Protein AF-A0A3C2CTC7-F1 (afdb_monomer)

Foldseek 3Di:
DPCCVPDDPVRVVLVVLLVVLLVLLLVLLLLLLVLFFQDNVLSVVVSVCVQCVQLLVVLLVLLLCPLQFAFRPSVLCNLAPSQLRGSVSVVVCCVPDGQDPVNSVVSVVSSVVSVVSSVVSNVVFDPVQNHFRGRDPVVLVVQLQVQLQSQLSVQLSVQCVVPVDPVSSVVRNLVSNVVSNLVSVCSRVVHNPCVVVCPVVVVVVVVVVVVSVVSVVCPVVLQDDDDLQFFQWKDKDQDRDNDCPPLQHFATHGDSVLSVLVSVLVNVCSVCVVVQSVPQPDPTKIWMWTQTPVRDIDITIHRGDCLVVVVSCQVNQLDLSRLCRRASLNVDDLVQWQKKWKFQQFPVGQIDIGRDSVVSNVLSVLVSVLSNPDGDDPDPFDAATQMKMWTDGPDDDIGIDHPAPSSVVNCVVCVVVVNNVRRHDALLFFQKKKKDQAAQDQVCPVVDDPVVVVVVSVVDPLIDIGGDRVVVNLCNRQWTADRNDRARMWMWTATPVRPDIGITGHHPVRPDPVRVVSVD

pLDDT: mean 86.8, std 9.66, range [47.59, 98.31]

Solvent-accessible surface area (backbone atoms only — not comparable to full-atom values): 28384 Å² total; per-residue (Å²): 134,73,60,73,83,79,49,54,73,65,54,56,50,52,51,51,52,49,54,52,51,53,51,50,39,54,50,39,45,42,51,31,33,46,52,43,24,33,38,73,70,54,25,55,54,51,27,55,47,62,50,44,37,56,30,55,52,49,49,44,50,40,50,52,42,35,77,72,34,67,39,40,43,32,66,60,51,51,72,64,49,45,56,74,54,18,72,66,53,35,59,70,49,44,89,82,44,80,86,46,71,69,56,52,52,52,51,53,49,52,38,50,50,38,48,54,51,27,53,54,41,50,76,69,55,60,79,84,35,48,80,30,61,56,53,44,74,71,54,50,56,50,49,26,54,49,40,11,50,53,32,11,50,50,23,18,55,56,34,26,74,72,66,78,36,73,69,40,24,54,47,16,31,54,52,20,24,55,49,20,38,50,54,34,46,25,58,68,70,73,40,88,87,52,83,85,63,57,76,62,52,57,56,51,54,51,49,51,51,50,50,53,51,57,57,59,68,44,56,68,63,51,73,63,73,83,55,79,89,44,52,55,29,35,31,80,42,73,70,84,67,76,50,82,82,44,75,70,40,60,48,62,43,61,54,67,70,62,48,49,50,55,48,51,46,52,51,54,54,54,74,41,42,78,66,34,72,74,57,74,85,55,96,43,41,50,35,39,44,34,37,30,69,86,72,50,73,50,68,34,27,38,63,43,65,61,77,86,42,44,71,53,50,37,65,46,57,49,32,64,66,45,44,49,28,54,39,47,73,69,78,54,58,59,87,54,45,61,34,41,36,27,29,21,68,52,96,82,69,38,64,32,80,46,63,53,69,67,60,50,34,50,52,51,54,46,49,54,53,43,58,64,68,47,74,69,73,88,66,83,67,58,49,26,61,60,16,35,35,38,34,33,38,67,96,85,43,74,46,78,46,71,52,51,80,82,39,54,68,56,50,49,52,28,49,78,69,71,43,40,78,33,30,31,85,48,47,90,48,46,53,38,34,42,35,32,74,62,53,56,49,78,87,46,60,84,72,58,50,74,67,55,53,51,51,50,55,72,67,41,90,78,45,47,77,47,65,53,57,69,59,43,41,54,47,44,56,39,23,33,72,44,63,91,53,76,30,51,23,34,30,40,44,31,28,69,84,70,80,53,72,44,62,23,22,26,42,90,90,46,47,53,65,75,61,56,60,72,78,104

Nearest PDB structures (foldseek):
  4pg8-assembly1_B  TM=1.807E-01  e=6.396E+00  Staphylococcus aureus M1064

Secondary structure (DSSP, 8-state):
--GGGT--HHHHHHHHHHHHHHHHHHHHHHHHHHHH-S-HHHHHHHHHHHHHHHHHHHHHHHHHHHHHSTT--HHHHHHHHGGGG-HHHHHHTTTTS---HHHHHHHHHHHHHHHHHHHHHHHH--GGGGGSSSS-HHHHHHHHHHHHHHHHHHHHHHHHHHH--HHHHHHHHHHHHHHHHHHHHHHHHTSS--TT-THHHHHHHHHHHHHHHHHHTTHHHHT----GGGEEEEEEESS--S-SS-TTSPPPB--HHHHHHHHHHHHHHHHTHHHHTT-TTS--EEEEEEEETTS-EEEEEEE--GGGGHHHHHHHHTSHHHHHHH-GGGGS-GGGEEEEEEE-SSTT--EEEE--HHHHHHHHHHHHHHHHHPPP----S-BS---EEEEEETTTEEEEEE--TT-HHHHHHHHHTT-HHHHS--TTTEEEEEEES----GGGTTT--HHHHHHHHHH-TT-EEE--HHHHHHHHHHPEESS-S--SEEEEEEETTSS-EEEEEE-TTTS-HHHHHHT-

Mean predicted aligned error: 9.3 Å

Radius of gyration: 30.17 Å; Cα contacts (8 Å, |Δi|>4): 727; chains: 1; bounding box: 75×66×86 Å

Sequence (520 aa):
YQLDLYFQQSDIVAWTGTVILFNAVFYMAGVFIAMVTGISTVQGVLTYILLLFPAGFSLLIIYNLGMMLYGFPSDYIQARNIEKLTPIVHLSSMESQELSMTGTLVYILILSILYVLSLFIYKKRKVESASEAIAFASLKVIFKYGVAFCTMMFGGMYFDAMENQFGWLLFGYGFGGILGYYVAEMVLQKTWRVFGQVRGLGFFAAAMIIFLLIIQSFAPYEKRVPELNEVKSVTLTNVIHTTQDELIAPQPLKKRENIEKVRELHTEIITNEKQNEQGMEMGEFALFVYELTNGRKMIRQYHIDRTKYEEYFKEIHESLEFKHATHPIFKVEAADVESIRFTDGSMMDKRLMLSDKAEVAEVIDILKKEIENESYDPDFYRRGNRSTIEMKVGEQEYLYADLKNSYKELKGWLENKNLLKQAMVTPDDVDYILVTNESIKEEQHKEFFEQEIFEMVEGDHNTVKVTDKQEIEVALENAGFGWFNEEPYLAIFVYKDGTYKEIRTFSEKHVPSFIKEHFR

Structure (mmCIF, N/CA/C/O backbone):
data_AF-A0A3C2CTC7-F1
#
_entry.id   AF-A0A3C2CTC7-F1
#
loop_
_atom_site.group_PDB
_atom_site.id
_atom_site.type_symbol
_atom_site.label_atom_id
_atom_site.label_alt_id
_atom_site.label_comp_id
_atom_site.label_asym_id
_atom_site.label_entity_id
_atom_site.label_seq_id
_atom_site.pdbx_PDB_ins_code
_atom_site.Cartn_x
_atom_site.Cartn_y
_atom_site.Cartn_z
_atom_site.occupancy
_atom_site.B_iso_or_equiv
_atom_site.auth_seq_id
_atom_site.auth_comp_id
_atom_site.auth_asym_id
_atom_site.auth_atom_id
_atom_site.pdbx_PDB_model_num
ATOM 1 N N . TYR A 1 1 ? 3.117 -44.803 4.686 1.00 47.59 1 TYR A N 1
ATOM 2 C CA . TYR A 1 1 ? 3.360 -43.373 4.928 1.00 47.59 1 TYR A CA 1
ATOM 3 C C . TYR A 1 1 ? 3.881 -43.221 6.345 1.00 47.59 1 TYR A C 1
ATOM 5 O O . TYR A 1 1 ? 3.135 -43.494 7.274 1.00 47.59 1 TYR A O 1
ATOM 13 N N . GLN A 1 2 ? 5.169 -42.917 6.511 1.00 55.59 2 GLN A N 1
ATOM 14 C CA . GLN A 1 2 ? 5.747 -42.610 7.823 1.00 55.59 2 GLN A CA 1
ATOM 15 C C . GLN A 1 2 ? 5.396 -41.154 8.145 1.00 55.59 2 GLN A C 1
ATOM 17 O O . GLN A 1 2 ? 5.999 -40.241 7.594 1.00 55.59 2 GLN A O 1
ATOM 22 N N . LEU A 1 3 ? 4.364 -40.949 8.965 1.00 60.69 3 LEU A N 1
ATOM 23 C CA . LEU A 1 3 ? 3.926 -39.621 9.420 1.00 60.69 3 LEU A CA 1
ATOM 24 C C . LEU A 1 3 ? 5.026 -38.886 10.203 1.00 60.69 3 LEU A C 1
ATOM 26 O O . LEU A 1 3 ? 5.089 -37.663 10.165 1.00 60.69 3 LEU A O 1
ATOM 30 N N . ASP A 1 4 ? 5.937 -39.641 10.814 1.00 63.78 4 ASP A N 1
ATOM 31 C CA . ASP A 1 4 ? 7.060 -39.148 11.617 1.00 63.78 4 ASP A CA 1
ATOM 32 C C . ASP A 1 4 ? 8.102 -38.354 10.799 1.00 63.78 4 ASP A C 1
ATOM 34 O O . ASP A 1 4 ? 8.899 -37.617 11.370 1.00 63.78 4 ASP A O 1
ATOM 38 N N . LEU A 1 5 ? 8.101 -38.492 9.463 1.00 61.72 5 LEU A N 1
ATOM 39 C CA . LEU A 1 5 ? 8.923 -37.681 8.550 1.00 61.72 5 LEU A CA 1
ATOM 40 C C . LEU A 1 5 ? 8.356 -36.270 8.329 1.00 61.72 5 LEU A C 1
ATOM 42 O O . LEU A 1 5 ? 9.081 -35.406 7.848 1.00 61.72 5 LEU A O 1
ATOM 46 N N . TYR A 1 6 ? 7.078 -36.051 8.652 1.00 65.56 6 TYR A N 1
ATOM 47 C CA . TYR A 1 6 ? 6.356 -34.808 8.367 1.00 65.56 6 TYR A CA 1
ATOM 48 C C . TYR A 1 6 ? 5.895 -34.068 9.627 1.00 65.56 6 TYR A C 1
ATOM 50 O O . TYR A 1 6 ? 5.769 -32.851 9.578 1.00 65.56 6 TYR A O 1
ATOM 58 N N . PHE A 1 7 ? 5.661 -34.771 10.742 1.00 72.00 7 PHE A N 1
ATOM 59 C CA . PHE A 1 7 ? 5.227 -34.165 12.004 1.00 72.00 7 PHE A CA 1
ATOM 60 C C . PHE A 1 7 ? 5.997 -34.744 13.188 1.00 72.00 7 PHE A C 1
ATOM 62 O O . PHE A 1 7 ? 5.984 -35.954 13.431 1.00 72.00 7 PHE A O 1
ATOM 69 N N . GLN A 1 8 ? 6.631 -33.872 13.964 1.00 82.12 8 GLN A N 1
ATOM 70 C CA . GLN A 1 8 ? 7.232 -34.223 15.241 1.00 82.12 8 GLN A CA 1
ATOM 71 C C . GLN A 1 8 ? 6.164 -34.241 16.346 1.00 82.12 8 GLN A C 1
ATOM 73 O O . GLN A 1 8 ? 5.116 -33.598 16.258 1.00 82.12 8 GLN A O 1
ATOM 78 N N . GLN A 1 9 ? 6.421 -34.962 17.444 1.00 81.88 9 GLN A N 1
ATOM 79 C CA . GLN A 1 9 ? 5.495 -34.970 18.587 1.00 81.88 9 GLN A CA 1
ATOM 80 C C . GLN A 1 9 ? 5.296 -33.575 19.200 1.00 81.88 9 GLN A C 1
ATOM 82 O O . GLN A 1 9 ? 4.219 -33.288 19.723 1.00 81.88 9 GLN A O 1
ATOM 87 N N . SER A 1 10 ? 6.307 -32.706 19.116 1.00 82.69 10 SER A N 1
ATOM 88 C CA . SER A 1 10 ? 6.209 -31.293 19.498 1.00 82.69 10 SER A CA 1
ATOM 89 C C . SER A 1 10 ? 5.098 -30.575 18.746 1.00 82.69 10 SER A C 1
ATOM 91 O O . SER A 1 10 ? 4.335 -29.833 19.361 1.00 82.69 10 SER A O 1
ATOM 93 N N . ASP A 1 11 ? 4.965 -30.851 17.452 1.00 83.00 11 ASP A N 1
ATOM 94 C CA . ASP A 1 11 ? 4.042 -30.159 16.553 1.00 83.00 11 ASP A CA 1
ATOM 95 C C . ASP A 1 11 ? 2.606 -30.554 16.896 1.00 83.00 11 ASP A C 1
ATOM 97 O O . ASP A 1 11 ? 1.719 -29.709 17.012 1.00 83.00 11 ASP A O 1
ATOM 101 N N . ILE A 1 12 ? 2.393 -31.839 17.197 1.00 84.88 12 ILE A N 1
ATOM 102 C CA . ILE A 1 12 ? 1.103 -32.364 17.659 1.00 84.88 12 ILE A CA 1
ATOM 103 C C . ILE A 1 12 ? 0.705 -31.725 18.997 1.00 84.88 12 ILE A C 1
ATOM 105 O O . ILE A 1 12 ? -0.454 -31.345 19.184 1.00 84.88 12 ILE A O 1
ATOM 109 N N . VAL A 1 13 ? 1.645 -31.590 19.938 1.00 86.88 13 VAL A N 1
ATOM 110 C CA . VAL A 1 13 ? 1.384 -30.973 21.249 1.00 86.88 13 VAL A CA 1
ATOM 111 C C . VAL A 1 13 ? 1.099 -29.477 21.109 1.00 86.88 13 VAL A C 1
ATOM 113 O O . VAL A 1 13 ? 0.146 -28.988 21.719 1.00 86.88 13 VAL A O 1
ATOM 116 N N . ALA A 1 14 ? 1.873 -28.758 20.294 1.00 84.75 14 ALA A N 1
ATOM 117 C CA . ALA A 1 14 ? 1.689 -27.331 20.038 1.00 84.75 14 ALA A CA 1
ATOM 118 C C . ALA A 1 14 ? 0.340 -27.049 19.363 1.00 84.75 14 ALA A C 1
ATOM 120 O O . ALA A 1 14 ? -0.418 -26.180 19.812 1.00 84.75 14 ALA A O 1
ATOM 121 N N . TRP A 1 15 ? -0.008 -27.845 18.352 1.00 86.94 15 TRP A N 1
ATOM 122 C CA . TRP A 1 15 ? -1.304 -27.789 17.686 1.00 86.94 15 TRP A CA 1
ATOM 123 C C . TRP A 1 15 ? -2.448 -28.078 18.664 1.00 86.94 15 TRP A C 1
ATOM 125 O O . TRP A 1 15 ? -3.382 -27.284 18.784 1.00 86.94 15 TRP A O 1
ATOM 135 N N . THR A 1 16 ? -2.347 -29.157 19.446 1.00 89.75 16 THR A N 1
ATOM 136 C CA . THR A 1 16 ? -3.378 -29.532 20.428 1.00 89.75 16 THR A CA 1
ATOM 137 C C . THR A 1 16 ? -3.571 -28.438 21.479 1.00 89.75 16 THR A C 1
ATOM 139 O O . THR A 1 16 ? -4.703 -28.060 21.786 1.00 89.75 16 THR A O 1
ATOM 142 N N . GLY A 1 17 ? -2.477 -27.889 22.015 1.00 90.31 17 GLY A N 1
ATOM 143 C CA . GLY A 1 17 ? -2.511 -26.800 22.992 1.00 90.31 17 GLY A CA 1
ATOM 144 C C . GLY A 1 17 ? -3.170 -25.538 22.439 1.00 90.31 17 GLY A C 1
ATOM 145 O O . GLY A 1 17 ? -4.024 -24.946 23.101 1.00 90.31 17 GLY A O 1
ATOM 146 N N . THR A 1 18 ? -2.838 -25.174 21.201 1.00 88.62 18 THR A N 1
ATOM 147 C CA . THR A 1 18 ? -3.458 -24.057 20.479 1.00 88.62 18 THR A CA 1
ATOM 148 C C . THR A 1 18 ? -4.962 -24.269 20.328 1.00 88.62 18 THR A C 1
ATOM 150 O O . THR A 1 18 ? -5.754 -23.412 20.720 1.00 88.62 18 THR A O 1
ATOM 153 N N . VAL A 1 19 ? -5.383 -25.433 19.830 1.00 89.88 19 VAL A N 1
ATOM 154 C CA . VAL A 1 19 ? -6.803 -25.753 19.627 1.00 89.88 19 VAL A CA 1
ATOM 155 C C . VAL A 1 19 ? -7.577 -25.697 20.946 1.00 89.88 19 VAL A C 1
ATOM 157 O O . VAL A 1 19 ? -8.674 -25.136 20.990 1.00 89.88 19 VAL A O 1
ATOM 160 N N . ILE A 1 20 ? -7.018 -26.226 22.039 1.00 93.75 20 ILE A N 1
ATOM 161 C CA . ILE A 1 20 ? -7.637 -26.146 23.370 1.00 93.75 20 ILE A CA 1
ATOM 162 C C . ILE A 1 20 ? -7.776 -24.688 23.817 1.00 93.75 20 ILE A C 1
ATOM 164 O O . ILE A 1 20 ? -8.839 -24.302 24.306 1.00 93.75 20 ILE A O 1
ATOM 168 N N . LEU A 1 21 ? -6.737 -23.873 23.633 1.00 92.75 21 LEU A N 1
ATOM 169 C CA . LEU A 1 21 ? -6.736 -22.468 24.035 1.00 92.75 21 LEU A CA 1
ATOM 170 C C . LEU A 1 21 ? -7.815 -21.663 23.300 1.00 92.75 21 LEU A C 1
ATOM 172 O O . LEU A 1 21 ? -8.608 -20.978 23.949 1.00 92.75 21 LEU A O 1
ATOM 176 N N . PHE A 1 22 ? -7.897 -21.778 21.973 1.00 90.94 22 PHE A N 1
ATOM 177 C CA . PHE A 1 22 ? -8.917 -21.079 21.183 1.00 90.94 22 PHE A CA 1
ATOM 178 C C . PHE A 1 22 ? -10.332 -21.543 21.540 1.00 90.94 22 PHE A C 1
ATOM 180 O O . PHE A 1 22 ? -11.204 -20.708 21.783 1.00 90.94 22 PHE A O 1
ATOM 187 N N . ASN A 1 23 ? -10.557 -22.855 21.670 1.00 93.12 23 ASN A N 1
ATOM 188 C CA . ASN A 1 23 ? -11.852 -23.378 22.107 1.00 93.12 23 ASN A CA 1
ATOM 189 C C . ASN A 1 23 ? -12.234 -22.874 23.504 1.00 93.12 23 ASN A C 1
ATOM 191 O O . ASN A 1 23 ? -13.386 -22.500 23.722 1.00 93.12 23 ASN A O 1
ATOM 195 N N . ALA A 1 24 ? -11.282 -22.809 24.439 1.00 95.31 24 ALA A N 1
ATOM 196 C CA . ALA A 1 24 ? -11.521 -22.267 25.771 1.00 95.31 24 ALA A CA 1
ATOM 197 C C . ALA A 1 24 ? -11.908 -20.782 25.717 1.00 95.31 24 ALA A C 1
ATOM 199 O O . ALA A 1 24 ? -12.851 -20.378 26.398 1.00 95.31 24 ALA A O 1
ATOM 200 N N . VAL A 1 25 ? -11.234 -19.977 24.886 1.00 93.88 25 VAL A N 1
ATOM 201 C CA . VAL A 1 25 ? -11.567 -18.558 24.677 1.00 93.88 25 VAL A CA 1
ATOM 202 C C . VAL A 1 25 ? -12.967 -18.405 24.078 1.00 93.88 25 VAL A C 1
ATOM 204 O O . VAL A 1 25 ? -13.767 -17.638 24.613 1.00 93.88 25 VAL A O 1
ATOM 207 N N . PHE A 1 26 ? -13.303 -19.154 23.025 1.00 93.69 26 PHE A N 1
ATOM 208 C CA . PHE A 1 26 ? -14.628 -19.106 22.394 1.00 93.69 26 PHE A CA 1
ATOM 209 C C . PHE A 1 26 ? -15.737 -19.548 23.349 1.00 93.69 26 PHE A C 1
ATOM 211 O O . PHE A 1 26 ? -16.754 -18.863 23.486 1.00 93.69 26 PHE A O 1
ATOM 218 N N . TYR A 1 27 ? -15.517 -20.647 24.070 1.00 95.00 27 TYR A N 1
ATOM 219 C CA . TYR A 1 27 ? -16.440 -21.133 25.086 1.00 95.00 27 TYR A CA 1
ATOM 220 C C . TYR A 1 27 ? -16.648 -20.091 26.189 1.00 95.00 27 TYR A C 1
ATOM 222 O O . TYR A 1 27 ? -17.787 -19.753 26.515 1.00 95.00 27 TYR A O 1
ATOM 230 N N . MET A 1 28 ? -15.568 -19.518 26.728 1.00 95.94 28 MET A N 1
ATOM 231 C CA . MET A 1 28 ? -15.660 -18.520 27.792 1.00 95.94 28 MET A CA 1
ATOM 232 C C . MET A 1 28 ? -16.260 -17.193 27.333 1.00 95.94 28 MET A C 1
ATOM 234 O O . MET A 1 28 ? -16.961 -16.559 28.119 1.00 95.94 28 MET A O 1
ATOM 238 N N . ALA A 1 29 ? -16.066 -16.786 26.078 1.00 94.88 29 ALA A N 1
ATOM 239 C CA . ALA A 1 29 ? -16.786 -15.656 25.493 1.00 94.88 29 ALA A CA 1
ATOM 240 C C . ALA A 1 29 ? -18.299 -15.934 25.445 1.00 94.88 29 ALA A C 1
ATOM 242 O O . ALA A 1 29 ? -19.107 -15.077 25.813 1.00 94.88 29 ALA A O 1
ATOM 243 N N . GLY A 1 30 ? -18.685 -17.158 25.074 1.00 95.06 30 GLY A N 1
ATOM 244 C CA . GLY A 1 30 ? -20.064 -17.641 25.145 1.00 95.06 30 GLY A CA 1
ATOM 245 C C . GLY A 1 30 ? -20.642 -17.591 26.559 1.00 95.06 30 GLY A C 1
ATOM 246 O O . GLY A 1 30 ? -21.724 -17.038 26.758 1.00 95.06 30 GLY A O 1
ATOM 247 N N . VAL A 1 31 ? -19.908 -18.110 27.548 1.00 94.69 31 VAL A N 1
ATOM 248 C CA . VAL A 1 31 ? -20.297 -18.085 28.970 1.00 94.69 31 VAL A CA 1
ATOM 249 C C . VAL A 1 31 ? -20.441 -16.651 29.475 1.00 94.69 31 VAL A C 1
ATOM 251 O O . VAL A 1 31 ? -21.438 -16.327 30.116 1.00 94.69 31 VAL A O 1
ATOM 254 N N . PHE A 1 32 ? -19.493 -15.773 29.155 1.00 94.62 32 PHE A N 1
ATOM 255 C CA . PHE A 1 32 ? -19.541 -14.366 29.539 1.00 94.62 32 PHE A CA 1
ATOM 256 C C . PHE A 1 32 ? -20.805 -13.679 29.017 1.00 94.62 32 PHE A C 1
ATOM 258 O O . PHE A 1 32 ? -21.555 -13.077 29.791 1.00 94.62 32 PHE A O 1
ATOM 265 N N . ILE A 1 33 ? -21.100 -13.833 27.725 1.00 93.38 33 ILE A N 1
ATOM 266 C CA . ILE A 1 33 ? -22.318 -13.286 27.124 1.00 93.38 33 ILE A CA 1
ATOM 267 C C . ILE A 1 33 ? -23.576 -13.945 27.709 1.00 93.38 33 ILE A C 1
ATOM 269 O O . ILE A 1 33 ? -24.575 -13.258 27.930 1.00 93.38 33 ILE A O 1
ATOM 273 N N . ALA A 1 34 ? -23.545 -15.237 28.041 1.00 91.00 34 ALA A N 1
ATOM 274 C CA . ALA A 1 34 ? -24.655 -15.912 28.716 1.00 91.00 34 ALA A CA 1
ATOM 275 C C . ALA A 1 34 ? -24.931 -15.332 30.114 1.00 91.00 34 ALA A C 1
ATOM 277 O O . ALA A 1 34 ? -26.081 -15.281 30.546 1.00 91.00 34 ALA A O 1
ATOM 278 N N . MET A 1 35 ? -23.908 -14.841 30.822 1.00 91.12 35 MET A N 1
ATOM 279 C CA . MET A 1 35 ? -24.096 -14.148 32.105 1.00 91.12 35 MET A CA 1
ATOM 280 C C . MET A 1 35 ? -24.726 -12.762 31.935 1.00 91.12 35 MET A C 1
ATOM 282 O O . MET A 1 35 ? -25.415 -12.281 32.836 1.00 91.12 35 MET A O 1
ATOM 286 N N . VAL A 1 36 ? -24.523 -12.137 30.776 1.00 88.00 36 VAL A N 1
ATOM 287 C CA . VAL A 1 36 ? -25.047 -10.812 30.426 1.00 88.00 36 VAL A CA 1
ATOM 288 C C . VAL A 1 36 ? -26.464 -10.868 29.842 1.00 88.00 36 VAL A C 1
ATOM 290 O O . VAL A 1 36 ? -27.238 -9.923 30.009 1.00 88.00 36 VAL A O 1
ATOM 293 N N . THR A 1 37 ? -26.816 -11.958 29.166 1.00 89.00 37 THR A N 1
ATOM 294 C CA . THR A 1 37 ? -28.058 -12.108 28.394 1.00 89.00 37 THR A CA 1
ATOM 295 C C . THR A 1 37 ? -28.991 -13.149 29.014 1.00 89.00 37 THR A C 1
ATOM 297 O O . THR A 1 37 ? -28.569 -14.039 29.750 1.00 89.00 37 THR A O 1
ATOM 300 N N . GLY A 1 38 ? -30.295 -13.028 28.769 1.00 81.94 38 GLY A N 1
ATOM 301 C CA . GLY A 1 38 ? -31.305 -14.002 29.203 1.00 81.94 38 GLY A CA 1
ATOM 302 C C . GLY A 1 38 ? -31.826 -14.924 28.097 1.00 81.94 38 GLY A C 1
ATOM 303 O O . GLY A 1 38 ? -32.494 -15.912 28.375 1.00 81.94 38 GLY A O 1
ATOM 304 N N . ILE A 1 39 ? -31.536 -14.614 26.831 1.00 84.81 39 ILE A N 1
ATOM 305 C CA . ILE A 1 39 ? -32.128 -15.285 25.665 1.00 84.81 39 ILE A CA 1
ATOM 306 C C . ILE A 1 39 ? -31.024 -15.959 24.857 1.00 84.81 39 ILE A C 1
ATOM 308 O O . ILE A 1 39 ? -30.108 -15.278 24.401 1.00 84.81 39 ILE A O 1
ATOM 312 N N . SER A 1 40 ? -31.151 -17.262 24.602 1.00 86.25 40 SER A N 1
ATOM 313 C CA . SER A 1 40 ? -30.136 -18.058 23.894 1.00 86.25 40 SER A CA 1
ATOM 314 C C . SER A 1 40 ? -29.821 -17.540 22.485 1.00 86.25 40 SER A C 1
ATOM 316 O O . SER A 1 40 ? -28.666 -17.535 22.075 1.00 86.25 40 SER A O 1
ATOM 318 N N . THR A 1 41 ? -30.817 -17.041 21.745 1.00 86.00 41 THR A N 1
ATOM 319 C CA . THR A 1 41 ? -30.588 -16.441 20.418 1.00 86.00 41 THR A CA 1
ATOM 320 C C . THR A 1 41 ? -29.754 -15.161 20.505 1.00 86.00 41 THR A C 1
ATOM 322 O O . THR A 1 41 ? -28.811 -14.988 19.739 1.00 86.00 41 THR A O 1
ATOM 325 N N . VAL A 1 42 ? -30.061 -14.279 21.467 1.00 85.38 42 VAL A N 1
ATOM 326 C CA . VAL A 1 42 ? -29.296 -13.038 21.695 1.00 85.38 42 VAL A CA 1
ATOM 327 C C . VAL A 1 4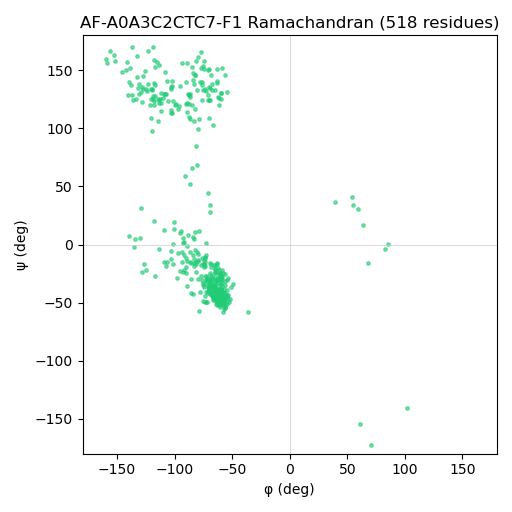2 ? -27.887 -13.370 22.172 1.00 85.38 42 VAL A C 1
ATOM 329 O O . VAL A 1 42 ? -26.938 -12.732 21.728 1.00 85.38 42 VAL A O 1
ATOM 332 N N . GLN A 1 43 ? -27.741 -14.395 23.017 1.00 90.19 43 GLN A N 1
ATOM 333 C CA . GLN A 1 43 ? -26.440 -14.904 23.431 1.00 90.19 43 GLN A CA 1
ATOM 334 C C . GLN A 1 43 ? -25.601 -15.302 22.214 1.00 90.19 43 GLN A C 1
ATOM 336 O O . GLN A 1 43 ? -24.499 -14.790 22.062 1.00 90.19 43 GLN A O 1
ATOM 341 N N . GLY A 1 44 ? -26.132 -16.160 21.336 1.00 89.56 44 GLY A N 1
ATOM 342 C CA . GLY A 1 44 ? -25.412 -16.622 20.148 1.00 89.56 44 GLY A CA 1
ATOM 343 C C . GLY A 1 44 ? -24.912 -15.461 19.289 1.00 89.56 44 GLY A C 1
ATOM 344 O O . GLY A 1 44 ? -23.720 -15.375 19.004 1.00 89.56 44 GLY A O 1
ATOM 345 N N . VAL A 1 45 ? -25.797 -14.517 18.953 1.00 89.69 45 VAL A N 1
ATOM 346 C CA . VAL A 1 45 ? -25.444 -13.338 18.143 1.00 89.69 45 VAL A CA 1
ATOM 347 C C . VAL A 1 45 ? -24.404 -12.457 18.843 1.00 89.69 45 VAL A C 1
ATOM 349 O O . VAL A 1 45 ? -23.399 -12.090 18.234 1.00 89.69 45 VAL A O 1
ATOM 352 N N . LEU A 1 46 ? -24.597 -12.136 20.127 1.00 89.94 46 LEU A N 1
ATOM 353 C CA . LEU A 1 46 ? -23.674 -11.270 20.865 1.00 89.94 46 LEU A CA 1
ATOM 354 C C . LEU A 1 46 ? -22.309 -11.921 21.118 1.00 89.94 46 LEU A C 1
ATOM 356 O O . LEU A 1 46 ? -21.325 -11.197 21.235 1.00 89.94 46 LEU A O 1
ATOM 360 N N . THR A 1 47 ? -22.215 -13.252 21.173 1.00 92.75 47 THR A N 1
ATOM 361 C CA . THR A 1 47 ? -20.925 -13.951 21.250 1.00 92.75 47 THR A CA 1
ATOM 362 C C . THR A 1 47 ? -20.106 -13.741 19.983 1.00 92.75 47 THR A C 1
ATOM 364 O O . THR A 1 47 ? -18.943 -13.358 20.088 1.00 92.75 47 THR A O 1
ATOM 367 N N . TYR A 1 48 ? -20.699 -13.906 18.796 1.00 90.44 48 TYR A N 1
ATOM 368 C CA . TYR A 1 48 ? -19.995 -13.619 17.541 1.00 90.44 48 TYR A CA 1
ATOM 369 C C . TYR A 1 48 ? -19.627 -12.144 17.420 1.00 90.44 48 TYR A C 1
ATOM 371 O O . TYR A 1 48 ? -18.491 -11.833 17.068 1.00 90.44 48 TYR A O 1
ATOM 379 N N . ILE A 1 49 ? -20.548 -11.240 17.780 1.00 89.81 49 ILE A N 1
ATOM 380 C CA . ILE A 1 49 ? -20.254 -9.805 17.807 1.00 89.81 49 ILE A CA 1
ATOM 381 C C . ILE A 1 49 ? -19.061 -9.541 18.723 1.00 89.81 49 ILE A C 1
ATOM 383 O O . ILE A 1 49 ? -18.112 -8.929 18.265 1.00 89.81 49 ILE A O 1
ATOM 387 N N . LEU A 1 50 ? -19.041 -10.041 19.964 1.00 90.62 50 LEU A N 1
ATOM 388 C CA . LEU A 1 50 ? -17.922 -9.840 20.895 1.00 90.62 50 LEU A CA 1
ATOM 389 C C . LEU A 1 50 ? -16.584 -10.334 20.325 1.00 90.62 50 LEU A C 1
ATOM 391 O O . LEU A 1 50 ? -15.573 -9.653 20.481 1.00 90.62 50 LEU A O 1
ATOM 395 N N . LEU A 1 51 ? -16.575 -11.506 19.685 1.00 90.12 51 LEU A N 1
ATOM 396 C CA . LEU A 1 51 ? -15.359 -12.105 19.134 1.00 90.12 51 LEU A CA 1
ATOM 397 C C . LEU A 1 51 ? -14.820 -11.343 17.917 1.00 90.12 51 LEU A C 1
ATOM 399 O O . LEU A 1 51 ? -13.606 -11.272 17.750 1.00 90.12 51 LEU A O 1
ATOM 403 N N . LEU A 1 52 ? -15.699 -10.762 17.097 1.00 88.31 52 LEU A N 1
ATOM 404 C CA . LEU A 1 52 ? -15.329 -9.973 15.916 1.00 88.31 52 LEU A CA 1
ATOM 405 C C . LEU A 1 52 ? -15.141 -8.481 16.222 1.00 88.31 52 LEU A C 1
ATOM 407 O O . LEU A 1 52 ? -14.485 -7.776 15.456 1.00 88.31 52 LEU A O 1
ATOM 411 N N . PHE A 1 53 ? -15.697 -7.998 17.336 1.00 88.44 53 PHE A N 1
ATOM 412 C CA . PHE A 1 53 ? -15.772 -6.579 17.668 1.00 88.44 53 PHE A CA 1
ATOM 413 C C . PHE A 1 53 ? -14.405 -5.884 17.649 1.00 88.44 53 PHE A C 1
ATOM 415 O O . PHE A 1 53 ? -14.331 -4.832 17.028 1.00 88.44 53 PHE A O 1
ATOM 422 N N . PRO A 1 54 ? -13.310 -6.426 18.222 1.00 87.69 54 PRO A N 1
ATOM 423 C CA . PRO A 1 54 ? -12.011 -5.753 18.169 1.00 87.69 54 PRO A CA 1
ATOM 424 C C . PRO A 1 54 ? -11.506 -5.473 16.745 1.00 87.69 54 PRO A C 1
ATOM 426 O O . PRO A 1 54 ? -11.051 -4.360 16.484 1.00 87.69 54 PRO A O 1
ATOM 429 N N . ALA A 1 55 ? -11.614 -6.434 15.818 1.00 86.06 55 ALA A N 1
ATOM 430 C CA . ALA A 1 55 ? -11.185 -6.243 14.429 1.00 86.06 55 ALA A CA 1
ATOM 431 C C . ALA A 1 55 ? -12.158 -5.332 13.684 1.00 86.06 55 ALA A C 1
ATOM 433 O O . ALA A 1 55 ? -11.725 -4.354 13.086 1.00 86.06 55 ALA A O 1
ATOM 434 N N . GLY A 1 56 ? -13.465 -5.607 13.772 1.00 88.50 56 GLY A N 1
ATOM 435 C CA . GLY A 1 56 ? -14.487 -4.816 13.086 1.00 88.50 56 GLY A CA 1
ATOM 436 C C . GLY A 1 56 ? -14.488 -3.353 13.530 1.00 88.50 56 GLY A C 1
ATOM 437 O O . GLY A 1 56 ? -14.514 -2.451 12.703 1.00 88.50 56 GLY A O 1
ATOM 438 N N . PHE A 1 57 ? -14.384 -3.100 14.834 1.00 89.12 57 PHE A N 1
ATOM 439 C CA . PHE A 1 57 ? -14.325 -1.748 15.384 1.00 89.12 57 PHE A CA 1
ATOM 440 C C . PHE A 1 57 ? -13.031 -1.023 15.004 1.00 89.12 57 PHE A C 1
ATOM 442 O O . PHE A 1 57 ? -13.079 0.150 14.643 1.00 89.12 57 PHE A O 1
ATOM 449 N N . SER A 1 58 ? -11.884 -1.712 15.039 1.00 88.56 58 SER A N 1
ATOM 450 C CA . SER A 1 58 ? -10.609 -1.122 14.607 1.00 88.56 58 SER A CA 1
ATOM 451 C C . SER A 1 58 ? -10.625 -0.783 13.121 1.00 88.56 58 SER A C 1
ATOM 453 O O . SER A 1 58 ? -10.192 0.305 12.762 1.00 88.56 58 SER A O 1
ATOM 455 N N . LEU A 1 59 ? -11.173 -1.664 12.279 1.00 88.69 59 LEU A N 1
ATOM 456 C CA . LEU A 1 59 ? -11.347 -1.423 10.847 1.00 88.69 59 LEU A CA 1
ATOM 457 C C . LEU A 1 59 ? -12.220 -0.192 10.605 1.00 88.69 59 LEU A C 1
ATOM 459 O O . LEU A 1 59 ? -11.808 0.703 9.874 1.00 88.69 59 LEU A O 1
ATOM 463 N N . LEU A 1 60 ? -13.372 -0.100 11.280 1.00 91.12 60 LEU A N 1
ATOM 464 C CA . LEU A 1 60 ? -14.243 1.071 11.183 1.00 91.12 60 LEU A CA 1
ATOM 465 C C . LEU A 1 60 ? -13.491 2.352 11.565 1.00 91.12 60 LEU A C 1
ATOM 467 O O . LEU A 1 60 ? -13.533 3.317 10.808 1.00 91.12 60 LEU A O 1
ATOM 471 N N . ILE A 1 61 ? -12.767 2.363 12.690 1.00 89.81 61 ILE A N 1
ATOM 472 C CA . ILE A 1 61 ? -11.960 3.522 13.108 1.00 89.81 61 ILE A CA 1
ATOM 473 C C . ILE A 1 61 ? -10.902 3.876 12.073 1.00 89.81 61 ILE A C 1
ATOM 475 O O . ILE A 1 61 ? -10.829 5.032 11.674 1.00 89.81 61 ILE A O 1
ATOM 479 N N . ILE A 1 62 ? -10.089 2.915 11.645 1.00 89.75 62 ILE A N 1
ATOM 480 C CA . ILE A 1 62 ? -8.975 3.155 10.724 1.00 89.75 62 ILE A CA 1
ATOM 481 C C . ILE A 1 62 ? -9.492 3.697 9.391 1.00 89.75 62 ILE A C 1
ATOM 483 O O . ILE A 1 62 ? -8.949 4.679 8.894 1.00 89.75 62 ILE A O 1
ATOM 487 N N . TYR A 1 63 ? -10.566 3.115 8.857 1.00 88.56 63 TYR A N 1
ATOM 488 C CA . TYR A 1 63 ? -11.177 3.556 7.607 1.00 88.56 63 TYR A CA 1
ATOM 489 C C . TYR A 1 63 ? -11.765 4.969 7.731 1.00 88.56 63 TYR A C 1
ATOM 491 O O . TYR A 1 63 ? -11.486 5.841 6.917 1.00 88.56 63 TYR A O 1
ATOM 499 N N . ASN A 1 64 ? -12.514 5.241 8.806 1.00 89.38 64 ASN A N 1
ATOM 500 C CA . ASN A 1 64 ? -13.095 6.566 9.043 1.00 89.38 64 ASN A CA 1
ATOM 501 C C . ASN A 1 64 ? -12.025 7.639 9.294 1.00 89.38 64 ASN A C 1
ATOM 503 O O . ASN A 1 64 ? -12.190 8.770 8.854 1.00 89.38 64 ASN A O 1
ATOM 507 N N . LEU A 1 65 ? -10.916 7.300 9.958 1.00 89.56 65 LEU A N 1
ATOM 508 C CA . LEU A 1 65 ? -9.773 8.207 10.080 1.00 89.56 65 LEU A CA 1
ATOM 509 C C . LEU A 1 65 ? -9.090 8.441 8.727 1.00 89.56 65 LEU A C 1
ATOM 511 O O . LEU A 1 65 ? -8.700 9.570 8.471 1.00 89.56 65 LEU A O 1
ATOM 515 N N . GLY A 1 66 ? -8.992 7.424 7.864 1.00 88.19 66 GLY A N 1
ATOM 516 C CA . GLY A 1 66 ? -8.488 7.562 6.492 1.00 88.19 66 GLY A CA 1
ATOM 517 C C . GLY A 1 66 ? -9.309 8.536 5.646 1.00 88.19 66 GLY A C 1
ATOM 518 O O . GLY A 1 66 ? -8.737 9.374 4.963 1.00 88.19 66 GLY A O 1
ATOM 519 N N . MET A 1 67 ? -10.640 8.486 5.764 1.00 83.69 67 MET A N 1
ATOM 520 C CA . MET A 1 67 ? -11.541 9.406 5.055 1.00 83.69 67 MET A CA 1
ATOM 521 C C . MET A 1 67 ? -11.524 10.836 5.610 1.00 83.69 67 MET A C 1
ATOM 523 O O . MET A 1 67 ? -11.821 11.781 4.889 1.00 83.69 67 MET A O 1
ATOM 527 N N . MET A 1 68 ? -11.279 11.005 6.913 1.00 85.00 68 MET A N 1
ATOM 528 C CA . MET A 1 68 ? -11.474 12.297 7.582 1.00 85.00 68 MET A CA 1
ATOM 529 C C . MET A 1 68 ? -10.184 13.035 7.942 1.00 85.00 68 MET A C 1
ATOM 531 O O . MET A 1 68 ? -10.269 14.203 8.310 1.00 85.00 68 MET A O 1
ATOM 535 N N . LEU A 1 69 ? -9.031 12.364 7.922 1.00 89.56 69 LEU A N 1
ATOM 536 C CA . LEU A 1 69 ? -7.730 12.961 8.205 1.00 89.56 69 LEU A CA 1
ATOM 537 C C . LEU A 1 69 ? -6.824 12.790 6.995 1.00 89.56 69 LEU A C 1
ATOM 539 O O . LEU A 1 69 ? -6.318 11.695 6.729 1.00 89.56 69 LEU A O 1
ATOM 543 N N . TYR A 1 70 ? -6.557 13.895 6.310 1.00 90.62 70 TYR A N 1
ATOM 544 C CA . TYR A 1 70 ? -5.657 13.889 5.170 1.00 90.62 70 TYR A CA 1
ATOM 545 C C . TYR A 1 70 ? -4.248 13.418 5.579 1.00 90.62 70 TYR A C 1
ATOM 547 O O . TYR A 1 70 ? -3.669 13.851 6.584 1.00 90.62 70 TYR A O 1
ATOM 555 N N . GLY A 1 71 ? -3.701 12.465 4.821 1.00 91.81 71 GLY A N 1
ATOM 556 C CA . GLY A 1 71 ? -2.410 11.841 5.113 1.00 91.81 71 GLY A CA 1
ATOM 557 C C . GLY A 1 71 ? -2.449 10.657 6.081 1.00 91.81 71 GLY A C 1
ATOM 558 O O . GLY A 1 71 ? -1.385 10.113 6.408 1.00 91.81 71 GLY A O 1
ATOM 559 N N . PHE A 1 72 ? -3.622 10.262 6.589 1.00 93.12 72 PHE A N 1
ATOM 560 C CA . PHE A 1 72 ? -3.731 9.133 7.510 1.00 93.12 72 PHE A CA 1
ATOM 561 C C . PHE A 1 72 ? -3.469 7.797 6.789 1.00 93.12 72 PHE A C 1
ATOM 563 O O . PHE A 1 72 ? -4.144 7.477 5.816 1.00 93.12 72 PHE A O 1
ATOM 570 N N . PRO A 1 73 ? -2.513 6.975 7.263 1.00 92.06 73 PRO A N 1
ATOM 571 C CA . PRO A 1 73 ? -2.071 5.783 6.549 1.00 92.06 73 PRO A CA 1
ATOM 572 C C . PRO A 1 73 ? -2.962 4.570 6.848 1.00 92.06 73 PRO A C 1
ATOM 574 O O . PRO A 1 73 ? -2.519 3.612 7.491 1.00 92.06 73 PRO A O 1
ATOM 577 N N . SER A 1 74 ? -4.231 4.625 6.430 1.00 89.12 74 SER A N 1
ATOM 578 C CA . SER A 1 74 ? -5.213 3.559 6.662 1.00 89.12 74 SER A CA 1
ATOM 579 C C . SER A 1 74 ? -4.717 2.225 6.119 1.00 89.12 74 SER A C 1
ATOM 581 O O . SER A 1 74 ? -4.609 1.270 6.884 1.00 89.12 74 SER A O 1
ATOM 583 N N . ASP A 1 75 ? -4.339 2.159 4.846 1.00 86.12 75 ASP A N 1
ATOM 584 C CA . ASP A 1 75 ? -3.979 0.902 4.177 1.00 86.12 75 ASP A CA 1
ATOM 585 C C . ASP A 1 75 ? -2.732 0.276 4.793 1.00 86.12 75 ASP A C 1
ATOM 587 O O . ASP A 1 75 ? -2.709 -0.919 5.100 1.00 86.12 75 ASP A O 1
ATOM 591 N N . TYR A 1 76 ? -1.727 1.102 5.095 1.00 87.25 76 TYR A N 1
ATOM 592 C CA . TYR A 1 76 ? -0.529 0.661 5.806 1.00 87.25 76 TYR A CA 1
ATOM 593 C C . TYR A 1 76 ? -0.849 0.040 7.179 1.00 87.25 76 TYR A C 1
ATOM 595 O O . TYR A 1 76 ? -0.258 -0.974 7.563 1.00 87.25 76 TYR A O 1
ATOM 603 N N . ILE A 1 77 ? -1.766 0.638 7.951 1.00 87.69 77 ILE A N 1
ATOM 604 C CA . ILE A 1 77 ? -2.154 0.112 9.271 1.00 87.69 77 ILE A CA 1
ATOM 605 C C . ILE A 1 77 ? -2.975 -1.174 9.116 1.00 87.69 77 ILE A C 1
ATOM 607 O O . ILE A 1 77 ? -2.754 -2.123 9.879 1.00 87.69 77 ILE A O 1
ATOM 611 N N . GLN A 1 78 ? -3.895 -1.211 8.146 1.00 82.44 78 GLN A N 1
ATOM 612 C CA . GLN A 1 78 ? -4.755 -2.363 7.869 1.00 82.44 78 GLN A CA 1
ATOM 613 C C . GLN A 1 78 ? -3.920 -3.598 7.517 1.00 82.44 78 GLN A C 1
ATOM 615 O O . GLN A 1 78 ? -4.056 -4.624 8.188 1.00 82.44 78 GLN A O 1
ATOM 620 N N . ALA A 1 79 ? -2.990 -3.456 6.567 1.00 78.50 79 ALA A N 1
ATOM 621 C CA . ALA A 1 79 ? -2.132 -4.535 6.080 1.00 78.50 79 ALA A CA 1
ATOM 622 C C . ALA A 1 79 ? -1.248 -5.169 7.170 1.00 78.50 79 ALA A C 1
ATOM 624 O O . ALA A 1 79 ? -0.853 -6.325 7.058 1.00 78.50 79 ALA A O 1
ATOM 625 N N . ARG A 1 80 ? -0.909 -4.432 8.237 1.00 73.69 80 ARG A N 1
ATOM 626 C CA . ARG A 1 80 ? 0.030 -4.915 9.266 1.00 73.69 80 ARG A CA 1
ATOM 627 C C . ARG A 1 80 ? -0.614 -5.492 10.521 1.00 73.69 80 ARG A C 1
ATOM 629 O O . ARG A 1 80 ? 0.025 -6.303 11.191 1.00 73.69 80 ARG A O 1
ATOM 636 N N . ASN A 1 81 ? -1.814 -5.045 10.896 1.00 69.25 81 ASN A N 1
ATOM 637 C CA . ASN A 1 81 ? -2.275 -5.220 12.278 1.00 69.25 81 ASN A CA 1
ATOM 638 C C . ASN A 1 81 ? -3.655 -5.859 12.444 1.00 69.25 81 ASN A C 1
ATOM 640 O O . ASN A 1 81 ? -3.893 -6.424 13.509 1.00 69.25 81 ASN A O 1
ATOM 644 N N . ILE A 1 82 ? -4.562 -5.794 11.462 1.00 67.25 82 ILE A N 1
ATOM 645 C CA . ILE A 1 82 ? -5.970 -6.163 11.712 1.00 67.25 82 ILE A CA 1
ATOM 646 C C . ILE A 1 82 ? -6.154 -7.667 11.928 1.00 67.25 82 ILE A C 1
ATOM 648 O O . ILE A 1 82 ? -6.917 -8.064 12.813 1.00 67.25 82 ILE A O 1
ATOM 652 N N . GLU A 1 83 ? -5.412 -8.503 11.203 1.00 65.00 83 GLU A N 1
ATOM 653 C CA . GLU A 1 83 ? -5.561 -9.963 11.272 1.00 65.00 83 GLU A CA 1
ATOM 654 C C . GLU A 1 83 ? -5.272 -10.532 12.671 1.00 65.00 83 GLU A C 1
ATOM 656 O O . GLU A 1 83 ? -5.895 -11.500 13.107 1.00 65.00 83 GLU A O 1
ATOM 661 N N . LYS A 1 84 ? -4.404 -9.861 13.439 1.00 68.50 84 LYS A N 1
ATOM 662 C CA . LYS A 1 84 ? -3.999 -10.274 14.793 1.00 68.50 84 LYS A CA 1
ATOM 663 C C . LYS A 1 84 ? -4.967 -9.822 15.893 1.00 68.50 84 LYS A C 1
ATOM 665 O O . LYS A 1 84 ? -4.814 -10.235 17.042 1.00 68.50 84 LYS A O 1
ATOM 670 N N . LEU A 1 85 ? -5.952 -8.972 15.585 1.00 71.56 85 LEU A N 1
ATOM 671 C CA . LEU A 1 85 ? -6.805 -8.338 16.600 1.00 71.56 85 LEU A CA 1
ATOM 672 C C . LEU A 1 85 ? -7.954 -9.219 17.102 1.00 71.56 85 LEU A C 1
ATOM 674 O O . LEU A 1 85 ? -8.511 -8.917 18.158 1.00 71.56 85 LEU A O 1
ATOM 678 N N . THR A 1 86 ? -8.327 -10.297 16.401 1.00 76.12 86 THR A N 1
ATOM 679 C CA . THR A 1 86 ? -9.409 -11.188 16.861 1.00 76.12 86 THR A CA 1
ATOM 680 C C . THR A 1 86 ? -9.033 -12.658 16.787 1.00 76.12 86 THR A C 1
ATOM 682 O O . THR A 1 86 ? -8.373 -13.070 15.838 1.00 76.12 86 THR A O 1
ATOM 685 N N . PRO A 1 87 ? -9.485 -13.485 17.749 1.00 76.19 87 PRO A N 1
ATOM 686 C CA . PRO A 1 87 ? -9.193 -14.908 17.705 1.00 76.19 87 PRO A CA 1
ATOM 687 C C . PRO A 1 87 ? -9.826 -15.637 16.508 1.00 76.19 87 PRO A C 1
ATOM 689 O O . PRO A 1 87 ? -9.304 -16.661 16.096 1.00 76.19 87 PRO A O 1
ATOM 692 N N . ILE A 1 88 ? -10.910 -15.128 15.912 1.00 79.94 88 ILE A N 1
ATOM 693 C CA . ILE A 1 88 ? -11.490 -15.753 14.709 1.00 79.94 88 ILE A CA 1
ATOM 694 C C . ILE A 1 88 ? -10.593 -15.516 13.487 1.00 79.94 88 ILE A C 1
ATOM 696 O O . ILE A 1 88 ? -10.255 -16.471 12.796 1.00 79.94 88 ILE A O 1
ATOM 700 N N . VAL A 1 89 ? -10.175 -14.268 13.247 1.00 77.00 89 VAL A N 1
ATOM 701 C CA . VAL A 1 89 ? -9.328 -13.931 12.090 1.00 77.00 89 VAL A CA 1
ATOM 702 C C . VAL A 1 89 ? -7.912 -14.488 12.262 1.00 77.00 89 VAL A C 1
ATOM 704 O O . VAL A 1 89 ? -7.332 -15.017 11.319 1.00 77.00 89 VAL A O 1
ATOM 707 N N . HIS A 1 90 ? -7.386 -14.473 13.488 1.00 78.88 90 HIS A N 1
ATOM 708 C CA . HIS A 1 90 ? -6.082 -15.060 13.768 1.00 78.88 90 HIS A CA 1
ATOM 709 C C . HIS A 1 90 ? -6.083 -16.575 13.534 1.00 78.88 90 HIS A C 1
ATOM 711 O O . HIS A 1 90 ? -5.117 -17.092 12.991 1.00 78.88 90 HIS A O 1
ATOM 717 N N . LEU A 1 91 ? -7.172 -17.286 13.866 1.00 78.12 91 LEU A N 1
ATOM 718 C CA . LEU A 1 91 ? -7.289 -18.719 13.576 1.00 78.12 91 LEU A CA 1
ATOM 719 C C . LEU A 1 91 ? -7.221 -19.002 12.066 1.00 78.12 91 LEU A C 1
ATOM 721 O O . LEU A 1 91 ? -6.589 -19.977 11.670 1.00 78.12 91 LEU A O 1
ATOM 725 N N . SER A 1 92 ? -7.821 -18.149 11.225 1.00 75.44 92 SER A N 1
ATOM 726 C CA . SER A 1 92 ? -7.735 -18.304 9.765 1.00 75.44 92 SER A CA 1
ATOM 727 C C . SER A 1 92 ? -6.342 -18.034 9.191 1.00 75.44 92 SER A C 1
ATOM 729 O O . SER A 1 92 ? -6.018 -18.590 8.151 1.00 75.44 92 SER A O 1
ATOM 731 N N . SER A 1 93 ? -5.499 -17.241 9.861 1.00 70.19 93 SER A N 1
ATOM 732 C CA . SER A 1 93 ? -4.122 -16.978 9.418 1.00 70.19 93 SER A CA 1
ATOM 733 C C . SER A 1 93 ? -3.100 -17.989 9.961 1.00 70.19 93 SER A C 1
ATOM 735 O O . SER A 1 93 ? -1.914 -17.885 9.660 1.00 70.19 93 SER A O 1
ATOM 737 N N . MET A 1 94 ? -3.521 -18.967 10.775 1.00 70.88 94 MET A N 1
ATOM 738 C CA . MET A 1 94 ? -2.607 -19.948 11.381 1.00 70.88 94 MET A CA 1
ATOM 739 C C . MET A 1 94 ? -2.076 -21.000 10.403 1.00 70.88 94 MET A C 1
ATOM 741 O O . MET A 1 94 ? -1.154 -21.732 10.748 1.00 70.88 94 MET A O 1
ATOM 745 N N . GLU A 1 95 ? -2.634 -21.086 9.195 1.00 65.88 95 GLU A N 1
ATOM 746 C CA . GLU A 1 95 ? -2.082 -21.939 8.137 1.00 65.88 95 GLU A CA 1
ATOM 747 C C . GLU A 1 95 ? -0.675 -21.481 7.719 1.00 65.88 95 GLU A C 1
ATOM 749 O O . GLU A 1 95 ? 0.159 -22.305 7.356 1.00 65.88 95 GLU A O 1
ATOM 754 N N . SER A 1 96 ? -0.390 -20.178 7.825 1.00 61.81 96 SER A N 1
ATOM 755 C CA . SER A 1 96 ? 0.879 -19.579 7.406 1.00 61.81 96 SER A CA 1
ATOM 756 C C . SER A 1 96 ? 1.769 -19.106 8.560 1.00 61.81 96 SER A C 1
ATOM 758 O O . SER A 1 96 ? 2.953 -18.854 8.337 1.00 61.81 96 SER A O 1
ATOM 760 N N . GLN A 1 97 ? 1.244 -18.970 9.787 1.00 68.38 97 GLN A N 1
ATOM 761 C CA . GLN A 1 97 ? 2.001 -18.484 10.949 1.00 68.38 97 GLN A CA 1
ATOM 762 C C . GLN A 1 97 ? 1.651 -19.238 12.237 1.00 68.38 97 GLN A C 1
ATOM 764 O O . GLN A 1 97 ? 0.492 -19.311 12.646 1.00 68.38 97 GLN A O 1
ATOM 769 N N . GLU A 1 98 ? 2.670 -19.735 12.940 1.00 72.06 98 GLU A N 1
ATOM 770 C CA . GLU A 1 98 ? 2.492 -20.346 14.259 1.00 72.06 98 GLU A CA 1
ATOM 771 C C . GLU A 1 98 ? 2.140 -19.313 15.342 1.00 72.06 98 GLU A C 1
ATOM 773 O O . GLU A 1 98 ? 2.556 -18.149 15.313 1.00 72.06 98 GLU A O 1
ATOM 778 N N . LEU A 1 99 ? 1.400 -19.756 16.364 1.00 78.25 99 LEU A N 1
ATOM 779 C CA . LEU A 1 99 ? 1.046 -18.904 17.494 1.00 78.25 99 LEU A CA 1
ATOM 780 C C . LEU A 1 99 ? 2.286 -18.599 18.347 1.00 78.25 99 LEU A C 1
ATOM 782 O O . LEU A 1 99 ? 2.783 -19.445 19.089 1.00 78.25 99 LEU A O 1
ATOM 786 N N . SER A 1 100 ? 2.750 -17.350 18.294 1.00 83.69 100 SER A N 1
ATOM 787 C CA . SER A 1 100 ? 3.860 -16.891 19.138 1.00 83.69 100 SER A CA 1
ATOM 788 C C . SER A 1 100 ? 3.570 -17.044 20.640 1.00 83.69 100 SER A C 1
ATOM 790 O O . SER A 1 100 ? 2.430 -16.904 21.089 1.00 83.69 100 SER A O 1
ATOM 792 N N . MET A 1 101 ? 4.621 -17.212 21.452 1.00 84.06 101 MET A N 1
ATOM 793 C CA . MET A 1 101 ? 4.509 -17.274 22.919 1.00 84.06 101 MET A CA 1
ATOM 794 C C . MET A 1 101 ? 3.792 -16.047 23.508 1.00 84.06 101 MET A C 1
ATOM 796 O O . MET A 1 101 ? 2.968 -16.168 24.415 1.00 84.06 101 MET A O 1
ATOM 800 N N . THR A 1 102 ? 4.061 -14.860 22.959 1.00 84.94 102 THR A N 1
ATOM 801 C CA . THR A 1 102 ? 3.370 -13.623 23.341 1.00 84.94 102 THR A CA 1
ATOM 802 C C . THR A 1 102 ? 1.874 -13.711 23.039 1.00 84.94 102 THR A C 1
ATOM 804 O O . THR A 1 102 ? 1.061 -13.376 23.898 1.00 84.94 102 THR A O 1
ATOM 807 N N . GLY A 1 103 ? 1.501 -14.211 21.856 1.00 85.75 103 GLY A N 1
ATOM 808 C CA . GLY A 1 103 ? 0.103 -14.444 21.481 1.00 85.75 103 GLY A CA 1
ATOM 809 C C . GLY A 1 103 ? -0.600 -15.413 22.433 1.00 85.75 103 GLY A C 1
ATOM 810 O O . GLY A 1 103 ? -1.695 -15.124 22.916 1.00 85.75 103 GLY A O 1
ATOM 811 N N . THR A 1 104 ? 0.065 -16.511 22.794 1.00 88.88 104 THR A N 1
ATOM 812 C CA . THR A 1 104 ? -0.432 -17.485 23.778 1.00 88.88 104 THR A CA 1
ATOM 813 C C . THR A 1 104 ? -0.721 -16.832 25.131 1.00 88.88 104 THR A C 1
ATOM 815 O O . THR A 1 104 ? -1.810 -17.002 25.683 1.00 88.88 104 THR A O 1
ATOM 818 N N . LEU A 1 105 ? 0.213 -16.033 25.659 1.00 91.12 105 LEU A N 1
ATOM 819 C CA . LEU A 1 105 ? 0.028 -15.323 26.930 1.00 91.12 105 LEU A CA 1
ATOM 820 C C . LEU A 1 105 ? -1.133 -14.320 26.876 1.00 91.12 105 LEU A C 1
ATOM 822 O O . LEU A 1 105 ? -1.898 -14.218 27.836 1.00 91.12 105 LEU A O 1
ATOM 826 N N . VAL A 1 106 ? -1.301 -13.617 25.752 1.00 90.44 106 VAL A N 1
ATOM 827 C CA . VAL A 1 106 ? -2.428 -12.697 25.540 1.00 90.44 106 VAL A CA 1
ATOM 828 C C . VAL A 1 106 ? -3.761 -13.446 25.576 1.00 90.44 106 VAL A C 1
ATOM 830 O O . VAL A 1 106 ? -4.681 -13.008 26.267 1.00 90.44 106 VAL A O 1
ATOM 833 N N . TYR A 1 107 ? -3.878 -14.600 24.916 1.00 90.88 107 TYR A N 1
ATOM 834 C CA . TYR A 1 107 ? -5.116 -15.385 24.953 1.00 90.88 107 TYR A CA 1
ATOM 835 C C . TYR A 1 107 ? -5.411 -15.983 26.330 1.00 90.88 107 TYR A C 1
ATOM 837 O O . TYR A 1 107 ? -6.568 -15.976 26.754 1.00 90.88 107 TYR A O 1
ATOM 845 N N . ILE A 1 108 ? -4.392 -16.423 27.074 1.00 94.19 108 ILE A N 1
ATOM 846 C CA . ILE A 1 108 ? -4.555 -16.864 28.471 1.00 94.19 108 ILE A CA 1
ATOM 847 C C . ILE A 1 108 ? -5.045 -15.707 29.354 1.00 94.19 108 ILE A C 1
ATOM 849 O O . ILE A 1 108 ? -5.921 -15.897 30.207 1.00 94.19 108 ILE A O 1
ATOM 853 N N . LEU A 1 109 ? -4.524 -14.496 29.143 1.00 94.12 109 LEU A N 1
ATOM 854 C CA . LEU A 1 109 ? -4.978 -13.301 29.848 1.00 94.12 109 LEU A CA 1
ATOM 855 C C . LEU A 1 109 ? -6.439 -12.970 29.505 1.00 94.12 109 LEU A C 1
ATOM 857 O O . LEU A 1 109 ? -7.236 -12.758 30.419 1.00 94.12 109 LEU A O 1
ATOM 861 N N . ILE A 1 110 ? -6.812 -12.982 28.221 1.00 92.31 110 ILE A N 1
ATOM 862 C CA . ILE A 1 110 ? -8.198 -12.769 27.768 1.00 92.31 110 ILE A CA 1
ATOM 863 C C . ILE A 1 110 ? -9.133 -13.801 28.405 1.00 92.31 110 ILE A C 1
ATOM 865 O O . ILE A 1 110 ? -10.162 -13.429 28.969 1.00 92.31 110 ILE A O 1
ATOM 869 N N . LEU A 1 111 ? -8.757 -15.082 28.378 1.00 95.00 111 LEU A N 1
ATOM 870 C CA . LEU A 1 111 ? -9.509 -16.171 28.999 1.00 95.00 111 LEU A CA 1
ATOM 871 C C . LEU A 1 111 ? -9.733 -15.918 30.497 1.00 95.00 111 LEU A C 1
ATOM 873 O O . LEU A 1 111 ? -10.856 -16.027 30.993 1.00 95.00 111 LEU A O 1
ATOM 877 N N . SER A 1 112 ? -8.672 -15.527 31.205 1.00 95.94 112 SER A N 1
ATOM 878 C CA . SER A 1 112 ? -8.710 -15.229 32.639 1.00 95.94 112 SER A CA 1
ATOM 879 C C . SER A 1 112 ? -9.614 -14.033 32.950 1.00 95.94 112 SER A C 1
ATOM 881 O O . SER A 1 112 ? -10.422 -14.092 33.879 1.00 95.94 112 SER A O 1
ATOM 883 N N . ILE A 1 113 ? -9.532 -12.963 32.152 1.00 95.62 113 ILE A N 1
ATOM 884 C CA . ILE A 1 113 ? -10.389 -11.776 32.281 1.00 95.62 113 ILE A CA 1
ATOM 885 C C . ILE A 1 113 ? -11.855 -12.148 32.045 1.00 95.62 113 ILE A C 1
ATOM 887 O O . ILE A 1 113 ? -12.704 -11.821 32.876 1.00 95.62 113 ILE A O 1
ATOM 891 N N . LEU A 1 114 ? -12.159 -12.866 30.958 1.00 95.19 114 LEU A N 1
ATOM 892 C CA . LEU A 1 114 ? -13.519 -13.317 30.652 1.00 95.19 114 LEU A CA 1
ATOM 893 C C . LEU A 1 114 ? -14.084 -14.172 31.786 1.00 95.19 114 LEU A C 1
ATOM 895 O O . LEU A 1 114 ? -15.236 -13.981 32.173 1.00 95.19 114 LEU A O 1
ATOM 899 N N . TYR A 1 115 ? -13.281 -15.060 32.370 1.00 96.12 115 TYR A N 1
ATOM 900 C CA . TYR A 1 115 ? -13.681 -15.868 33.519 1.00 96.12 115 TYR A CA 1
ATOM 901 C C . TYR A 1 115 ? -13.995 -15.028 34.760 1.00 96.12 115 TYR A C 1
ATOM 903 O O . TYR A 1 115 ? -15.086 -15.148 35.323 1.00 96.12 115 TYR A O 1
ATOM 911 N N . VAL A 1 116 ? -13.088 -14.135 35.167 1.00 96.25 116 VAL A N 1
ATOM 912 C CA . VAL A 1 116 ? -13.286 -13.275 36.347 1.00 96.25 116 VAL A CA 1
ATOM 913 C C . VAL A 1 116 ? -14.506 -12.369 36.170 1.00 96.25 116 VAL A C 1
ATOM 915 O O . VAL A 1 116 ? -15.324 -12.255 37.088 1.00 96.25 116 VAL A O 1
ATOM 918 N N . LEU A 1 117 ? -14.674 -11.767 34.989 1.00 93.50 117 LEU A N 1
ATOM 919 C CA . LEU A 1 117 ? -15.838 -10.939 34.681 1.00 93.50 117 LEU A CA 1
ATOM 920 C C . LEU A 1 117 ? -17.129 -11.762 34.666 1.00 93.50 117 LEU A C 1
ATOM 922 O O . LEU A 1 117 ? -18.122 -11.331 35.250 1.00 93.50 117 LEU A O 1
ATOM 926 N N . SER A 1 118 ? -17.114 -12.963 34.080 1.00 93.75 118 SER A N 1
ATOM 927 C CA . SER A 1 118 ? -18.265 -13.876 34.094 1.00 93.75 118 SER A CA 1
ATOM 928 C C . SER A 1 118 ? -18.684 -14.216 35.520 1.00 93.75 118 SER A C 1
ATOM 930 O O . SER A 1 118 ? -19.861 -14.106 35.853 1.00 93.75 118 SER A O 1
ATOM 932 N N . LEU A 1 119 ? -17.729 -14.560 36.389 1.00 92.69 119 LEU A N 1
ATOM 933 C CA . LEU A 1 119 ? -17.993 -14.850 37.800 1.00 92.69 119 LEU A CA 1
ATOM 934 C C . LEU A 1 119 ? -18.540 -13.639 38.558 1.00 92.69 119 LEU A C 1
ATOM 936 O O . LEU A 1 119 ? -19.447 -13.774 39.381 1.00 92.69 119 LEU A O 1
ATOM 940 N N . PHE A 1 120 ? -17.987 -12.453 38.312 1.00 91.56 120 PHE A N 1
ATOM 941 C CA . PHE A 1 120 ? -18.447 -11.224 38.948 1.00 91.56 120 PHE A CA 1
ATOM 942 C C . PHE A 1 120 ? -19.883 -10.879 38.542 1.00 91.56 120 PHE A C 1
ATOM 944 O O . PHE A 1 120 ? -20.714 -10.569 39.399 1.00 91.56 120 PHE A O 1
ATOM 951 N N . ILE A 1 121 ? -20.183 -10.973 37.245 1.00 89.38 121 ILE A N 1
ATOM 952 C CA . ILE A 1 121 ? -21.519 -10.735 36.699 1.00 89.38 121 ILE A CA 1
ATOM 953 C C . ILE A 1 121 ? -22.494 -11.782 37.231 1.00 89.38 121 ILE A C 1
ATOM 955 O O . ILE A 1 121 ? -23.563 -11.409 37.709 1.00 89.38 121 ILE A O 1
ATOM 959 N N . TYR A 1 122 ? -22.104 -13.059 37.243 1.00 88.75 122 TYR A N 1
ATOM 960 C CA . TYR A 1 122 ? -22.894 -14.148 37.814 1.00 88.75 122 TYR A CA 1
ATOM 961 C C . TYR A 1 122 ? -23.305 -13.855 39.263 1.00 88.75 122 TYR A C 1
ATOM 963 O O . TYR A 1 122 ? -24.485 -13.929 39.593 1.00 88.75 122 TYR A O 1
ATOM 971 N N . LYS A 1 123 ? -22.362 -13.424 40.114 1.00 87.19 123 LYS A N 1
ATOM 972 C CA . LYS A 1 123 ? -22.639 -13.089 41.524 1.00 87.19 123 LYS A CA 1
ATOM 973 C C . LYS A 1 123 ? -23.567 -11.885 41.706 1.00 87.19 123 LYS A C 1
ATOM 975 O O . LYS A 1 123 ? -24.238 -11.793 42.730 1.00 87.19 123 LYS A O 1
ATOM 980 N N . LYS A 1 124 ? -23.581 -10.941 40.761 1.00 85.12 124 LYS A N 1
ATOM 981 C CA . LYS A 1 124 ? -24.429 -9.736 40.814 1.00 85.12 124 LYS A CA 1
ATOM 982 C C . LYS A 1 124 ? -25.767 -9.891 40.092 1.00 85.12 124 LYS A C 1
ATOM 984 O O . LYS A 1 124 ? -26.645 -9.044 40.266 1.00 85.12 124 LYS A O 1
ATOM 989 N N . ARG A 1 125 ? -25.921 -10.921 39.2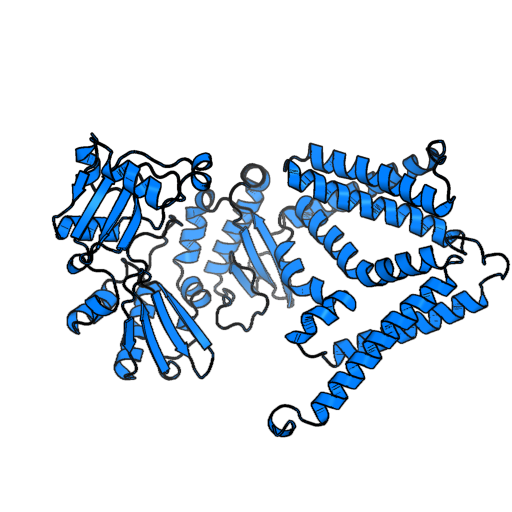60 1.00 81.75 125 ARG A N 1
ATOM 990 C CA . ARG A 1 125 ? -27.112 -11.131 38.440 1.00 81.75 125 ARG A CA 1
ATOM 991 C C . ARG A 1 125 ? -28.291 -11.531 39.322 1.00 81.75 125 ARG A C 1
ATOM 993 O O . ARG A 1 125 ? -28.241 -12.521 40.045 1.00 81.75 125 ARG A O 1
ATOM 1000 N N . LYS A 1 126 ? -29.382 -10.774 39.222 1.00 80.00 126 LYS A N 1
ATOM 1001 C CA . LYS A 1 126 ? -30.662 -11.152 39.827 1.00 80.00 126 LYS A CA 1
ATOM 1002 C C . LYS A 1 126 ? -31.322 -12.240 38.982 1.00 80.00 126 LYS A C 1
ATOM 1004 O O . LYS A 1 126 ? -31.311 -12.160 37.754 1.00 80.00 126 LYS A O 1
ATOM 1009 N N . VAL A 1 127 ? -31.937 -13.221 39.641 1.00 72.62 127 VAL A N 1
ATOM 1010 C CA . VAL A 1 127 ? -32.633 -14.344 38.981 1.00 72.62 127 VAL A CA 1
ATOM 1011 C C . VAL A 1 127 ? -33.788 -13.853 38.092 1.00 72.62 127 VAL A C 1
ATOM 1013 O O . VAL A 1 127 ? -34.060 -14.428 37.044 1.00 72.62 127 VAL A O 1
ATOM 1016 N N . GLU A 1 128 ? -34.401 -12.724 38.448 1.00 71.62 128 GLU A N 1
ATOM 1017 C CA . GLU A 1 128 ? -35.514 -12.095 37.719 1.00 71.62 128 GLU A CA 1
ATOM 1018 C C . GLU A 1 128 ? -35.131 -11.586 36.314 1.00 71.62 128 GLU A C 1
ATOM 1020 O O . GLU A 1 128 ? -35.985 -11.470 35.439 1.00 71.62 128 GLU A O 1
ATOM 1025 N N . SER A 1 129 ? -33.843 -11.344 36.045 1.00 72.50 129 SER A N 1
ATOM 1026 C CA . SER A 1 129 ? -33.356 -10.863 34.741 1.00 72.50 129 SER A CA 1
ATOM 1027 C C . SER A 1 129 ? -33.178 -11.982 33.700 1.00 72.50 129 SER A C 1
ATOM 1029 O O . SER A 1 129 ? -32.577 -11.763 32.647 1.00 72.50 129 SER A O 1
ATOM 1031 N N . ALA A 1 130 ? -33.660 -13.199 33.974 1.00 63.81 130 ALA A N 1
ATOM 1032 C CA . ALA A 1 130 ? -33.494 -14.363 33.101 1.00 63.81 130 ALA A CA 1
ATOM 1033 C C . ALA A 1 130 ? -34.186 -14.219 31.737 1.00 63.81 130 ALA A C 1
ATOM 1035 O O . ALA A 1 130 ? -33.760 -14.847 30.782 1.00 63.81 130 ALA A O 1
ATOM 1036 N N . SER A 1 131 ? -35.218 -13.379 31.620 1.00 72.69 131 SER A N 1
ATOM 1037 C CA . SER A 1 131 ? -35.950 -13.180 30.359 1.00 72.69 131 SER A CA 1
ATOM 1038 C C . SER A 1 131 ? -35.559 -11.904 29.614 1.00 72.69 131 SER A C 1
ATOM 1040 O O . SER A 1 131 ? -36.131 -11.618 28.564 1.00 72.69 131 SER A O 1
ATOM 1042 N N . GLU A 1 132 ? -34.621 -11.098 30.113 1.00 77.19 132 GLU A N 1
ATOM 1043 C CA . GLU A 1 132 ? -34.216 -9.859 29.439 1.00 77.19 132 GLU A CA 1
ATOM 1044 C C . GLU A 1 132 ? -33.196 -10.126 28.322 1.00 77.19 132 GLU A C 1
ATOM 1046 O O . GLU A 1 132 ? -32.355 -11.015 28.434 1.00 77.19 132 GLU A O 1
ATOM 1051 N N . ALA A 1 133 ? -33.242 -9.344 27.235 1.00 76.38 133 ALA A N 1
ATOM 1052 C CA . ALA A 1 133 ? -32.224 -9.432 26.179 1.00 76.38 133 ALA A CA 1
ATOM 1053 C C . ALA A 1 133 ? -30.827 -9.083 26.729 1.00 76.38 133 ALA A C 1
ATOM 1055 O O . ALA A 1 133 ? -29.854 -9.765 26.428 1.00 76.38 133 ALA A O 1
ATOM 1056 N N . ILE A 1 134 ? -30.758 -8.075 27.603 1.00 81.94 134 ILE A N 1
ATOM 1057 C CA . ILE A 1 134 ? -29.567 -7.670 28.355 1.00 81.94 134 ILE A CA 1
ATOM 1058 C C . ILE A 1 134 ? -29.984 -7.469 29.812 1.00 81.94 134 ILE A C 1
ATOM 1060 O O . ILE A 1 134 ? -30.893 -6.686 30.072 1.00 81.94 134 ILE A O 1
ATOM 1064 N N . ALA A 1 135 ? -29.318 -8.138 30.753 1.00 77.44 135 ALA A N 1
ATOM 1065 C CA . ALA A 1 135 ? -29.730 -8.205 32.158 1.00 77.44 135 ALA A CA 1
ATOM 1066 C C . ALA A 1 135 ? -29.461 -6.925 32.978 1.00 77.44 135 ALA A C 1
ATOM 1068 O O . ALA A 1 135 ? -30.020 -6.759 34.060 1.00 77.44 135 ALA A O 1
ATOM 1069 N N . PHE A 1 136 ? -28.598 -6.020 32.497 1.00 80.88 136 PHE A N 1
ATOM 1070 C CA . PHE A 1 136 ? -28.161 -4.832 33.241 1.00 80.88 136 PHE A CA 1
ATOM 1071 C C . PHE A 1 136 ? -28.540 -3.541 32.518 1.00 80.88 136 PHE A C 1
ATOM 1073 O O . PHE A 1 136 ? -28.182 -3.342 31.360 1.00 80.88 136 PHE A O 1
ATOM 1080 N N . ALA A 1 137 ? -29.204 -2.622 33.224 1.00 79.31 137 ALA A N 1
ATOM 1081 C CA . ALA A 1 137 ? -29.674 -1.357 32.656 1.00 79.31 137 ALA A CA 1
ATOM 1082 C C . ALA A 1 137 ? -28.545 -0.477 32.087 1.00 79.31 137 ALA A C 1
ATOM 1084 O O . ALA A 1 137 ? -28.707 0.107 31.019 1.00 79.31 137 ALA A O 1
ATOM 1085 N N . SER A 1 138 ? -27.383 -0.423 32.747 1.00 81.75 138 SER A N 1
ATOM 1086 C CA . SER A 1 138 ? -26.215 0.317 32.247 1.00 81.75 138 SER A CA 1
ATOM 1087 C C . SER A 1 138 ? -25.712 -0.233 30.912 1.00 81.75 138 SER A C 1
ATOM 1089 O O . SER A 1 138 ? -25.379 0.533 30.010 1.00 81.75 138 SER A O 1
ATOM 1091 N N . LEU A 1 139 ? -25.719 -1.557 30.748 1.00 83.31 139 LEU A N 1
ATOM 1092 C CA . LEU A 1 139 ? -25.267 -2.190 29.518 1.00 83.31 139 LEU A CA 1
ATOM 1093 C C . LEU A 1 139 ? -26.272 -2.022 28.373 1.00 83.31 139 LEU A C 1
ATOM 1095 O O . LEU A 1 139 ? -25.852 -1.950 27.226 1.00 83.31 139 LEU A O 1
ATOM 1099 N N . LYS A 1 140 ? -27.572 -1.861 28.665 1.00 85.31 140 LYS A N 1
ATOM 1100 C CA . LYS A 1 140 ? -28.574 -1.475 27.652 1.00 85.31 140 LYS A CA 1
ATOM 1101 C C . LYS A 1 140 ? -28.216 -0.129 27.010 1.00 85.31 140 LYS A C 1
ATOM 1103 O O . LYS A 1 140 ? -28.299 0.011 25.795 1.00 85.31 140 LYS A O 1
ATOM 1108 N N . VAL A 1 141 ? -27.768 0.843 27.812 1.00 85.38 141 VAL A N 1
ATOM 1109 C CA . VAL A 1 141 ? -27.345 2.167 27.318 1.00 85.38 141 VAL A CA 1
ATOM 1110 C C . VAL A 1 141 ? -26.088 2.059 26.453 1.00 85.38 141 VAL A C 1
ATOM 1112 O O . VAL A 1 141 ? -2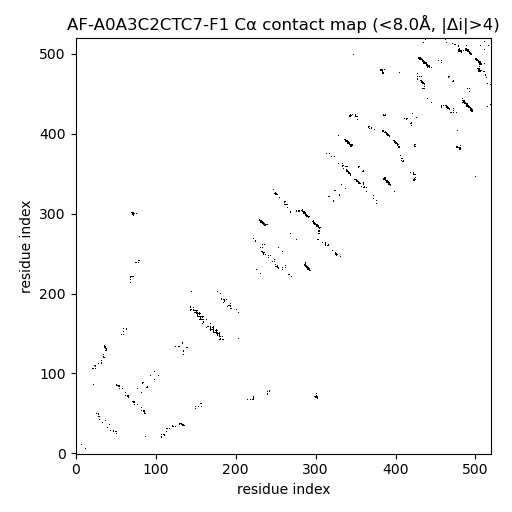6.068 2.601 25.350 1.00 85.38 141 VAL A O 1
ATOM 1115 N N . ILE A 1 142 ? -25.071 1.329 26.924 1.00 87.38 142 ILE A N 1
ATOM 1116 C CA . ILE A 1 142 ? -23.817 1.118 26.182 1.00 87.38 142 ILE A CA 1
ATOM 1117 C C . ILE A 1 142 ? -24.085 0.386 24.865 1.00 87.38 142 ILE A C 1
ATOM 1119 O O . ILE A 1 142 ? -23.622 0.832 23.823 1.00 87.38 142 ILE A O 1
ATOM 1123 N N . PHE A 1 143 ? -24.871 -0.694 24.893 1.00 88.31 143 PHE A N 1
ATOM 1124 C CA . PHE A 1 143 ? -25.244 -1.448 23.698 1.00 88.31 143 PHE A CA 1
ATOM 1125 C C . PHE A 1 143 ? -25.955 -0.556 22.680 1.00 88.31 143 PHE A C 1
ATOM 1127 O O . PHE A 1 143 ? -25.573 -0.538 21.515 1.00 88.31 143 PHE A O 1
ATOM 1134 N N . LYS A 1 144 ? -26.933 0.243 23.126 1.00 88.19 144 LYS A N 1
ATOM 1135 C CA . LYS A 1 144 ? -27.683 1.134 22.239 1.00 88.19 144 LYS A CA 1
ATOM 1136 C C . LYS A 1 144 ? -26.795 2.106 21.480 1.00 88.19 144 LYS A C 1
ATOM 1138 O O . LYS A 1 144 ? -26.860 2.177 20.256 1.00 88.19 144 LYS A O 1
ATOM 1143 N N . TYR A 1 145 ? -25.989 2.869 22.210 1.00 88.50 145 TYR A N 1
ATOM 1144 C CA . TYR A 1 145 ? -25.159 3.894 21.588 1.00 88.50 145 TYR A CA 1
ATOM 1145 C C . TYR A 1 145 ? -23.926 3.302 20.899 1.00 88.50 145 TYR A C 1
ATOM 1147 O O . TYR A 1 145 ? -23.479 3.864 19.908 1.00 88.50 145 TYR A O 1
ATOM 1155 N N . GLY A 1 146 ? -23.432 2.146 21.348 1.00 89.75 146 GLY A N 1
ATOM 1156 C CA . GLY A 1 146 ? -22.379 1.396 20.667 1.00 89.75 146 GLY A CA 1
ATOM 1157 C C . GLY A 1 146 ? -22.820 0.894 19.293 1.00 89.75 146 GLY A C 1
ATOM 1158 O O . GLY A 1 146 ? -22.111 1.119 18.317 1.00 89.75 146 GLY A O 1
ATOM 1159 N N . VAL A 1 147 ? -24.014 0.294 19.191 1.00 91.19 147 VAL A N 1
ATOM 1160 C CA . VAL A 1 147 ? -24.594 -0.119 17.901 1.00 91.19 147 VAL A CA 1
ATOM 1161 C C . VAL A 1 147 ? -24.832 1.098 17.011 1.00 91.19 147 VAL A C 1
ATOM 1163 O O . VAL A 1 147 ? -24.373 1.098 15.877 1.00 91.19 147 VAL A O 1
ATOM 1166 N N . ALA A 1 148 ? -25.460 2.161 17.529 1.00 91.56 148 ALA A N 1
ATOM 1167 C CA . ALA A 1 148 ? -25.676 3.390 16.762 1.00 91.56 148 ALA A CA 1
ATOM 1168 C C . ALA A 1 148 ? -24.366 3.982 16.216 1.00 91.56 148 ALA A C 1
ATOM 1170 O O . ALA A 1 148 ? -24.304 4.361 15.052 1.00 91.56 148 ALA A O 1
ATOM 1171 N N . PHE A 1 149 ? -23.307 4.020 17.028 1.00 90.69 149 PHE A N 1
ATOM 1172 C CA . PHE A 1 149 ? -21.995 4.515 16.616 1.00 90.69 149 PHE A CA 1
ATOM 1173 C C . PHE A 1 149 ? -21.329 3.613 15.566 1.00 90.69 149 PHE A C 1
ATOM 1175 O O . PHE A 1 149 ? -20.844 4.112 14.556 1.00 90.69 149 PHE A O 1
ATOM 1182 N N . CYS A 1 150 ? -21.357 2.288 15.743 1.00 92.81 150 CYS A N 1
ATOM 1183 C CA . CYS A 1 150 ? -20.786 1.363 14.759 1.00 92.81 150 CYS A CA 1
ATOM 1184 C C . CYS A 1 150 ? -21.541 1.421 13.423 1.00 92.81 150 CYS A C 1
ATOM 1186 O O . CYS A 1 150 ? -20.915 1.460 12.369 1.00 92.81 150 CYS A O 1
ATOM 1188 N N . THR A 1 151 ? -22.878 1.466 13.450 1.00 93.81 151 THR A N 1
ATOM 1189 C CA . THR A 1 151 ? -23.698 1.584 12.235 1.00 93.81 151 THR A CA 1
ATOM 1190 C C . THR A 1 151 ? -23.553 2.957 11.581 1.00 93.81 151 THR A C 1
ATOM 1192 O O . THR A 1 151 ? -23.582 3.030 10.360 1.00 93.81 151 THR A O 1
ATOM 1195 N N . MET A 1 152 ? -23.342 4.029 12.354 1.00 92.25 152 MET A N 1
ATOM 1196 C CA . MET A 1 152 ? -22.967 5.345 11.824 1.00 92.25 152 MET A CA 1
ATOM 1197 C C . MET A 1 152 ? -21.676 5.241 11.012 1.00 92.25 152 MET A C 1
ATOM 1199 O O . MET A 1 152 ? -21.698 5.533 9.824 1.00 92.25 152 MET A O 1
ATOM 1203 N N . MET A 1 153 ? -20.583 4.770 11.617 1.00 92.31 153 MET A N 1
ATOM 1204 C CA . MET A 1 153 ? -19.282 4.653 10.942 1.00 92.31 153 MET A CA 1
ATOM 1205 C C . MET A 1 153 ? -19.331 3.738 9.717 1.00 92.31 153 MET A C 1
ATOM 1207 O O . MET A 1 153 ? -18.740 4.051 8.686 1.00 92.31 153 MET A O 1
ATOM 1211 N N . PHE A 1 154 ? -20.055 2.621 9.824 1.00 94.06 154 PHE A N 1
ATOM 1212 C CA . PHE A 1 154 ? -20.276 1.706 8.707 1.00 94.06 154 PHE A CA 1
ATOM 1213 C C . PHE A 1 154 ? -21.100 2.357 7.591 1.00 94.06 154 PHE A C 1
ATOM 1215 O O . PHE A 1 154 ? -20.783 2.195 6.420 1.00 94.06 154 PHE A O 1
ATOM 1222 N N . GLY A 1 155 ? -22.138 3.120 7.944 1.00 93.44 155 GLY A N 1
ATOM 1223 C CA . GLY A 1 155 ? -22.943 3.876 6.991 1.00 93.44 155 GLY A CA 1
ATOM 1224 C C . GLY A 1 155 ? -22.110 4.907 6.236 1.00 93.44 155 GLY A C 1
ATOM 1225 O O . GLY A 1 155 ? -22.193 4.961 5.017 1.00 93.44 155 GLY A O 1
ATOM 1226 N N . GLY A 1 156 ? -21.267 5.675 6.932 1.00 90.12 156 GLY A N 1
ATOM 1227 C CA . GLY A 1 156 ? -20.352 6.613 6.278 1.00 90.12 156 GLY A CA 1
ATOM 1228 C C . GLY A 1 156 ? -19.417 5.917 5.297 1.00 90.12 156 GLY A C 1
ATOM 1229 O O . GLY A 1 156 ? -19.391 6.290 4.134 1.00 90.12 156 GLY A O 1
ATOM 1230 N N . MET A 1 157 ? -18.756 4.844 5.737 1.00 89.38 157 MET A N 1
ATOM 1231 C CA . MET A 1 157 ? -17.905 4.011 4.881 1.00 89.38 157 MET A CA 1
ATOM 1232 C C . MET A 1 157 ? -18.641 3.484 3.637 1.00 89.38 157 MET A C 1
ATOM 1234 O O . MET A 1 157 ? -18.099 3.522 2.540 1.00 89.38 157 MET A O 1
ATOM 1238 N N . TYR A 1 158 ? -19.871 2.985 3.792 1.00 91.25 158 TYR A N 1
ATOM 1239 C CA . TYR A 1 158 ? -20.641 2.421 2.681 1.00 91.25 158 TYR A CA 1
ATOM 1240 C C . TYR A 1 158 ? -21.034 3.476 1.639 1.00 91.25 158 TYR A C 1
ATOM 1242 O O . TYR A 1 158 ? -20.893 3.232 0.445 1.00 91.25 158 TYR A O 1
ATOM 1250 N N . PHE A 1 159 ? -21.540 4.632 2.078 1.00 89.88 159 PHE A N 1
ATOM 1251 C CA . PHE A 1 159 ? -21.995 5.683 1.162 1.00 89.88 159 PHE A CA 1
ATOM 1252 C C . PHE A 1 159 ? -20.839 6.467 0.533 1.00 89.88 159 PHE A C 1
ATOM 1254 O O . PHE A 1 159 ? -20.966 6.905 -0.608 1.00 89.88 159 PHE A O 1
ATOM 1261 N N . ASP A 1 160 ? -19.717 6.601 1.237 1.00 83.81 160 ASP A N 1
ATOM 1262 C CA . ASP A 1 160 ? -18.471 7.130 0.682 1.00 83.81 160 ASP A CA 1
ATOM 1263 C C . ASP A 1 160 ? -17.986 6.293 -0.508 1.00 83.81 160 ASP A C 1
ATOM 1265 O O . ASP A 1 160 ? -17.782 6.823 -1.597 1.00 83.81 160 ASP A O 1
ATOM 1269 N N . ALA A 1 161 ? -17.964 4.966 -0.353 1.00 80.88 161 ALA A N 1
ATOM 1270 C CA . ALA A 1 161 ? -17.569 4.044 -1.415 1.00 80.88 161 ALA A CA 1
ATOM 1271 C C . ALA A 1 161 ? -18.490 4.063 -2.654 1.00 80.88 161 ALA A C 1
ATOM 1273 O O . ALA A 1 161 ? -18.103 3.533 -3.693 1.00 80.88 161 ALA A O 1
ATOM 1274 N N . MET A 1 162 ? -19.707 4.621 -2.566 1.00 77.75 162 MET A N 1
ATOM 1275 C CA . MET A 1 162 ? -20.625 4.687 -3.711 1.00 77.75 162 MET A CA 1
ATOM 1276 C C . MET A 1 162 ? -20.399 5.911 -4.601 1.00 77.75 162 MET A C 1
ATOM 1278 O O . MET A 1 162 ? -20.477 5.776 -5.817 1.00 77.75 162 MET A O 1
ATOM 1282 N N . GLU A 1 163 ? -20.167 7.094 -4.021 1.00 67.25 163 GLU A N 1
ATOM 1283 C CA . GLU A 1 163 ? -20.100 8.346 -4.796 1.00 67.25 163 GLU A CA 1
ATOM 1284 C C . GLU A 1 163 ? -18.915 9.267 -4.446 1.00 67.25 163 GLU A C 1
ATOM 1286 O O . GLU A 1 163 ? -18.842 10.357 -5.003 1.00 67.25 163 GLU A O 1
ATOM 1291 N N . ASN A 1 164 ? -17.985 8.864 -3.565 1.00 67.69 164 ASN A N 1
ATOM 1292 C CA . ASN A 1 164 ? -16.774 9.607 -3.150 1.00 67.69 164 ASN A CA 1
ATOM 1293 C C . ASN A 1 164 ? -16.987 11.127 -2.967 1.00 67.69 164 ASN A C 1
ATOM 1295 O O . ASN A 1 164 ? -16.163 11.971 -3.319 1.00 67.69 164 ASN A O 1
ATOM 1299 N N . GLN A 1 165 ? -18.162 11.496 -2.456 1.00 76.69 165 GLN A N 1
ATOM 1300 C CA . GLN A 1 165 ? -18.559 12.873 -2.218 1.00 76.69 165 GLN A CA 1
ATOM 1301 C C . GLN A 1 165 ? -18.829 13.055 -0.735 1.00 76.69 165 GLN A C 1
ATOM 1303 O O . GLN A 1 165 ? -19.616 12.329 -0.122 1.00 76.69 165 GLN A O 1
ATOM 1308 N N . PHE A 1 166 ? -18.272 14.127 -0.177 1.00 79.94 166 PHE A N 1
ATOM 1309 C CA . PHE A 1 166 ? -18.412 14.459 1.239 1.00 79.94 166 PHE A CA 1
ATOM 1310 C C . PHE A 1 166 ? -19.879 14.543 1.714 1.00 79.94 166 PHE A C 1
ATOM 1312 O O . PHE A 1 166 ? -20.196 14.225 2.860 1.00 79.94 166 PHE A O 1
ATOM 1319 N N . GLY A 1 167 ? -20.808 14.931 0.832 1.00 84.50 167 GLY A N 1
ATOM 1320 C CA . GLY A 1 167 ? -22.243 14.946 1.136 1.00 84.50 167 GLY A CA 1
ATOM 1321 C C . GLY A 1 167 ? -22.824 13.555 1.416 1.00 84.50 167 GLY A C 1
ATOM 1322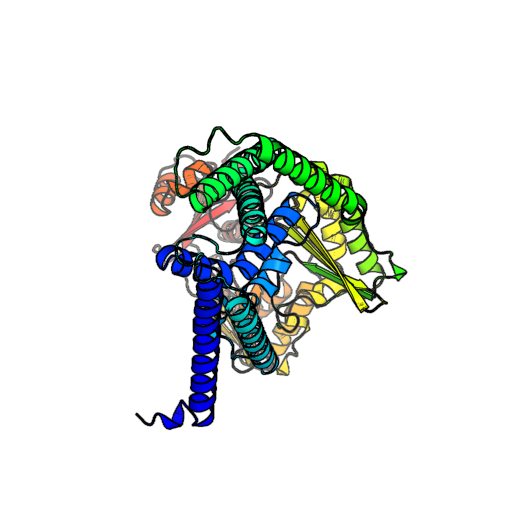 O O . GLY A 1 167 ? -23.601 13.395 2.361 1.00 84.50 167 GLY A O 1
ATOM 1323 N N . TRP A 1 168 ? -22.413 12.544 0.648 1.00 88.12 168 TRP A N 1
ATOM 1324 C CA . TRP A 1 168 ? -22.839 11.155 0.829 1.00 88.12 168 TRP A CA 1
ATOM 1325 C C . TRP A 1 168 ? -22.243 10.525 2.080 1.00 88.12 168 TRP A C 1
ATOM 1327 O O . TRP A 1 168 ? -22.958 9.826 2.799 1.00 88.12 168 TRP A O 1
ATOM 1337 N N . LEU A 1 169 ? -20.995 10.860 2.412 1.00 87.06 169 LEU A N 1
ATOM 1338 C CA . LEU A 1 169 ? -20.381 10.485 3.685 1.00 87.06 169 LEU A CA 1
ATOM 1339 C C . LEU A 1 169 ? -21.220 10.980 4.879 1.00 87.06 169 LEU A C 1
ATOM 1341 O O . LEU A 1 169 ? -21.592 10.199 5.761 1.00 87.06 169 LEU A O 1
ATOM 1345 N N . LEU A 1 170 ? -21.581 12.270 4.891 1.00 87.69 170 LEU A N 1
ATOM 1346 C CA . LEU A 1 170 ? -22.408 12.858 5.954 1.00 87.69 170 LEU A CA 1
ATOM 1347 C C . LEU A 1 170 ? -23.814 12.250 6.008 1.00 87.69 170 LEU A C 1
ATOM 1349 O O . LEU A 1 170 ? -24.340 12.001 7.099 1.00 87.69 170 LEU A O 1
ATOM 1353 N N . PHE A 1 171 ? -24.421 11.996 4.846 1.00 90.62 171 PHE A N 1
ATOM 1354 C CA . PHE A 1 171 ? -25.693 11.285 4.764 1.00 90.62 171 PHE A CA 1
ATOM 1355 C C . PHE A 1 171 ? -25.579 9.883 5.372 1.00 90.62 171 PHE A C 1
ATOM 1357 O O . PHE A 1 171 ? -26.412 9.514 6.201 1.00 90.62 171 PHE A O 1
ATOM 1364 N N . GLY A 1 172 ? -24.526 9.138 5.030 1.00 92.00 172 GLY A N 1
ATOM 1365 C CA . GLY A 1 172 ? -24.249 7.804 5.551 1.00 92.00 172 GLY A CA 1
ATOM 1366 C C . GLY A 1 172 ? -24.085 7.781 7.068 1.00 92.00 172 GLY A C 1
ATOM 1367 O O . GLY A 1 172 ? -24.694 6.937 7.730 1.00 92.00 172 GLY A O 1
ATOM 1368 N N . TYR A 1 173 ? -23.361 8.747 7.641 1.00 91.06 173 TYR A N 1
ATOM 1369 C CA . TYR A 1 173 ? -23.268 8.910 9.095 1.00 91.06 173 TYR A CA 1
ATOM 1370 C C . TYR A 1 173 ? -24.638 9.165 9.735 1.00 91.06 173 TYR A C 1
ATOM 1372 O O . TYR A 1 173 ? -25.025 8.471 10.682 1.00 91.06 173 TYR A O 1
ATOM 1380 N N . GLY A 1 174 ? -25.407 10.119 9.207 1.00 91.00 174 GLY A N 1
ATOM 1381 C CA . GLY A 1 174 ? -26.733 10.438 9.733 1.00 91.00 174 GLY A CA 1
ATOM 1382 C C . GLY A 1 174 ? -27.696 9.250 9.649 1.00 91.00 174 GLY A C 1
ATOM 1383 O O . GLY A 1 174 ? -28.292 8.850 10.653 1.00 91.00 174 GLY A O 1
ATOM 1384 N N . PHE A 1 175 ? -27.818 8.655 8.463 1.00 92.12 175 PHE A N 1
ATOM 1385 C CA . PHE A 1 175 ? -28.706 7.529 8.195 1.00 92.12 175 PHE A CA 1
ATOM 1386 C C . PHE A 1 175 ? -28.309 6.286 8.996 1.00 92.12 175 PHE A C 1
ATOM 1388 O O . PHE A 1 175 ? -29.145 5.728 9.711 1.00 92.12 175 PHE A O 1
ATOM 1395 N N . GLY A 1 176 ? -27.036 5.885 8.939 1.00 93.19 176 GLY A N 1
ATOM 1396 C CA . GLY A 1 176 ? -26.516 4.725 9.661 1.00 93.19 176 GLY A CA 1
ATOM 1397 C C . GLY A 1 176 ? -26.673 4.867 11.175 1.00 93.19 176 GLY A C 1
ATOM 1398 O O . GLY A 1 176 ? -27.080 3.926 11.856 1.00 93.19 176 GLY A O 1
ATOM 1399 N N . GLY A 1 177 ? -26.453 6.067 11.705 1.00 91.38 177 GLY A N 1
ATOM 1400 C CA . GLY A 1 177 ? -26.657 6.379 13.113 1.00 91.38 177 GLY A CA 1
ATOM 1401 C C . GLY A 1 177 ? -28.100 6.241 13.589 1.00 91.38 177 GLY A C 1
ATOM 1402 O O . GLY A 1 177 ? -28.374 5.580 14.597 1.00 91.38 177 GLY A O 1
ATOM 1403 N N . ILE A 1 178 ? -29.038 6.837 12.847 1.00 91.12 178 ILE A N 1
ATOM 1404 C CA . ILE A 1 178 ? -30.478 6.749 13.131 1.00 91.12 178 ILE A CA 1
ATOM 1405 C C . ILE A 1 178 ? -30.950 5.295 13.029 1.00 91.12 178 ILE A C 1
ATOM 1407 O O . ILE A 1 178 ? -31.665 4.810 13.913 1.00 91.12 178 ILE A O 1
ATOM 1411 N N . LEU A 1 179 ? -30.525 4.588 11.980 1.00 92.81 179 LEU A N 1
ATOM 1412 C CA . LEU A 1 179 ? -30.845 3.182 11.772 1.00 92.81 179 LEU A CA 1
ATOM 1413 C C . LEU A 1 179 ? -30.329 2.328 12.934 1.00 92.81 179 LEU A C 1
ATOM 1415 O O . LEU A 1 179 ? -31.106 1.595 13.545 1.00 92.81 179 LEU A O 1
ATOM 1419 N N . GLY A 1 180 ? -29.051 2.467 13.292 1.00 92.06 180 GLY A N 1
ATOM 1420 C CA . GLY A 1 180 ? -28.433 1.729 14.391 1.00 92.06 180 GLY A CA 1
ATOM 1421 C C . GLY A 1 180 ? -29.098 2.011 15.740 1.00 92.06 180 GLY A C 1
ATOM 1422 O O . GLY A 1 180 ? -29.327 1.082 16.517 1.00 92.06 180 GLY A O 1
ATOM 1423 N N . TYR A 1 181 ? -29.500 3.260 16.000 1.00 91.50 181 TYR A N 1
ATOM 1424 C CA . TYR A 1 181 ? -30.258 3.624 17.201 1.00 91.50 181 TYR A CA 1
ATOM 1425 C C . TYR A 1 181 ? -31.587 2.862 17.292 1.00 91.50 181 TYR A C 1
ATOM 1427 O O . TYR A 1 181 ? -31.888 2.259 18.327 1.00 91.50 181 TYR A O 1
ATOM 1435 N N . TYR A 1 182 ? -32.378 2.863 16.215 1.00 91.38 182 TYR A N 1
ATOM 1436 C CA . TYR A 1 182 ? -33.671 2.184 16.212 1.00 91.38 182 TYR A CA 1
ATOM 1437 C C . TYR A 1 182 ? -33.533 0.665 16.229 1.00 91.38 182 TYR A C 1
ATOM 1439 O O . TYR A 1 182 ? -34.265 0.022 16.975 1.00 91.38 182 TYR A O 1
ATOM 1447 N N . VAL A 1 183 ? -32.579 0.090 15.491 1.00 90.06 183 VAL A N 1
ATOM 1448 C CA . VAL A 1 183 ? -32.281 -1.351 15.543 1.00 90.06 183 VAL A CA 1
ATOM 1449 C C . VAL A 1 183 ? -31.924 -1.764 16.968 1.00 90.06 183 VAL A C 1
ATOM 1451 O O . VAL A 1 183 ? -32.467 -2.742 17.485 1.00 90.06 183 VAL A O 1
ATOM 1454 N N . ALA A 1 184 ? -31.076 -0.993 17.648 1.00 89.44 184 ALA A N 1
ATOM 1455 C CA . ALA A 1 184 ? -30.726 -1.296 19.024 1.00 89.44 184 ALA A CA 1
ATOM 1456 C C . ALA A 1 184 ? -31.926 -1.172 19.975 1.00 89.44 184 ALA A C 1
ATOM 1458 O O . ALA A 1 184 ? -32.093 -2.030 20.843 1.00 89.44 184 ALA A O 1
ATOM 1459 N N . GLU A 1 185 ? -32.806 -0.178 19.801 1.00 88.56 185 GLU A N 1
ATOM 1460 C CA . GLU A 1 185 ? -34.042 -0.110 20.592 1.00 88.56 185 GLU A CA 1
ATOM 1461 C C . GLU A 1 185 ? -35.015 -1.252 20.293 1.00 88.56 185 GLU A C 1
ATOM 1463 O O . GLU A 1 185 ? -35.641 -1.772 21.217 1.00 88.56 185 GLU A O 1
ATOM 1468 N N . MET A 1 186 ? -35.116 -1.704 19.041 1.00 88.06 186 MET A N 1
ATOM 1469 C CA . MET A 1 186 ? -35.928 -2.872 18.690 1.00 88.06 186 MET A CA 1
ATOM 1470 C C . MET A 1 186 ? -35.426 -4.127 19.405 1.00 88.06 186 MET A C 1
ATOM 1472 O O . MET A 1 186 ? -36.232 -4.890 19.938 1.00 88.06 186 MET A O 1
ATOM 1476 N N . VAL A 1 187 ? -34.105 -4.319 19.481 1.00 85.56 187 VAL A N 1
ATOM 1477 C CA . VAL A 1 187 ? -33.484 -5.440 20.205 1.00 85.56 187 VAL A CA 1
ATOM 1478 C C . VAL A 1 187 ? -33.717 -5.327 21.715 1.00 85.56 187 VAL A C 1
ATOM 1480 O O . VAL A 1 187 ? -34.072 -6.314 22.363 1.00 85.56 187 VAL A O 1
ATOM 1483 N N . LEU A 1 188 ? -33.559 -4.130 22.289 1.00 85.56 188 LEU A N 1
ATOM 1484 C CA . LEU A 1 188 ? -33.720 -3.896 23.727 1.00 85.56 188 LEU A CA 1
ATOM 1485 C C . LEU A 1 188 ? -35.172 -4.036 24.196 1.00 85.56 188 LEU A C 1
ATOM 1487 O O . LEU A 1 188 ? -35.421 -4.635 25.245 1.00 85.56 188 LEU A O 1
ATOM 1491 N N . GLN A 1 189 ? -36.122 -3.499 23.429 1.00 85.06 189 GLN A N 1
ATOM 1492 C CA . GLN A 1 189 ? -37.551 -3.502 23.758 1.00 85.06 189 GLN A CA 1
ATOM 1493 C C . GLN A 1 189 ? -38.293 -4.717 23.185 1.00 85.06 189 GLN A C 1
ATOM 1495 O O . GLN A 1 189 ? -39.449 -4.947 23.538 1.00 85.06 189 GLN A O 1
ATOM 1500 N N . LYS A 1 190 ? -37.636 -5.509 22.326 1.00 82.81 190 LYS A N 1
ATOM 1501 C CA . LYS A 1 190 ? -38.191 -6.686 21.632 1.00 82.81 190 LYS A CA 1
ATOM 1502 C C . LYS A 1 190 ? -39.464 -6.378 20.840 1.00 82.81 190 LYS A C 1
ATOM 1504 O O . LYS A 1 190 ? -40.379 -7.196 20.761 1.00 82.81 190 LYS A O 1
ATOM 1509 N N . THR A 1 191 ? -39.547 -5.176 20.285 1.00 84.44 191 THR A N 1
ATOM 1510 C CA . THR A 1 191 ? -40.713 -4.698 19.541 1.00 84.44 191 THR A CA 1
ATOM 1511 C C . THR A 1 191 ? -40.277 -3.783 18.411 1.00 84.44 191 THR A C 1
ATOM 1513 O O . THR A 1 191 ? -39.303 -3.051 18.532 1.00 84.44 191 THR A O 1
ATOM 1516 N N . TRP A 1 192 ? -41.037 -3.785 17.322 1.00 83.00 192 TRP A N 1
ATOM 1517 C CA . TRP A 1 192 ? -40.823 -2.901 16.175 1.00 83.00 192 TRP A CA 1
ATOM 1518 C C . TRP A 1 192 ? -41.380 -1.487 16.409 1.00 83.00 192 TRP A C 1
ATOM 1520 O O . TRP A 1 192 ? -41.062 -0.552 15.682 1.00 83.00 192 TRP A O 1
ATOM 1530 N N . ARG A 1 193 ? -42.218 -1.298 17.439 1.00 84.19 193 ARG A N 1
ATOM 1531 C CA . ARG A 1 193 ? -42.927 -0.036 17.723 1.00 84.19 193 ARG A CA 1
ATOM 1532 C C . ARG A 1 193 ? -42.093 0.935 18.572 1.00 84.19 193 ARG A C 1
ATOM 1534 O O . ARG A 1 193 ? -42.564 1.420 19.596 1.00 84.19 193 ARG A O 1
ATOM 1541 N N . VAL A 1 194 ? -40.861 1.223 18.149 1.00 84.69 194 VAL A N 1
ATOM 1542 C CA . VAL A 1 194 ? -39.902 2.073 18.894 1.00 84.69 194 VAL A CA 1
ATOM 1543 C C . VAL A 1 194 ? -39.760 3.497 18.342 1.00 84.69 194 VAL A C 1
ATOM 1545 O O . VAL A 1 194 ? -39.122 4.347 18.962 1.00 84.69 194 VAL A O 1
ATOM 1548 N N . PHE A 1 195 ? -40.408 3.797 17.212 1.00 78.75 195 PHE A N 1
ATOM 1549 C CA . PHE A 1 195 ? -40.257 5.061 16.477 1.00 78.75 195 PHE A CA 1
ATOM 1550 C C . PHE A 1 195 ? -40.678 6.322 17.254 1.00 78.75 195 PHE A C 1
ATOM 1552 O O . PHE A 1 195 ? -40.208 7.412 16.945 1.00 78.75 195 PHE A O 1
ATOM 1559 N N . GLY A 1 196 ? -41.495 6.191 18.307 1.00 73.25 196 GLY A N 1
ATOM 1560 C CA . GLY A 1 196 ? -41.885 7.313 19.172 1.00 73.25 196 GLY A CA 1
ATOM 1561 C C . GLY A 1 196 ? -40.783 7.817 20.120 1.00 73.25 196 GLY A C 1
ATOM 1562 O O . GLY A 1 196 ? -40.931 8.883 20.717 1.00 73.25 196 GLY A O 1
ATOM 1563 N N . GLN A 1 197 ? -39.671 7.089 20.278 1.00 73.25 197 GLN A N 1
ATOM 1564 C CA . GLN A 1 197 ? -38.601 7.432 21.225 1.00 73.25 197 GLN A CA 1
ATOM 1565 C C . GLN A 1 197 ? -37.501 8.316 20.612 1.00 73.25 197 GLN A C 1
ATOM 1567 O O . GLN A 1 197 ? -36.321 7.986 20.624 1.00 73.25 197 GLN A O 1
ATOM 1572 N N . VAL A 1 198 ? -37.878 9.495 20.115 1.00 77.12 198 VAL A N 1
ATOM 1573 C CA . VAL A 1 198 ? -36.954 10.419 19.422 1.00 77.12 198 VAL A CA 1
ATOM 1574 C C . VAL A 1 198 ? -35.980 11.160 20.347 1.00 77.12 198 VAL A C 1
ATOM 1576 O O . VAL A 1 198 ? -34.968 11.682 19.891 1.00 77.12 198 VAL A O 1
ATOM 1579 N N . ARG A 1 199 ? -36.235 11.200 21.664 1.00 75.25 199 ARG A N 1
ATOM 1580 C CA . ARG A 1 199 ? -35.392 11.956 22.616 1.00 75.25 199 ARG A CA 1
ATOM 1581 C C . ARG A 1 199 ? -33.945 11.454 22.667 1.00 75.25 199 ARG A C 1
ATOM 1583 O O . ARG A 1 199 ? -33.046 12.244 22.933 1.00 75.25 199 ARG A O 1
ATOM 1590 N N . GLY A 1 200 ? -33.709 10.167 22.404 1.00 75.88 200 GLY A N 1
ATOM 1591 C CA . GLY A 1 200 ? -32.351 9.619 22.360 1.00 75.88 200 GLY A CA 1
ATOM 1592 C C . GLY A 1 200 ? -31.563 9.994 21.104 1.00 75.88 200 GLY A C 1
ATOM 1593 O O . GLY A 1 200 ? -30.336 9.974 21.153 1.00 75.88 200 GLY A O 1
ATOM 1594 N N . LEU A 1 201 ? -32.233 10.418 20.026 1.00 80.62 201 LEU A N 1
ATOM 1595 C CA . LEU A 1 201 ? -31.564 10.919 18.821 1.00 80.62 201 LEU A CA 1
ATOM 1596 C C . LEU A 1 201 ? -30.850 12.252 19.079 1.00 80.62 201 LEU A C 1
ATOM 1598 O O . LEU A 1 201 ? -29.822 12.513 18.467 1.00 80.62 201 LEU A O 1
ATOM 1602 N N . GLY A 1 202 ? -31.324 13.059 20.037 1.00 79.94 202 GLY A N 1
ATOM 1603 C CA . GLY A 1 202 ? -30.628 14.283 20.451 1.00 79.94 202 GLY A CA 1
ATOM 1604 C C . GLY A 1 202 ? -29.243 14.006 21.049 1.00 79.94 202 GLY A C 1
ATOM 1605 O O . GLY A 1 202 ? -28.284 14.705 20.733 1.00 79.94 202 GLY A O 1
ATOM 1606 N N . PHE A 1 203 ? -29.111 12.944 21.852 1.00 75.25 203 PHE A N 1
ATOM 1607 C CA . PHE A 1 203 ? -27.810 12.509 22.379 1.00 75.25 203 PHE A CA 1
ATOM 1608 C C . PHE A 1 203 ? -26.896 11.975 21.278 1.00 75.25 203 PHE A C 1
ATOM 1610 O O . PHE A 1 203 ? -25.694 12.216 21.317 1.00 75.25 203 PHE A O 1
ATOM 1617 N N . PHE A 1 204 ? -27.464 11.285 20.288 1.00 76.94 204 PHE A N 1
ATOM 1618 C CA . PHE A 1 204 ? -26.711 10.820 19.130 1.00 76.94 204 PHE A CA 1
ATOM 1619 C C . PHE A 1 204 ? -26.195 11.991 18.277 1.00 76.94 204 PHE A C 1
ATOM 1621 O O . PHE A 1 204 ? -25.009 12.039 17.973 1.00 76.94 204 PHE A O 1
ATOM 1628 N N . ALA A 1 205 ? -27.039 12.983 17.974 1.00 83.31 205 ALA A N 1
ATOM 1629 C CA . ALA A 1 205 ? -26.624 14.189 17.256 1.00 83.31 205 ALA A CA 1
ATOM 1630 C C . ALA A 1 205 ? -25.509 14.943 18.003 1.00 83.31 205 ALA A C 1
ATOM 1632 O O . ALA A 1 205 ? -24.525 15.355 17.395 1.00 83.31 205 ALA A O 1
ATOM 1633 N N . ALA A 1 206 ? -25.615 15.057 19.332 1.00 82.38 206 ALA A N 1
ATOM 1634 C CA . ALA A 1 206 ? -24.553 15.632 20.155 1.00 82.38 206 ALA A CA 1
ATOM 1635 C C . ALA A 1 206 ? -23.255 14.806 20.093 1.00 82.38 206 ALA A C 1
ATOM 1637 O O . ALA A 1 206 ? -22.178 15.381 19.961 1.00 82.38 206 ALA A O 1
ATOM 1638 N N . ALA A 1 207 ? -23.341 13.473 20.142 1.00 78.81 207 ALA A N 1
ATOM 1639 C CA . ALA A 1 207 ? -22.182 12.590 20.017 1.00 78.81 207 ALA A CA 1
ATOM 1640 C C . ALA A 1 207 ? -21.508 12.703 18.640 1.00 78.81 207 ALA A C 1
ATOM 1642 O O . ALA A 1 207 ? -20.283 12.723 18.571 1.00 78.81 207 ALA A O 1
ATOM 1643 N N . MET A 1 208 ? -22.287 12.843 17.566 1.00 82.44 208 MET A N 1
ATOM 1644 C CA . MET A 1 208 ? -21.779 13.068 16.211 1.00 82.44 208 MET A CA 1
ATOM 1645 C C . MET A 1 208 ? -21.054 14.415 16.098 1.00 82.44 208 MET A C 1
ATOM 1647 O O . MET A 1 208 ? -19.961 14.476 15.546 1.00 82.44 208 MET A O 1
ATOM 1651 N N . ILE A 1 209 ? -21.605 15.485 16.683 1.00 85.88 209 ILE A N 1
ATOM 1652 C CA . ILE A 1 209 ? -20.929 16.791 16.745 1.00 85.88 209 ILE A CA 1
ATOM 1653 C C . ILE A 1 209 ? -19.614 16.673 17.521 1.00 85.88 209 ILE A C 1
ATOM 1655 O O . ILE A 1 209 ? -18.587 17.151 17.055 1.00 85.88 209 ILE A O 1
ATOM 1659 N N . ILE A 1 210 ? -19.619 16.007 18.680 1.00 85.94 210 ILE A N 1
ATOM 1660 C CA . ILE A 1 210 ? -18.402 15.778 19.471 1.00 85.94 210 ILE A CA 1
ATOM 1661 C C . ILE A 1 210 ? -17.373 14.984 18.663 1.00 85.94 210 ILE A C 1
ATOM 1663 O O . ILE A 1 210 ? -16.201 15.342 18.670 1.00 85.94 210 ILE A O 1
ATOM 1667 N N . PHE A 1 211 ? -17.797 13.941 17.949 1.00 82.75 211 PHE A N 1
ATOM 1668 C CA . PHE A 1 211 ? -16.923 13.155 17.084 1.00 82.75 211 PHE A CA 1
ATOM 1669 C C . PHE A 1 211 ? -16.274 14.031 16.004 1.00 82.75 211 PHE A C 1
ATOM 1671 O O . PHE A 1 211 ? -15.051 14.053 15.905 1.00 82.75 211 PHE A O 1
ATOM 1678 N N . LEU A 1 212 ? -17.056 14.839 15.283 1.00 83.31 212 LEU A N 1
ATOM 1679 C CA . LEU A 1 212 ? -16.533 15.777 14.283 1.00 83.31 212 LEU A CA 1
ATOM 1680 C C . LEU A 1 212 ? -15.565 16.805 14.893 1.00 83.31 212 LEU A C 1
ATOM 1682 O O . LEU A 1 212 ? -14.522 17.082 14.310 1.00 83.31 212 LEU A O 1
ATOM 1686 N N . LEU A 1 213 ? -15.864 17.335 16.084 1.00 86.69 213 LEU A N 1
ATOM 1687 C CA . LEU A 1 213 ? -14.978 18.264 16.797 1.00 86.69 213 LEU A CA 1
ATOM 1688 C C . LEU A 1 213 ? -13.664 17.602 17.233 1.00 86.69 213 LEU A C 1
ATOM 1690 O O . LEU A 1 213 ? -12.608 18.228 17.157 1.00 86.69 213 LEU A O 1
ATOM 1694 N N . ILE A 1 214 ? -13.716 16.343 17.680 1.00 86.19 214 ILE A N 1
ATOM 1695 C CA . ILE A 1 214 ? -12.517 15.560 17.999 1.00 86.19 214 ILE A CA 1
ATOM 1696 C C . ILE A 1 214 ? -11.661 15.425 16.746 1.00 86.19 214 ILE A C 1
ATOM 1698 O O . ILE A 1 214 ? -10.470 15.707 16.814 1.00 86.19 214 ILE A O 1
ATOM 1702 N N . ILE A 1 215 ? -12.253 15.065 15.607 1.00 82.88 215 ILE A N 1
ATOM 1703 C CA . ILE A 1 215 ? -11.506 14.943 14.354 1.00 82.88 215 ILE A CA 1
ATOM 1704 C C . ILE A 1 215 ? -10.898 16.287 13.934 1.00 82.88 215 ILE A C 1
ATOM 1706 O O . ILE A 1 215 ? -9.699 16.352 13.688 1.00 82.88 215 ILE A O 1
ATOM 1710 N N . GLN A 1 216 ? -11.655 17.386 13.994 1.00 82.00 216 GLN A N 1
ATOM 1711 C CA . GLN A 1 216 ? -11.125 18.725 13.698 1.00 82.00 216 GLN A CA 1
ATOM 1712 C C . GLN A 1 216 ? -9.969 19.145 14.618 1.00 82.00 216 GLN A C 1
ATOM 1714 O O . GLN A 1 216 ? -9.091 19.901 14.202 1.00 82.00 216 GLN A O 1
ATOM 1719 N N . SER A 1 217 ? -9.921 18.647 15.859 1.00 86.62 217 SER A N 1
ATOM 1720 C CA . SER A 1 217 ? -8.796 18.917 16.765 1.00 86.62 217 SER A CA 1
ATOM 1721 C C . SER A 1 217 ? -7.467 18.322 16.277 1.00 86.62 217 SER A C 1
ATOM 1723 O O . SER A 1 217 ? -6.401 18.771 16.704 1.00 86.62 217 SER A O 1
ATOM 1725 N N . PHE A 1 218 ? -7.517 17.369 15.341 1.00 86.56 218 PHE A N 1
ATOM 1726 C CA . PHE A 1 218 ? -6.353 16.790 14.682 1.00 86.56 218 PHE A CA 1
ATOM 1727 C C . PHE A 1 218 ? -5.907 17.556 13.430 1.00 86.56 218 PHE A C 1
ATOM 1729 O O . PHE A 1 218 ? -4.950 17.119 12.813 1.00 86.56 218 PHE A O 1
ATOM 1736 N 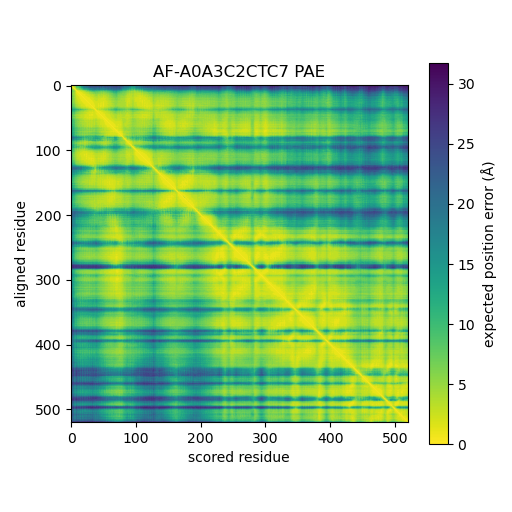N . ALA A 1 219 ? -6.442 18.734 13.094 1.00 81.56 219 ALA A N 1
ATOM 1737 C CA . ALA A 1 219 ? -5.920 19.538 11.973 1.00 81.56 219 ALA A CA 1
ATOM 1738 C C . ALA A 1 219 ? -4.377 19.759 11.981 1.00 81.56 219 ALA A C 1
ATOM 1740 O O . ALA A 1 219 ? -3.753 19.767 10.919 1.00 81.56 219 ALA A O 1
ATOM 1741 N N . PRO A 1 220 ? -3.683 19.885 13.139 1.00 87.00 220 PRO A N 1
ATOM 1742 C CA . PRO A 1 220 ? -2.215 19.931 13.160 1.00 87.00 220 PRO A CA 1
ATOM 1743 C C . PRO A 1 220 ? -1.524 18.636 12.700 1.00 87.00 220 PRO A C 1
ATOM 1745 O O . PRO A 1 220 ? -0.344 18.665 12.363 1.00 87.00 220 PRO A O 1
ATOM 1748 N N . TYR A 1 221 ? -2.215 17.492 12.730 1.00 90.44 221 TYR A N 1
ATOM 1749 C CA . TYR A 1 221 ? -1.712 16.206 12.242 1.00 90.44 221 TYR A CA 1
ATOM 1750 C C . TYR A 1 221 ? -1.512 16.221 10.724 1.00 90.44 221 TYR A C 1
ATOM 1752 O O . TYR A 1 221 ? -0.475 15.733 10.264 1.00 90.44 221 TYR A O 1
ATOM 1760 N N . GLU A 1 222 ? -2.476 16.781 9.990 1.00 89.56 222 GLU A N 1
ATOM 1761 C CA . GLU A 1 222 ? -2.535 16.816 8.518 1.00 89.56 222 GLU A CA 1
ATOM 1762 C C . GLU A 1 222 ? -1.395 17.656 7.936 1.00 89.56 222 GLU A C 1
ATOM 1764 O O . GLU A 1 222 ? -0.800 17.313 6.924 1.00 89.56 222 GLU A O 1
ATOM 1769 N N . LYS A 1 223 ? -1.010 18.725 8.642 1.00 91.00 223 LYS A N 1
ATOM 1770 C CA . LYS A 1 223 ? 0.013 19.681 8.182 1.00 91.00 223 LYS A CA 1
ATOM 1771 C C . LYS A 1 223 ? 1.430 19.364 8.651 1.00 91.00 223 LYS A C 1
ATOM 1773 O O . LYS A 1 223 ? 2.340 20.175 8.488 1.00 91.00 223 LYS A O 1
ATOM 1778 N N . ARG A 1 224 ? 1.632 18.228 9.319 1.00 93.94 224 ARG A N 1
ATOM 1779 C CA . ARG A 1 224 ? 2.895 17.933 9.997 1.00 93.94 224 ARG A CA 1
ATOM 1780 C C . ARG A 1 224 ? 3.908 17.274 9.063 1.00 93.94 224 ARG A C 1
ATOM 1782 O O . ARG A 1 224 ? 3.829 16.075 8.808 1.00 93.94 224 ARG A O 1
ATOM 1789 N N . VAL A 1 225 ? 4.957 18.021 8.727 1.00 96.62 225 VAL A N 1
ATOM 1790 C CA . VAL A 1 225 ? 6.222 17.494 8.192 1.00 96.62 225 VAL A CA 1
ATOM 1791 C C . VAL A 1 225 ? 7.292 17.607 9.290 1.00 96.62 225 VAL A C 1
ATOM 1793 O O . VAL A 1 225 ? 7.407 18.671 9.897 1.00 96.62 225 VAL A O 1
ATOM 1796 N N . PRO A 1 226 ? 8.059 16.550 9.624 1.00 96.31 226 PRO A N 1
ATOM 1797 C CA . PRO A 1 226 ? 9.099 16.626 10.647 1.00 96.31 226 PRO A CA 1
ATOM 1798 C C . PRO A 1 226 ? 10.187 17.613 10.240 1.00 96.31 226 PRO A C 1
ATOM 1800 O O . PRO A 1 226 ? 10.464 17.768 9.052 1.00 96.31 226 PRO A O 1
ATOM 1803 N N . GLU A 1 227 ? 10.851 18.241 11.203 1.00 96.56 227 GLU A N 1
ATOM 1804 C CA . GLU A 1 227 ? 12.006 19.094 10.914 1.00 96.56 227 GLU A CA 1
ATOM 1805 C C . GLU A 1 227 ? 13.196 18.266 10.415 1.00 96.56 227 GLU A C 1
ATOM 1807 O O . GLU A 1 227 ? 13.416 17.146 10.876 1.00 96.56 227 GLU A O 1
ATOM 1812 N N . LEU A 1 228 ? 14.011 18.816 9.507 1.00 96.31 228 LEU A N 1
ATOM 1813 C CA . LEU A 1 228 ? 15.121 18.079 8.877 1.00 96.31 228 LEU A CA 1
ATOM 1814 C C . LEU A 1 228 ? 16.107 17.497 9.906 1.00 96.31 228 LEU A C 1
ATOM 1816 O O . LEU A 1 228 ? 16.632 16.405 9.722 1.00 96.31 228 LEU A O 1
ATOM 1820 N N . ASN A 1 229 ? 16.330 18.202 11.018 1.00 96.25 229 ASN A N 1
ATOM 1821 C CA . ASN A 1 229 ? 17.230 17.765 12.090 1.00 96.25 229 ASN A CA 1
ATOM 1822 C C . ASN A 1 229 ? 16.600 16.721 13.034 1.00 96.25 229 ASN A C 1
ATOM 1824 O O . ASN A 1 229 ? 17.305 16.104 13.831 1.00 96.25 229 ASN A O 1
ATOM 1828 N N . GLU A 1 230 ? 15.281 16.530 12.974 1.00 96.88 230 GLU A N 1
ATOM 1829 C CA . GLU A 1 230 ? 14.566 15.506 13.741 1.00 96.88 230 GLU A CA 1
ATOM 1830 C C . GLU A 1 230 ? 14.473 14.174 12.991 1.00 96.88 230 GLU A C 1
ATOM 1832 O O . GLU A 1 230 ? 14.150 13.156 13.604 1.00 96.88 230 GLU A O 1
ATOM 1837 N N . VAL A 1 231 ? 14.757 14.160 11.685 1.00 97.75 231 VAL A N 1
ATOM 1838 C CA . VAL A 1 231 ? 14.697 12.959 10.850 1.00 97.75 231 VAL A CA 1
ATOM 1839 C C . VAL A 1 231 ? 16.029 12.217 10.907 1.00 97.75 231 VAL A C 1
ATOM 1841 O O . VAL A 1 231 ? 17.073 12.747 10.540 1.00 97.75 231 VAL A O 1
ATOM 1844 N N . LYS A 1 232 ? 15.984 10.962 11.356 1.00 97.69 232 LYS A N 1
ATOM 1845 C CA . LYS A 1 232 ? 17.110 10.024 11.293 1.00 97.69 232 LYS A CA 1
ATOM 1846 C C . LYS A 1 232 ? 17.173 9.350 9.923 1.00 97.69 232 LYS A C 1
ATOM 1848 O O . LYS A 1 232 ? 18.259 9.162 9.386 1.00 97.69 232 LYS A O 1
ATOM 1853 N N . SER A 1 233 ? 16.021 8.945 9.394 1.00 97.50 233 SER A N 1
ATOM 1854 C CA . SER A 1 233 ? 15.907 8.331 8.074 1.00 97.50 233 SER A CA 1
ATOM 1855 C C . SER A 1 233 ? 14.475 8.438 7.536 1.00 97.50 233 SER A C 1
ATOM 1857 O O . SER A 1 233 ? 13.536 8.659 8.309 1.00 97.50 233 SER A O 1
ATOM 1859 N N . VAL A 1 234 ? 14.290 8.306 6.221 1.00 97.81 234 VAL A N 1
ATOM 1860 C CA . VAL A 1 234 ? 12.963 8.313 5.586 1.00 97.81 234 VAL A CA 1
ATOM 1861 C C . VAL A 1 234 ? 12.863 7.250 4.500 1.00 97.81 234 VAL A C 1
ATOM 1863 O O . VAL A 1 234 ? 13.779 7.075 3.709 1.00 97.81 234 VAL A O 1
ATOM 1866 N N . THR A 1 235 ? 11.743 6.537 4.453 1.00 96.00 235 THR A N 1
ATOM 1867 C CA . THR A 1 235 ? 11.386 5.665 3.324 1.00 96.00 235 THR A CA 1
ATOM 1868 C C . THR A 1 235 ? 10.245 6.310 2.550 1.00 96.00 235 THR A C 1
ATOM 1870 O O . THR A 1 235 ? 9.249 6.697 3.164 1.00 96.00 235 THR A O 1
ATOM 1873 N N . LEU A 1 236 ? 10.400 6.420 1.232 1.00 95.31 236 LEU A N 1
ATOM 1874 C CA . LEU A 1 236 ? 9.353 6.815 0.292 1.00 95.31 236 LEU A CA 1
ATOM 1875 C C . LEU A 1 236 ? 9.045 5.609 -0.596 1.00 95.31 236 LEU A C 1
ATOM 1877 O O . LEU A 1 236 ? 9.958 5.056 -1.204 1.00 95.31 236 LEU A O 1
ATOM 1881 N N . THR A 1 237 ? 7.784 5.193 -0.649 1.00 91.69 237 THR A N 1
ATOM 1882 C CA . THR A 1 237 ? 7.337 4.056 -1.465 1.00 91.69 237 THR A CA 1
ATOM 1883 C C . THR A 1 237 ? 5.880 4.234 -1.881 1.00 91.69 237 THR A C 1
ATOM 1885 O O . THR A 1 237 ? 5.131 4.955 -1.226 1.00 91.69 237 THR A O 1
ATOM 1888 N N . ASN A 1 238 ? 5.476 3.559 -2.950 1.00 88.12 238 ASN A N 1
ATOM 1889 C CA . ASN A 1 238 ? 4.088 3.400 -3.385 1.00 88.12 238 ASN A CA 1
ATOM 1890 C C . ASN A 1 238 ? 3.575 1.963 -3.168 1.00 88.12 238 ASN A C 1
ATOM 1892 O O . ASN A 1 238 ? 2.530 1.588 -3.689 1.00 88.12 238 ASN A O 1
ATOM 1896 N N . VAL A 1 239 ? 4.313 1.146 -2.407 1.00 85.44 239 VAL A N 1
ATOM 1897 C CA . VAL A 1 239 ? 3.953 -0.235 -2.061 1.00 85.44 239 VAL A CA 1
ATOM 1898 C C . VAL A 1 239 ? 4.028 -0.424 -0.549 1.00 85.44 239 VAL A C 1
ATOM 1900 O O . VAL A 1 239 ? 4.992 -0.021 0.109 1.00 85.44 239 VAL A O 1
ATOM 1903 N N . ILE A 1 240 ? 3.004 -1.058 0.025 1.00 83.94 240 ILE A N 1
ATOM 1904 C CA . ILE A 1 240 ? 2.964 -1.385 1.452 1.00 83.94 240 ILE A CA 1
ATOM 1905 C C . ILE A 1 240 ? 3.649 -2.733 1.673 1.00 83.94 240 ILE A C 1
ATOM 1907 O O . ILE A 1 240 ? 3.099 -3.782 1.357 1.00 83.94 240 ILE A O 1
ATOM 1911 N N . HIS A 1 241 ? 4.837 -2.698 2.274 1.00 76.69 241 HIS A N 1
ATOM 1912 C CA . HIS A 1 241 ? 5.560 -3.905 2.678 1.00 76.69 241 HIS A CA 1
ATOM 1913 C C . HIS A 1 241 ? 5.168 -4.336 4.100 1.00 76.69 241 HIS A C 1
ATOM 1915 O O . HIS A 1 241 ? 5.317 -3.591 5.087 1.00 76.69 241 HIS A O 1
ATOM 1921 N N . THR A 1 242 ? 4.671 -5.566 4.222 1.00 67.94 242 THR A N 1
ATOM 1922 C CA . THR A 1 242 ? 4.209 -6.150 5.489 1.00 67.94 242 THR A CA 1
ATOM 1923 C C . THR A 1 242 ? 5.349 -6.428 6.460 1.00 67.94 242 THR A C 1
ATOM 1925 O O . THR A 1 242 ? 5.162 -6.279 7.673 1.00 67.94 242 THR A O 1
ATOM 1928 N N . THR A 1 243 ? 6.558 -6.712 5.967 1.00 64.81 243 THR A N 1
ATOM 1929 C CA . THR A 1 243 ? 7.765 -6.847 6.793 1.00 64.81 243 THR A CA 1
ATOM 1930 C C . THR A 1 243 ? 8.901 -5.963 6.265 1.00 64.81 243 THR A C 1
ATOM 1932 O O . THR A 1 243 ? 8.988 -5.686 5.076 1.00 64.81 243 THR A O 1
ATOM 1935 N N . GLN A 1 244 ? 9.724 -5.414 7.169 1.00 58.00 244 GLN A N 1
ATOM 1936 C CA . GLN A 1 244 ? 10.845 -4.539 6.770 1.00 58.00 244 GLN A CA 1
ATOM 1937 C C . GLN A 1 244 ? 12.093 -5.341 6.364 1.00 58.00 244 GLN A C 1
ATOM 1939 O O . GLN A 1 244 ? 12.981 -4.778 5.734 1.00 58.00 244 GLN A O 1
ATOM 1944 N N . ASP A 1 245 ? 12.138 -6.630 6.713 1.00 61.09 245 ASP A N 1
ATOM 1945 C CA . ASP A 1 245 ? 13.275 -7.524 6.464 1.00 61.09 245 ASP A CA 1
ATOM 1946 C C . ASP A 1 245 ? 13.134 -8.300 5.143 1.00 61.09 245 ASP A C 1
ATOM 1948 O O . ASP A 1 245 ? 14.004 -9.089 4.788 1.00 61.09 245 ASP A O 1
ATOM 1952 N N . GLU A 1 246 ? 12.054 -8.067 4.391 1.00 71.12 246 GLU A N 1
ATOM 1953 C CA . GLU A 1 246 ? 11.899 -8.581 3.031 1.00 71.12 246 GLU A CA 1
ATOM 1954 C C . GLU A 1 246 ? 13.034 -8.055 2.136 1.00 71.12 246 GLU A C 1
ATOM 1956 O O . GLU A 1 246 ? 13.276 -6.846 2.049 1.00 71.12 246 GLU A O 1
ATOM 1961 N N . LEU A 1 247 ? 13.686 -8.956 1.395 1.00 74.56 247 LEU A N 1
ATOM 1962 C CA . LEU A 1 247 ? 14.740 -8.614 0.434 1.00 74.56 247 LEU A CA 1
ATOM 1963 C C . LEU A 1 247 ? 14.280 -7.545 -0.577 1.00 74.56 247 LEU A C 1
ATOM 1965 O O . LEU A 1 247 ? 15.073 -6.715 -1.023 1.00 74.56 247 LEU A O 1
ATOM 1969 N N . ILE A 1 248 ? 12.981 -7.494 -0.874 1.00 79.00 248 ILE A N 1
ATOM 1970 C CA . ILE A 1 248 ? 12.364 -6.529 -1.791 1.00 79.00 248 ILE A CA 1
ATOM 1971 C C . ILE A 1 248 ? 11.957 -5.193 -1.146 1.00 79.00 248 ILE A C 1
ATOM 1973 O O . ILE A 1 248 ? 11.739 -4.224 -1.866 1.00 79.00 248 ILE A O 1
ATOM 1977 N N . ALA A 1 249 ? 11.890 -5.090 0.186 1.00 83.69 249 ALA A N 1
ATOM 1978 C CA . ALA A 1 249 ? 11.417 -3.878 0.860 1.00 83.69 249 ALA A CA 1
ATOM 1979 C C . ALA A 1 249 ? 12.452 -2.740 0.777 1.00 83.69 249 ALA A C 1
ATOM 1981 O O . ALA A 1 249 ? 13.627 -2.965 1.072 1.00 83.69 249 ALA A O 1
ATOM 1982 N N . PRO A 1 250 ? 12.079 -1.505 0.411 1.00 87.12 250 PRO A N 1
ATOM 1983 C CA . PRO A 1 250 ? 13.038 -0.423 0.231 1.00 87.12 250 PRO A CA 1
ATOM 1984 C C . PRO A 1 250 ? 13.758 -0.077 1.542 1.00 87.12 250 PRO A C 1
ATOM 1986 O O . PRO A 1 250 ? 13.153 -0.018 2.614 1.00 87.12 250 PRO A O 1
ATOM 1989 N N . GLN A 1 251 ? 15.064 0.169 1.452 1.00 91.56 251 GLN A N 1
ATOM 1990 C CA . GLN A 1 251 ? 15.860 0.652 2.580 1.00 91.56 251 GLN A CA 1
ATOM 1991 C C . GLN A 1 251 ? 15.571 2.139 2.843 1.00 91.56 251 GLN A C 1
ATOM 1993 O O . GLN A 1 251 ? 15.237 2.889 1.926 1.00 91.56 251 GLN A O 1
ATOM 1998 N N . PRO A 1 252 ? 15.702 2.612 4.090 1.00 94.31 252 PRO A N 1
ATOM 1999 C CA . PRO A 1 252 ? 15.458 4.011 4.392 1.00 94.31 252 PRO A CA 1
ATOM 2000 C C . PRO A 1 252 ? 16.631 4.891 3.928 1.00 94.31 252 PRO A C 1
ATOM 2002 O O . PRO A 1 252 ? 17.798 4.574 4.178 1.00 94.31 252 PRO A O 1
ATOM 2005 N N . LEU A 1 253 ? 16.310 6.035 3.323 1.00 97.38 253 LEU A N 1
ATOM 2006 C CA . LEU A 1 253 ? 17.255 7.085 2.943 1.00 97.38 253 LEU A CA 1
ATOM 2007 C C . LEU A 1 253 ? 17.783 7.790 4.197 1.00 97.38 253 LEU A C 1
ATOM 2009 O O . LEU A 1 253 ? 17.017 8.119 5.109 1.00 97.38 253 LEU A O 1
ATOM 2013 N N . LYS A 1 254 ? 19.092 8.033 4.243 1.00 97.31 254 LYS A N 1
ATOM 2014 C CA . LYS A 1 254 ? 19.821 8.592 5.390 1.00 97.31 254 LYS A CA 1
ATOM 2015 C C . LYS A 1 254 ? 20.619 9.844 5.030 1.00 97.31 254 LYS A C 1
ATOM 2017 O O . LYS A 1 254 ? 20.944 10.617 5.933 1.00 97.31 254 LYS A O 1
ATOM 2022 N N . LYS A 1 255 ? 20.970 10.070 3.756 1.00 97.81 255 LYS A N 1
ATOM 2023 C CA . LYS A 1 255 ? 21.687 11.292 3.363 1.00 97.81 255 LYS A CA 1
ATOM 2024 C C . LYS A 1 255 ? 20.776 12.498 3.544 1.00 97.81 255 LYS A C 1
ATOM 2026 O O . LYS A 1 255 ? 19.631 12.511 3.098 1.00 97.81 255 LYS A O 1
ATOM 2031 N N . ARG A 1 256 ? 21.324 13.542 4.170 1.00 97.31 256 ARG A N 1
ATOM 2032 C CA . ARG A 1 256 ? 20.596 14.774 4.497 1.00 97.31 256 ARG A CA 1
ATOM 2033 C C . ARG A 1 256 ? 19.924 15.407 3.273 1.00 97.31 256 ARG A C 1
ATOM 2035 O O . ARG A 1 256 ? 18.768 15.784 3.378 1.00 97.31 256 ARG A O 1
ATOM 2042 N N . GLU A 1 257 ? 20.625 15.465 2.141 1.00 97.56 257 GLU A N 1
ATOM 2043 C CA . GLU A 1 257 ? 20.107 16.012 0.877 1.00 97.56 257 GLU A CA 1
ATOM 2044 C C . GLU A 1 257 ? 18.858 15.260 0.386 1.00 97.56 257 GLU A C 1
ATOM 2046 O O . GLU A 1 257 ? 17.854 15.873 0.042 1.00 97.56 257 GLU A O 1
ATOM 2051 N N . ASN A 1 258 ? 18.870 13.924 0.418 1.00 97.81 258 ASN A N 1
ATOM 2052 C CA . ASN A 1 258 ? 17.730 13.128 -0.041 1.00 97.81 258 ASN A CA 1
ATOM 2053 C C . ASN A 1 258 ? 16.559 13.175 0.945 1.00 97.81 258 ASN A C 1
ATOM 2055 O O . ASN A 1 258 ? 15.402 13.180 0.531 1.00 97.81 258 ASN A O 1
ATOM 2059 N N . ILE A 1 259 ? 16.840 13.259 2.251 1.00 98.31 259 ILE A N 1
ATOM 2060 C CA . ILE A 1 259 ? 15.803 13.506 3.260 1.00 98.31 259 ILE A CA 1
ATOM 2061 C C . ILE A 1 259 ? 15.127 14.859 3.005 1.00 98.31 259 ILE A C 1
ATOM 2063 O O . ILE A 1 259 ? 13.908 14.957 3.129 1.00 98.31 259 ILE A O 1
ATOM 2067 N N . GLU A 1 260 ? 15.894 15.895 2.665 1.00 98.25 260 GLU A N 1
ATOM 2068 C CA . GLU A 1 260 ? 15.374 17.228 2.355 1.00 98.25 260 GLU A CA 1
ATOM 2069 C C . GLU A 1 260 ? 14.446 17.201 1.135 1.00 98.25 260 GLU A C 1
ATOM 2071 O O . GLU A 1 260 ? 13.286 17.578 1.281 1.00 98.25 260 GLU A O 1
ATOM 2076 N N . LYS A 1 261 ? 14.870 16.595 0.018 1.00 98.31 261 LYS A N 1
ATOM 2077 C CA . LYS A 1 261 ? 14.029 16.411 -1.184 1.00 98.31 261 LYS A CA 1
ATOM 2078 C C . LYS A 1 261 ? 12.721 15.662 -0.897 1.00 98.31 261 LYS A C 1
ATOM 2080 O O . LYS A 1 261 ? 11.645 16.075 -1.319 1.00 98.31 261 LYS A O 1
ATOM 2085 N N . VAL A 1 262 ? 12.771 14.583 -0.106 1.00 98.25 262 VAL A N 1
ATOM 2086 C CA . VAL A 1 262 ? 11.556 13.845 0.299 1.00 98.25 262 VAL A CA 1
ATOM 2087 C C . VAL A 1 262 ? 10.636 14.702 1.179 1.00 98.25 262 VAL A C 1
ATOM 2089 O O . VAL A 1 262 ? 9.413 14.585 1.095 1.00 98.25 262 VAL A O 1
ATOM 2092 N N . ARG A 1 263 ? 11.189 15.566 2.040 1.00 98.00 263 ARG A N 1
ATOM 2093 C CA . ARG A 1 263 ? 10.390 16.513 2.838 1.00 98.00 263 ARG A CA 1
ATOM 2094 C C . ARG A 1 263 ? 9.760 17.602 1.977 1.00 98.00 263 ARG A C 1
ATOM 2096 O O . ARG A 1 263 ? 8.638 17.999 2.279 1.00 98.00 263 ARG A O 1
ATOM 2103 N N . GLU A 1 264 ? 10.448 18.078 0.947 1.00 98.12 264 GLU A N 1
ATOM 2104 C CA . GLU A 1 264 ? 9.909 19.049 -0.009 1.00 98.12 264 GLU A CA 1
ATOM 2105 C C . GLU A 1 264 ? 8.722 18.458 -0.770 1.00 98.12 264 GLU A C 1
ATOM 2107 O O . GLU A 1 264 ? 7.644 19.044 -0.724 1.00 98.12 264 GLU A O 1
ATOM 2112 N N . LEU A 1 265 ? 8.860 17.239 -1.311 1.00 97.94 265 LEU A N 1
ATOM 2113 C CA . LEU A 1 265 ? 7.742 16.498 -1.911 1.00 97.94 265 LEU A CA 1
ATOM 2114 C C . LEU A 1 265 ? 6.554 16.385 -0.942 1.00 97.94 265 LEU A C 1
ATOM 2116 O O . LEU A 1 265 ? 5.419 16.697 -1.291 1.00 97.94 265 LEU A O 1
ATOM 2120 N N . HIS A 1 266 ? 6.806 15.958 0.298 1.00 97.81 266 HIS A N 1
ATOM 2121 C CA . HIS A 1 266 ? 5.756 15.826 1.310 1.00 97.81 266 HIS A CA 1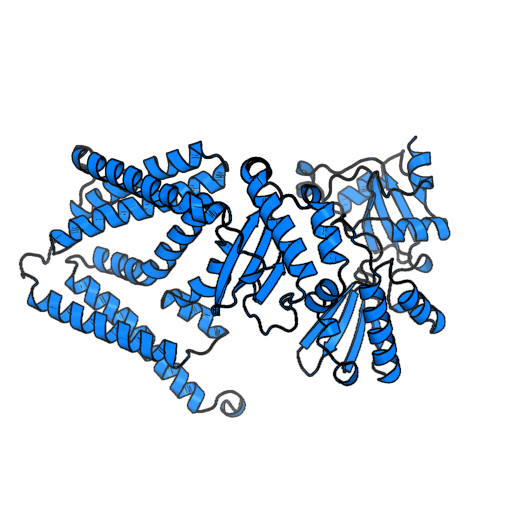
ATOM 2122 C C . HIS A 1 266 ? 5.074 17.171 1.618 1.00 97.81 266 HIS A C 1
ATOM 2124 O O . HIS A 1 266 ? 3.856 17.229 1.781 1.00 97.81 266 HIS A O 1
ATOM 2130 N N . THR A 1 267 ? 5.840 18.260 1.670 1.00 97.31 267 THR A N 1
ATOM 2131 C CA . THR A 1 267 ? 5.311 19.611 1.903 1.00 97.31 267 THR A CA 1
ATOM 2132 C C . THR A 1 267 ? 4.440 20.073 0.735 1.00 97.31 267 THR A C 1
ATOM 2134 O O . THR A 1 267 ? 3.368 20.641 0.959 1.00 97.31 267 THR A O 1
ATOM 2137 N N . GLU A 1 268 ? 4.849 19.782 -0.499 1.00 96.75 268 GLU A N 1
ATOM 2138 C CA . GLU A 1 268 ? 4.093 20.134 -1.703 1.00 96.75 268 GLU A CA 1
ATOM 2139 C C . GLU A 1 268 ? 2.782 19.337 -1.813 1.00 96.75 268 GLU A C 1
ATOM 2141 O O . GLU A 1 268 ? 1.738 19.885 -2.173 1.00 96.75 268 GLU A O 1
ATOM 2146 N N . ILE A 1 269 ? 2.791 18.058 -1.423 1.00 95.31 269 ILE A N 1
ATOM 2147 C CA . ILE A 1 269 ? 1.580 17.221 -1.354 1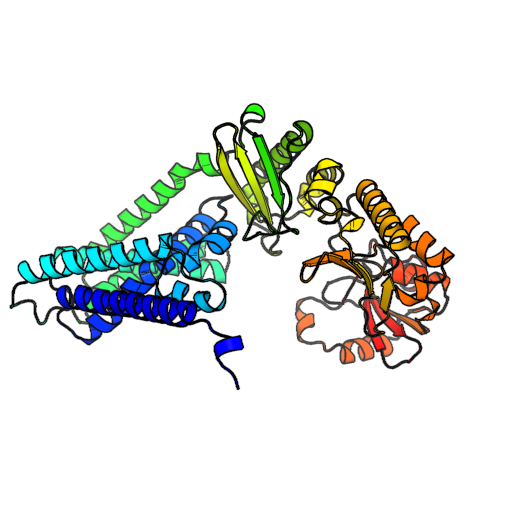.00 95.31 269 ILE A CA 1
ATOM 2148 C C . ILE A 1 269 ? 0.575 17.763 -0.331 1.00 95.31 269 ILE A C 1
ATOM 2150 O O . ILE A 1 269 ? -0.630 17.772 -0.591 1.00 95.31 269 ILE A O 1
ATOM 2154 N N . ILE A 1 270 ? 1.049 18.230 0.828 1.00 94.94 270 ILE A N 1
ATOM 2155 C CA . ILE A 1 270 ? 0.189 18.856 1.845 1.00 94.94 270 ILE A CA 1
ATOM 2156 C C . ILE A 1 270 ? -0.366 20.192 1.344 1.00 94.94 270 ILE A C 1
ATOM 2158 O O . ILE A 1 270 ? -1.533 20.503 1.567 1.00 94.94 270 ILE A O 1
ATOM 2162 N N . THR A 1 271 ? 0.452 20.986 0.655 1.00 94.25 271 THR A N 1
ATOM 2163 C CA . THR A 1 271 ? 0.048 22.310 0.158 1.00 94.25 271 THR A CA 1
ATOM 2164 C C . THR A 1 271 ? -1.059 22.213 -0.897 1.00 94.25 271 THR A C 1
ATOM 2166 O O . THR A 1 271 ? -1.947 23.068 -0.935 1.00 94.25 271 THR A O 1
ATOM 2169 N N . ASN A 1 272 ? -1.062 21.138 -1.691 1.00 91.62 272 ASN A N 1
ATOM 2170 C CA . ASN A 1 272 ? -2.024 20.896 -2.769 1.00 91.62 272 ASN A CA 1
ATOM 2171 C C . ASN A 1 272 ? -3.164 19.920 -2.401 1.00 91.62 272 ASN A C 1
ATOM 2173 O O . ASN A 1 272 ? -3.840 19.416 -3.295 1.00 91.62 272 ASN A O 1
ATOM 2177 N N . GLU A 1 273 ? -3.429 19.700 -1.107 1.00 88.50 273 GLU A N 1
ATOM 2178 C CA . GLU A 1 273 ? -4.480 18.814 -0.558 1.00 88.50 273 GLU A CA 1
ATOM 2179 C C . GLU A 1 273 ? -5.782 18.801 -1.379 1.00 88.50 273 GLU A C 1
ATOM 2181 O O . GLU A 1 273 ? -6.172 17.771 -1.924 1.00 88.50 273 GLU A O 1
ATOM 2186 N N . LYS A 1 274 ? -6.409 19.969 -1.571 1.00 84.50 274 LYS A N 1
ATOM 2187 C CA . LYS A 1 274 ? -7.700 20.080 -2.275 1.00 84.50 274 LYS A CA 1
ATOM 2188 C C . LYS A 1 274 ? -7.667 19.605 -3.727 1.00 84.50 274 LYS A C 1
ATOM 2190 O O . LYS A 1 274 ? -8.700 19.212 -4.256 1.00 84.50 274 LYS A O 1
ATOM 2195 N N . GLN A 1 275 ? -6.522 19.722 -4.397 1.00 81.75 275 GLN A N 1
ATOM 2196 C CA . GLN A 1 275 ? -6.370 19.280 -5.784 1.00 81.75 275 GLN A CA 1
ATOM 2197 C C . GLN A 1 275 ? -6.156 17.767 -5.867 1.00 81.75 275 GLN A C 1
ATOM 2199 O O . GLN A 1 275 ? -6.553 17.156 -6.857 1.00 81.75 275 GLN A O 1
ATOM 2204 N N . ASN A 1 276 ? -5.552 17.172 -4.836 1.00 83.88 276 ASN A N 1
ATOM 2205 C CA . ASN A 1 276 ? -5.337 15.730 -4.749 1.00 83.88 276 ASN A CA 1
ATOM 2206 C C . ASN A 1 276 ? -6.638 14.984 -4.436 1.00 83.88 276 ASN A C 1
ATOM 2208 O O . ASN A 1 276 ? -6.894 13.935 -5.017 1.00 83.88 276 ASN A O 1
ATOM 2212 N N . GLU A 1 277 ? -7.505 15.559 -3.598 1.00 72.94 277 GLU A N 1
ATOM 2213 C CA . GLU A 1 277 ? -8.809 14.970 -3.260 1.00 72.94 277 GLU A CA 1
ATOM 2214 C C . GLU A 1 277 ? -9.783 14.887 -4.452 1.00 72.94 277 GLU A C 1
ATOM 2216 O O . GLU A 1 277 ? -10.677 14.049 -4.459 1.00 72.94 277 GLU A O 1
ATOM 2221 N N . GLN A 1 278 ? -9.624 15.738 -5.472 1.00 61.12 278 GLN A N 1
ATOM 2222 C CA . GLN A 1 278 ? -10.558 15.844 -6.606 1.00 61.12 278 GLN A CA 1
ATOM 2223 C C . GLN A 1 278 ? -10.280 14.866 -7.761 1.00 61.12 278 GLN A C 1
ATOM 2225 O O . GLN A 1 278 ? -11.070 14.821 -8.698 1.00 61.12 278 GLN A O 1
ATOM 2230 N N . GLY A 1 279 ? -9.176 14.110 -7.722 1.00 52.88 279 GLY A N 1
ATOM 2231 C CA . GLY A 1 279 ? -8.696 13.289 -8.843 1.00 52.88 279 GLY A CA 1
ATOM 2232 C C . GLY A 1 279 ? -8.392 11.834 -8.484 1.00 52.88 279 GLY A C 1
ATOM 2233 O O . GLY A 1 279 ? -7.479 11.257 -9.063 1.00 52.88 279 GLY A O 1
ATOM 2234 N N . MET A 1 280 ? -9.114 11.249 -7.520 1.00 56.09 280 MET A N 1
ATOM 2235 C CA . MET A 1 280 ? -8.880 9.891 -6.987 1.00 56.09 280 MET A CA 1
ATOM 2236 C C . MET A 1 280 ? -9.212 8.740 -7.968 1.00 56.09 280 MET A C 1
ATOM 2238 O O . MET A 1 280 ? -9.593 7.655 -7.534 1.00 56.09 280 MET A O 1
ATOM 2242 N N . GLU A 1 281 ? -9.116 8.949 -9.281 1.00 52.09 281 GLU A N 1
ATOM 2243 C CA . GLU A 1 281 ? -9.484 7.935 -10.284 1.00 52.09 281 GLU A CA 1
ATOM 2244 C C . GLU A 1 281 ? -8.375 6.895 -10.525 1.00 52.09 281 GLU A C 1
ATOM 2246 O O . GLU A 1 281 ? -8.659 5.804 -11.010 1.00 52.09 281 GLU A O 1
ATOM 2251 N N . MET A 1 282 ? -7.133 7.155 -10.092 1.00 51.34 282 MET A N 1
ATOM 2252 C CA . MET A 1 282 ? -6.044 6.171 -10.136 1.00 51.34 282 MET A CA 1
ATOM 2253 C C . MET A 1 282 ? -5.483 5.917 -8.735 1.00 51.34 282 MET A C 1
ATOM 2255 O O . MET A 1 282 ? -5.013 6.830 -8.061 1.00 51.34 282 MET A O 1
ATOM 2259 N N . GLY A 1 283 ? -5.551 4.660 -8.286 1.00 56.72 283 GLY A N 1
ATOM 2260 C CA . GLY A 1 283 ? -5.221 4.196 -6.930 1.00 56.72 283 GLY A CA 1
ATOM 2261 C C . GLY A 1 283 ? -3.740 4.250 -6.533 1.00 56.72 283 GLY A C 1
ATOM 2262 O O . GLY A 1 283 ? -3.277 3.384 -5.790 1.00 56.72 283 GLY A O 1
ATOM 2263 N N . GLU A 1 284 ? -2.980 5.234 -7.008 1.00 76.25 284 GLU A N 1
ATOM 2264 C CA . GLU A 1 284 ? -1.600 5.442 -6.584 1.00 76.25 284 GLU A CA 1
ATOM 2265 C C . GLU A 1 284 ? -1.527 6.215 -5.266 1.00 76.25 284 GLU A C 1
ATOM 2267 O O . GLU A 1 284 ? -2.347 7.088 -4.968 1.00 76.25 284 GLU A O 1
ATOM 2272 N N . PHE A 1 285 ? -0.525 5.891 -4.449 1.00 87.69 285 PHE A N 1
ATOM 2273 C CA . PHE A 1 285 ? -0.264 6.600 -3.205 1.00 87.69 285 PHE A CA 1
ATOM 2274 C C . PHE A 1 285 ? 1.230 6.823 -2.975 1.00 87.69 285 PHE A C 1
ATOM 2276 O O . PHE A 1 285 ? 2.075 6.022 -3.370 1.00 87.69 285 PHE A O 1
ATOM 2283 N N . ALA A 1 286 ? 1.554 7.897 -2.259 1.00 93.06 286 ALA A N 1
ATOM 2284 C CA . ALA A 1 286 ? 2.869 8.140 -1.687 1.00 93.06 286 ALA A CA 1
ATOM 2285 C C . ALA A 1 286 ? 2.843 7.831 -0.185 1.00 93.06 286 ALA A C 1
ATOM 2287 O O . ALA A 1 286 ? 2.180 8.520 0.595 1.00 93.06 286 ALA A O 1
ATOM 2288 N N . LEU A 1 287 ? 3.575 6.794 0.225 1.00 94.75 287 LEU A N 1
ATOM 2289 C CA . LEU A 1 287 ? 3.776 6.411 1.619 1.00 94.75 287 LEU A CA 1
ATOM 2290 C C . LEU A 1 287 ? 5.134 6.920 2.110 1.00 94.75 287 LEU A C 1
ATOM 2292 O O . LEU A 1 287 ? 6.192 6.517 1.626 1.00 94.75 287 LEU A O 1
ATOM 2296 N N . PHE A 1 288 ? 5.085 7.757 3.138 1.00 96.88 288 PHE A N 1
ATOM 2297 C CA . PHE A 1 288 ? 6.237 8.288 3.847 1.00 96.88 288 PHE A CA 1
ATOM 2298 C C . PHE A 1 288 ? 6.368 7.598 5.200 1.00 96.88 288 PHE A C 1
ATOM 2300 O O . PHE A 1 288 ? 5.464 7.672 6.035 1.00 96.88 288 PHE A O 1
ATOM 2307 N N . VAL A 1 289 ? 7.519 6.983 5.458 1.00 95.69 289 VAL A N 1
ATOM 2308 C CA . VAL A 1 289 ? 7.866 6.401 6.760 1.00 95.69 289 VAL A CA 1
ATOM 2309 C C . VAL A 1 289 ? 9.112 7.101 7.286 1.00 95.69 289 VAL A C 1
ATOM 2311 O O . VAL A 1 289 ? 10.233 6.758 6.917 1.00 95.69 289 VAL A O 1
ATOM 2314 N N . TYR A 1 290 ? 8.920 8.086 8.160 1.00 97.31 290 TYR A N 1
ATOM 2315 C CA . TYR A 1 290 ? 10.010 8.777 8.845 1.00 97.31 290 TYR A CA 1
ATOM 2316 C C . TYR A 1 290 ? 10.383 8.038 10.125 1.00 97.31 290 TYR A C 1
ATOM 2318 O O . TYR A 1 290 ? 9.533 7.801 10.988 1.00 97.31 290 TYR A O 1
ATOM 2326 N N . GLU A 1 291 ? 11.666 7.746 10.292 1.00 97.06 291 GLU A N 1
ATOM 2327 C CA . GLU A 1 291 ? 12.253 7.378 11.573 1.00 97.06 291 GLU A CA 1
ATOM 2328 C C . GLU A 1 291 ? 12.864 8.641 12.191 1.00 97.06 291 GLU A C 1
ATOM 2330 O O . GLU A 1 291 ? 13.737 9.278 11.598 1.00 97.06 291 GLU A O 1
ATOM 2335 N N . LEU A 1 292 ? 12.387 9.044 13.368 1.00 97.56 292 LEU A N 1
ATOM 2336 C CA . LEU A 1 292 ? 12.860 10.250 14.042 1.00 97.56 292 LEU A CA 1
ATOM 2337 C C . LEU A 1 292 ? 14.054 9.941 14.951 1.00 97.56 292 LEU A C 1
ATOM 2339 O O . LEU A 1 292 ? 14.209 8.829 15.457 1.00 97.56 292 LEU A O 1
ATOM 2343 N N . THR A 1 293 ? 14.872 10.952 15.237 1.00 96.75 293 THR A N 1
ATOM 2344 C CA . THR A 1 293 ? 16.052 10.844 16.116 1.00 96.75 293 THR A CA 1
ATOM 2345 C C . THR A 1 293 ? 15.711 10.411 17.544 1.00 96.75 293 THR A C 1
ATOM 2347 O O . THR A 1 293 ? 16.535 9.803 18.219 1.00 96.75 293 THR A O 1
ATOM 2350 N N . ASN A 1 294 ? 14.477 10.657 17.995 1.00 95.25 294 ASN A N 1
ATOM 2351 C CA . ASN A 1 294 ? 13.958 10.204 19.291 1.00 95.25 294 ASN A CA 1
ATOM 2352 C C . ASN A 1 294 ? 13.424 8.754 19.290 1.00 95.25 294 ASN A C 1
ATOM 2354 O O . ASN A 1 294 ? 12.842 8.324 20.284 1.00 95.25 294 ASN A O 1
ATOM 2358 N N . GLY A 1 295 ? 13.566 8.018 18.185 1.00 93.50 295 GLY A N 1
ATOM 2359 C CA . GLY A 1 295 ? 13.115 6.631 18.041 1.00 93.50 295 GLY A CA 1
ATOM 2360 C C . GLY A 1 295 ? 11.632 6.459 17.693 1.00 93.50 295 GLY A C 1
ATOM 2361 O O . GLY A 1 295 ? 11.193 5.335 17.457 1.00 93.50 295 GLY A O 1
ATOM 2362 N N . ARG A 1 296 ? 10.837 7.537 17.629 1.00 95.06 296 ARG A N 1
ATOM 2363 C CA . ARG A 1 296 ? 9.447 7.464 17.145 1.00 95.06 296 ARG A CA 1
ATOM 2364 C C . ARG A 1 296 ? 9.410 7.366 15.621 1.00 95.06 296 ARG A C 1
ATOM 2366 O O . ARG A 1 296 ? 10.272 7.913 14.939 1.00 95.06 296 ARG A O 1
ATOM 2373 N N . LYS A 1 297 ? 8.363 6.731 15.092 1.00 94.44 297 LYS A N 1
ATOM 2374 C CA . LYS A 1 297 ? 8.051 6.731 13.658 1.00 94.44 297 LYS A CA 1
ATOM 2375 C C . LYS A 1 297 ? 6.907 7.699 13.364 1.00 94.44 297 LYS A C 1
ATOM 2377 O O . LYS A 1 297 ? 5.949 7.767 14.135 1.00 94.44 297 LYS A O 1
ATOM 2382 N N . MET A 1 298 ? 6.995 8.426 12.255 1.00 95.50 298 MET A N 1
ATOM 2383 C CA . MET A 1 298 ? 5.877 9.186 11.696 1.00 95.50 298 MET A CA 1
ATOM 2384 C C . MET A 1 298 ? 5.556 8.635 10.312 1.00 95.50 298 MET A C 1
ATOM 2386 O O . MET A 1 298 ? 6.435 8.578 9.458 1.00 95.50 298 MET A O 1
ATOM 2390 N N . ILE A 1 299 ? 4.307 8.222 10.113 1.00 95.19 299 ILE A N 1
ATOM 2391 C CA . ILE A 1 299 ? 3.858 7.561 8.887 1.00 95.19 299 ILE A CA 1
ATOM 2392 C C . ILE A 1 299 ? 2.741 8.391 8.268 1.00 95.19 299 ILE A C 1
ATOM 2394 O O . ILE A 1 299 ? 1.852 8.849 8.997 1.00 95.19 299 ILE A O 1
ATOM 2398 N N . ARG A 1 300 ? 2.819 8.618 6.958 1.00 96.00 300 ARG A N 1
ATOM 2399 C CA . ARG A 1 300 ? 1.824 9.356 6.178 1.00 96.00 300 ARG A CA 1
ATOM 2400 C C . ARG A 1 300 ? 1.603 8.688 4.837 1.00 96.00 300 ARG A C 1
ATOM 2402 O O . ARG A 1 300 ? 2.576 8.260 4.228 1.00 96.00 300 ARG A O 1
ATOM 2409 N N . GLN A 1 301 ? 0.358 8.624 4.397 1.00 93.50 301 GLN A N 1
ATOM 2410 C CA . GLN A 1 301 ? -0.018 8.072 3.102 1.00 93.50 301 GLN A CA 1
ATOM 2411 C C . GLN A 1 301 ? -0.947 9.058 2.407 1.00 93.50 301 GLN A C 1
ATOM 2413 O O . GLN A 1 301 ? -1.922 9.490 3.014 1.00 93.50 301 GLN A O 1
ATOM 2418 N N . TYR A 1 302 ? -0.646 9.402 1.160 1.00 92.50 302 TYR A N 1
ATOM 2419 C CA . TYR A 1 302 ? -1.455 10.325 0.369 1.00 92.50 302 TYR A CA 1
ATOM 2420 C C . TYR A 1 302 ? -1.762 9.709 -0.984 1.00 92.50 302 TYR A C 1
ATOM 2422 O O . TYR A 1 302 ? -0.835 9.257 -1.653 1.00 92.50 302 TYR A O 1
ATOM 2430 N N . HIS A 1 303 ? -3.028 9.731 -1.389 1.00 88.31 303 HIS A N 1
ATOM 2431 C CA . HIS A 1 303 ? -3.403 9.465 -2.773 1.00 88.31 303 HIS A CA 1
ATOM 2432 C C . HIS A 1 303 ? -3.082 10.695 -3.610 1.00 88.31 303 HIS A C 1
ATOM 2434 O O . HIS A 1 303 ? -3.487 11.805 -3.261 1.00 88.31 303 HIS A O 1
ATOM 2440 N N . ILE A 1 304 ? -2.292 10.505 -4.661 1.00 88.19 304 ILE A N 1
ATOM 2441 C CA . ILE A 1 304 ? -1.798 11.595 -5.497 1.00 88.19 304 ILE A CA 1
ATOM 2442 C C . ILE A 1 304 ? -1.772 11.158 -6.953 1.00 88.19 304 ILE A C 1
ATOM 2444 O O . ILE A 1 304 ? -1.504 10.001 -7.259 1.00 88.19 304 ILE A O 1
ATOM 2448 N N . ASP A 1 305 ? -1.955 12.125 -7.842 1.00 85.81 305 ASP A N 1
ATOM 2449 C CA . ASP A 1 305 ? -1.529 11.988 -9.227 1.00 85.81 305 ASP A CA 1
ATOM 2450 C C . ASP A 1 305 ? -0.040 12.335 -9.299 1.00 85.81 305 ASP A C 1
ATOM 2452 O O . ASP A 1 305 ? 0.358 13.496 -9.158 1.00 85.81 305 ASP A O 1
ATOM 2456 N N . ARG A 1 306 ? 0.799 11.313 -9.474 1.00 82.69 306 ARG A N 1
ATOM 2457 C CA . ARG A 1 306 ? 2.257 11.458 -9.474 1.00 82.69 306 ARG A CA 1
ATOM 2458 C C . ARG A 1 306 ? 2.754 12.403 -10.565 1.00 82.69 306 ARG A C 1
ATOM 2460 O O . ARG A 1 306 ? 3.784 13.049 -10.360 1.00 82.69 306 ARG A O 1
ATOM 2467 N N . THR A 1 307 ? 2.038 12.515 -11.686 1.00 83.94 307 THR A N 1
ATOM 2468 C CA . THR A 1 307 ? 2.439 13.372 -12.811 1.00 83.94 307 THR A CA 1
ATOM 2469 C C . THR A 1 307 ? 2.478 14.850 -12.419 1.00 83.94 307 THR A C 1
ATOM 2471 O O . THR A 1 307 ? 3.347 15.589 -12.871 1.00 83.94 307 THR A O 1
ATOM 2474 N N . LYS A 1 308 ? 1.636 15.274 -11.468 1.00 88.12 308 LYS A N 1
ATOM 2475 C CA . LYS A 1 308 ? 1.656 16.634 -10.898 1.00 88.12 308 LYS A CA 1
ATOM 2476 C C . LYS A 1 308 ? 2.889 16.928 -10.038 1.00 88.12 308 LYS A C 1
ATOM 2478 O O . LYS A 1 308 ? 3.175 18.088 -9.761 1.00 88.12 308 LYS A O 1
ATOM 2483 N N . TYR A 1 309 ? 3.616 15.893 -9.620 1.00 91.69 309 TYR A N 1
ATOM 2484 C CA . TYR A 1 309 ? 4.796 15.975 -8.754 1.00 91.69 309 TYR A CA 1
ATOM 2485 C C . TYR A 1 309 ? 6.064 15.463 -9.449 1.00 91.69 309 TYR A C 1
ATOM 2487 O O . TYR A 1 309 ? 7.030 15.086 -8.779 1.00 91.69 309 TYR A O 1
ATOM 2495 N N . GLU A 1 310 ? 6.064 15.423 -10.784 1.00 91.06 310 GLU A N 1
ATOM 2496 C CA . GLU A 1 310 ? 7.115 14.807 -11.596 1.00 91.06 310 GLU A CA 1
ATOM 2497 C C . GLU A 1 310 ? 8.519 15.305 -11.233 1.00 91.06 310 GLU A C 1
ATOM 2499 O O . GLU A 1 310 ? 9.419 14.495 -11.017 1.00 91.06 310 GLU A O 1
ATOM 2504 N N . GLU A 1 311 ? 8.694 16.622 -11.100 1.00 93.69 311 GLU A N 1
ATOM 2505 C CA . GLU A 1 311 ? 9.987 17.247 -10.795 1.00 93.69 311 GLU A CA 1
ATOM 2506 C C . GLU A 1 311 ? 10.554 16.760 -9.452 1.00 93.69 311 GLU A C 1
ATOM 2508 O O . GLU A 1 311 ? 11.709 16.338 -9.375 1.00 93.69 311 GLU A O 1
ATOM 2513 N N . TYR A 1 312 ? 9.719 16.706 -8.412 1.00 95.75 312 TYR A N 1
ATOM 2514 C CA . TYR A 1 312 ? 10.112 16.207 -7.093 1.00 95.75 312 TYR A CA 1
ATOM 2515 C C . TYR A 1 312 ? 10.466 14.720 -7.129 1.00 95.75 312 TYR A C 1
ATOM 2517 O O . TYR A 1 312 ? 11.467 14.287 -6.549 1.00 95.75 312 TYR A O 1
ATOM 2525 N N . PHE A 1 313 ? 9.645 13.914 -7.809 1.00 94.31 313 PHE A N 1
ATOM 2526 C CA . PHE A 1 313 ? 9.915 12.489 -7.944 1.00 94.31 313 PHE A CA 1
ATOM 2527 C C . PHE A 1 313 ? 11.210 12.241 -8.704 1.00 94.31 313 PHE A C 1
ATOM 2529 O O . PHE A 1 313 ? 11.999 11.411 -8.253 1.00 94.31 313 PHE A O 1
ATOM 2536 N N . LYS A 1 314 ? 11.457 12.987 -9.781 1.00 95.06 314 LYS A N 1
ATOM 2537 C CA . LYS A 1 314 ? 12.687 12.925 -10.563 1.00 95.06 314 LYS A CA 1
ATOM 2538 C C . LYS A 1 314 ? 13.920 13.174 -9.703 1.00 95.06 314 LYS A C 1
ATOM 2540 O O . LYS A 1 314 ? 14.805 12.323 -9.666 1.00 95.06 314 LYS A O 1
ATOM 2545 N N . GLU A 1 315 ? 13.960 14.274 -8.951 1.00 95.56 315 GLU A N 1
ATOM 2546 C CA . GLU A 1 315 ? 15.122 14.606 -8.115 1.00 95.56 315 GLU A CA 1
ATOM 2547 C C . GLU A 1 315 ? 15.437 13.542 -7.052 1.00 95.56 315 GLU A C 1
ATOM 2549 O O . GLU A 1 315 ? 16.605 13.305 -6.723 1.00 95.56 315 GLU A O 1
ATOM 2554 N N . ILE A 1 316 ? 14.403 12.894 -6.510 1.00 96.62 316 ILE A N 1
ATOM 2555 C CA . ILE A 1 316 ? 14.552 11.814 -5.531 1.00 96.62 316 ILE A CA 1
ATOM 2556 C C . ILE A 1 316 ? 15.005 10.521 -6.224 1.00 96.62 316 ILE A C 1
ATOM 2558 O O . ILE A 1 316 ? 15.966 9.894 -5.771 1.00 96.62 316 ILE A O 1
ATOM 2562 N N . HIS A 1 317 ? 14.342 10.132 -7.319 1.00 94.38 317 HIS A N 1
ATOM 2563 C CA . HIS A 1 317 ? 14.555 8.860 -8.022 1.00 94.38 317 HIS A CA 1
ATOM 2564 C C . HIS A 1 317 ? 15.907 8.788 -8.730 1.00 94.38 317 HIS A C 1
ATOM 2566 O O . HIS A 1 317 ? 16.509 7.717 -8.793 1.00 94.38 317 HIS A O 1
ATOM 2572 N N . GLU A 1 318 ? 16.413 9.916 -9.227 1.00 95.25 318 GLU A N 1
ATOM 2573 C CA . GLU A 1 318 ? 17.726 9.981 -9.871 1.00 95.25 318 GLU A CA 1
ATOM 2574 C C . GLU A 1 318 ? 18.881 9.951 -8.856 1.00 95.25 318 GLU A C 1
ATOM 2576 O O . GLU A 1 318 ? 20.031 9.719 -9.233 1.00 95.25 318 GLU A O 1
ATOM 2581 N N . SER A 1 319 ? 18.606 10.113 -7.555 1.00 96.75 319 SER A N 1
ATOM 2582 C CA . SER A 1 319 ? 19.644 10.023 -6.529 1.00 96.75 319 SER A CA 1
ATOM 2583 C C . SER A 1 319 ? 20.170 8.588 -6.371 1.00 96.75 319 SER A C 1
ATOM 2585 O O . SER A 1 319 ? 19.412 7.625 -6.241 1.00 96.75 319 SER A O 1
ATOM 2587 N N . LEU A 1 320 ? 21.499 8.435 -6.297 1.00 97.00 320 LEU A N 1
ATOM 2588 C CA . LEU A 1 320 ? 22.137 7.121 -6.120 1.00 97.00 320 LEU A CA 1
ATOM 2589 C C . LEU A 1 320 ? 21.655 6.389 -4.860 1.00 97.00 320 LEU A C 1
ATOM 2591 O O . LEU A 1 320 ? 21.462 5.180 -4.882 1.00 97.00 320 LEU A O 1
ATOM 2595 N N . GLU A 1 321 ? 21.436 7.118 -3.759 1.00 97.38 321 GLU A N 1
ATOM 2596 C CA . GLU A 1 321 ? 20.947 6.492 -2.525 1.00 97.38 321 GLU A CA 1
ATOM 2597 C C . GLU A 1 321 ? 19.546 5.912 -2.707 1.00 97.38 321 GLU A C 1
ATOM 2599 O O . GLU A 1 321 ? 19.297 4.812 -2.227 1.00 97.38 321 GLU A O 1
ATOM 2604 N N . PHE A 1 322 ? 18.649 6.612 -3.410 1.00 96.25 322 PHE A N 1
ATOM 2605 C CA . PHE A 1 322 ? 17.308 6.098 -3.669 1.00 96.25 322 PHE A CA 1
ATOM 2606 C C . PHE A 1 322 ? 17.346 4.855 -4.551 1.00 96.25 322 PHE A C 1
ATOM 2608 O O . PHE A 1 322 ? 16.696 3.860 -4.232 1.00 96.25 322 PHE A O 1
ATOM 2615 N N . LYS A 1 323 ? 18.148 4.872 -5.618 1.00 95.56 323 LYS A N 1
ATOM 2616 C CA . LYS A 1 323 ? 18.328 3.718 -6.507 1.00 95.56 323 LYS A CA 1
ATOM 2617 C C . LYS A 1 323 ? 18.832 2.494 -5.749 1.00 95.56 323 LYS A C 1
ATOM 2619 O O . LYS A 1 323 ? 18.219 1.433 -5.832 1.00 95.56 323 LYS A O 1
ATOM 2624 N N . HIS A 1 324 ? 19.875 2.660 -4.937 1.00 95.62 324 HIS A N 1
ATOM 2625 C CA . HIS A 1 324 ? 20.423 1.586 -4.101 1.00 95.62 324 HIS A CA 1
ATOM 2626 C C . HIS A 1 324 ? 19.431 1.103 -3.044 1.00 95.62 324 HIS A C 1
ATOM 2628 O O . HIS A 1 324 ? 19.362 -0.085 -2.745 1.00 95.62 324 HIS A O 1
ATOM 2634 N N . ALA A 1 325 ? 18.658 2.022 -2.469 1.00 93.62 325 ALA A N 1
ATOM 2635 C CA . ALA A 1 325 ? 17.698 1.701 -1.430 1.00 93.62 325 ALA A CA 1
ATOM 2636 C C . ALA A 1 325 ? 16.496 0.903 -1.951 1.00 93.62 325 ALA A C 1
ATOM 2638 O O . ALA A 1 325 ? 15.991 0.033 -1.239 1.00 93.62 325 ALA A O 1
ATOM 2639 N N . THR A 1 326 ? 16.032 1.205 -3.164 1.00 91.62 326 THR A N 1
ATOM 2640 C CA . THR A 1 326 ? 14.796 0.653 -3.738 1.00 91.62 326 THR A CA 1
ATOM 2641 C C . THR A 1 326 ? 15.012 -0.569 -4.620 1.00 91.62 326 THR A C 1
ATOM 2643 O O . THR A 1 326 ? 14.092 -1.370 -4.751 1.00 91.62 326 THR A O 1
ATOM 2646 N N . HIS A 1 327 ? 16.211 -0.766 -5.179 1.00 91.94 327 HIS A N 1
ATOM 2647 C CA . HIS A 1 327 ? 16.498 -1.901 -6.058 1.00 91.94 327 HIS A CA 1
ATOM 2648 C C . HIS A 1 327 ? 17.172 -3.044 -5.277 1.00 91.94 327 HIS A C 1
ATOM 2650 O O . HIS A 1 327 ? 18.302 -2.887 -4.807 1.00 91.94 327 HIS A O 1
ATOM 2656 N N . PRO A 1 328 ? 16.534 -4.226 -5.160 1.00 90.12 328 PRO A N 1
ATOM 2657 C CA . PRO A 1 328 ? 17.047 -5.329 -4.341 1.00 90.12 328 PRO A CA 1
ATOM 2658 C C . PRO A 1 328 ? 18.420 -5.863 -4.764 1.00 90.12 328 PRO A C 1
ATOM 2660 O O . PRO A 1 328 ? 19.149 -6.390 -3.929 1.00 90.12 328 PRO A O 1
ATOM 2663 N N . ILE A 1 329 ? 18.807 -5.684 -6.031 1.00 92.31 329 ILE A N 1
ATOM 2664 C CA . ILE A 1 329 ? 20.112 -6.111 -6.561 1.00 92.31 329 ILE A CA 1
ATOM 2665 C C . ILE A 1 329 ? 21.303 -5.488 -5.808 1.00 92.31 329 ILE A C 1
ATOM 2667 O O . ILE A 1 329 ? 22.381 -6.075 -5.767 1.00 92.31 329 ILE A O 1
ATOM 2671 N N . PHE A 1 330 ? 21.125 -4.329 -5.161 1.00 93.00 330 PHE A N 1
ATOM 2672 C CA . PHE A 1 330 ? 22.166 -3.693 -4.341 1.00 93.00 330 PHE A CA 1
ATOM 2673 C C . PHE A 1 330 ? 22.294 -4.283 -2.931 1.00 93.00 330 PHE A C 1
ATOM 2675 O O . PHE A 1 330 ? 23.210 -3.914 -2.202 1.00 93.00 330 PHE A O 1
ATOM 2682 N N . LYS A 1 331 ? 21.401 -5.196 -2.538 1.00 89.19 331 LYS A N 1
ATOM 2683 C CA . LYS A 1 331 ? 21.442 -5.898 -1.245 1.00 89.19 331 LYS A CA 1
ATOM 2684 C C . LYS A 1 331 ? 22.093 -7.275 -1.332 1.00 89.19 331 LYS A C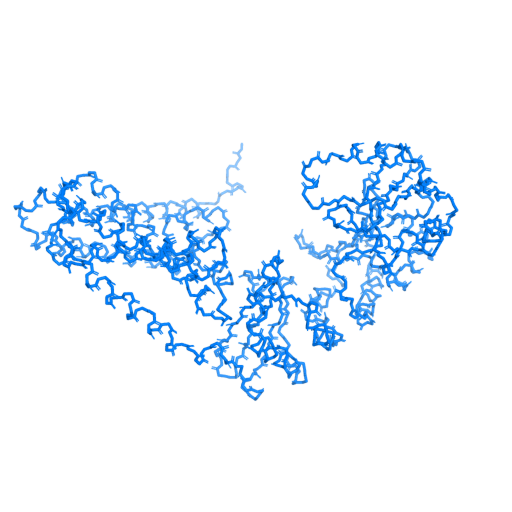 1
ATOM 2686 O O . LYS A 1 331 ? 22.271 -7.913 -0.301 1.00 89.19 331 LYS A O 1
ATOM 2691 N N . VAL A 1 332 ? 22.392 -7.733 -2.546 1.00 88.81 332 VAL A N 1
ATOM 2692 C CA . VAL A 1 332 ? 22.904 -9.075 -2.819 1.00 88.81 332 VAL A CA 1
ATOM 2693 C C . VAL A 1 332 ? 24.304 -8.984 -3.415 1.00 88.81 332 VAL A C 1
ATOM 2695 O O . VAL A 1 332 ? 24.591 -8.150 -4.286 1.00 88.81 332 VAL A O 1
ATOM 2698 N N . GLU A 1 333 ? 25.176 -9.866 -2.938 1.00 89.75 333 GLU A N 1
ATOM 2699 C CA . GLU A 1 333 ? 26.504 -10.071 -3.496 1.00 89.75 333 GLU A CA 1
ATOM 2700 C C . GLU A 1 333 ? 26.429 -11.044 -4.675 1.00 89.75 333 GLU A C 1
ATOM 2702 O O . GLU A 1 333 ? 25.708 -12.040 -4.640 1.00 89.75 333 GLU A O 1
ATOM 2707 N N . ALA A 1 334 ? 27.213 -10.799 -5.726 1.00 89.69 334 ALA A N 1
ATOM 2708 C CA . ALA A 1 334 ? 27.189 -11.644 -6.923 1.00 89.69 334 ALA A CA 1
ATOM 2709 C C . ALA A 1 334 ? 27.523 -13.120 -6.633 1.00 89.69 334 ALA A C 1
ATOM 2711 O O . ALA A 1 334 ? 27.052 -14.020 -7.328 1.00 89.69 334 ALA A O 1
ATOM 2712 N N . ALA A 1 335 ? 28.306 -13.380 -5.581 1.00 89.69 335 ALA A N 1
ATOM 2713 C CA . ALA A 1 335 ? 28.647 -14.730 -5.141 1.00 89.69 335 ALA A CA 1
ATOM 2714 C C . ALA A 1 335 ? 27.415 -15.549 -4.709 1.00 89.69 335 ALA A C 1
ATOM 2716 O O . ALA A 1 335 ? 27.382 -16.763 -4.954 1.00 89.69 335 ALA A O 1
ATOM 2717 N N . ASP A 1 336 ? 26.407 -14.880 -4.142 1.00 90.94 336 ASP A N 1
ATOM 2718 C CA . ASP A 1 336 ? 25.191 -15.484 -3.585 1.00 90.94 336 ASP A CA 1
ATOM 2719 C C . ASP A 1 336 ? 24.130 -15.775 -4.659 1.00 90.94 336 ASP A C 1
ATOM 2721 O O . ASP A 1 336 ? 23.179 -16.521 -4.420 1.00 90.94 336 ASP A O 1
ATOM 2725 N N . VAL A 1 337 ? 24.305 -15.234 -5.869 1.00 93.69 337 VAL A N 1
ATOM 2726 C CA . VAL A 1 337 ? 23.421 -15.499 -7.008 1.00 93.69 337 VAL A CA 1
ATOM 2727 C C . VAL A 1 337 ? 23.823 -16.814 -7.675 1.00 93.69 337 VAL A C 1
ATOM 2729 O O . VAL A 1 337 ? 24.937 -16.975 -8.181 1.00 93.69 337 VAL A O 1
ATOM 2732 N N . GLU A 1 338 ? 22.926 -17.796 -7.661 1.00 94.06 338 GLU A N 1
ATOM 2733 C CA . GLU A 1 338 ? 23.157 -19.128 -8.233 1.00 94.06 338 GLU A CA 1
ATOM 2734 C C . GLU A 1 338 ? 23.018 -19.133 -9.754 1.00 94.06 338 GLU A C 1
ATOM 2736 O O . GLU A 1 338 ? 23.792 -19.790 -10.449 1.00 94.06 338 GLU A O 1
ATOM 2741 N N . SER A 1 339 ? 22.019 -18.415 -10.266 1.00 95.06 339 SER A N 1
ATOM 2742 C CA . SER A 1 339 ? 21.721 -18.349 -11.694 1.00 95.06 339 SER A CA 1
ATOM 2743 C C . SER A 1 339 ? 20.908 -17.106 -12.041 1.00 95.06 339 SER A C 1
ATOM 2745 O O . SER A 1 339 ? 20.200 -16.566 -11.187 1.00 95.06 339 SER A O 1
ATOM 2747 N N . ILE A 1 340 ? 21.004 -16.681 -13.301 1.00 96.75 340 ILE A N 1
ATOM 2748 C CA . ILE A 1 340 ? 20.204 -15.602 -13.882 1.00 96.75 340 ILE A CA 1
ATOM 2749 C C . ILE A 1 340 ? 19.427 -16.166 -15.064 1.00 96.75 340 ILE A C 1
ATOM 2751 O O . ILE A 1 340 ? 20.007 -16.720 -15.998 1.00 96.75 340 ILE A O 1
ATOM 2755 N N . ARG A 1 341 ? 18.111 -16.001 -15.035 1.00 96.12 341 ARG A N 1
ATOM 2756 C CA . ARG A 1 341 ? 17.186 -16.422 -16.075 1.00 96.12 341 ARG A CA 1
ATOM 2757 C C . ARG A 1 341 ? 16.582 -15.198 -16.745 1.00 96.12 341 ARG A C 1
ATOM 2759 O O . ARG A 1 341 ? 15.924 -14.397 -16.095 1.00 96.12 341 ARG A O 1
ATOM 2766 N N . PHE A 1 342 ? 16.761 -15.088 -18.052 1.00 96.00 342 PHE A N 1
ATOM 2767 C CA . PHE A 1 342 ? 16.035 -14.133 -18.876 1.00 96.00 342 PHE A CA 1
ATOM 2768 C C . PHE A 1 342 ? 14.832 -14.838 -19.485 1.00 96.00 342 PHE A C 1
ATOM 2770 O O . PHE A 1 342 ? 14.956 -15.966 -19.975 1.00 96.00 342 PHE A O 1
ATOM 2777 N N . THR A 1 343 ? 13.688 -14.169 -19.471 1.00 92.62 343 THR A N 1
ATOM 2778 C CA . THR A 1 343 ? 12.504 -14.577 -20.228 1.00 92.62 343 THR A CA 1
ATOM 2779 C C . THR A 1 343 ? 12.052 -13.415 -21.089 1.00 92.62 343 THR A C 1
ATOM 2781 O O . THR A 1 343 ? 12.252 -12.263 -20.715 1.00 92.62 343 THR A O 1
ATOM 2784 N N . ASP A 1 344 ? 11.459 -13.687 -22.244 1.00 87.19 344 ASP A N 1
ATOM 2785 C CA . ASP A 1 344 ? 11.007 -12.646 -23.169 1.00 87.19 344 ASP A CA 1
ATOM 2786 C C . ASP A 1 344 ? 9.665 -12.006 -22.790 1.00 87.19 344 ASP A C 1
ATOM 2788 O O . ASP A 1 344 ? 9.259 -11.021 -23.402 1.00 87.19 344 ASP A O 1
ATOM 2792 N N . GLY A 1 345 ? 8.971 -12.551 -21.786 1.00 78.50 345 GLY A N 1
ATOM 2793 C CA . GLY A 1 345 ? 7.688 -12.023 -21.318 1.00 78.50 345 GLY A CA 1
ATOM 2794 C C . GLY A 1 345 ? 6.571 -12.085 -22.368 1.00 78.50 345 GLY A C 1
ATOM 2795 O O . GLY A 1 345 ? 5.562 -11.393 -22.222 1.00 78.50 345 GLY A O 1
ATOM 2796 N N . SER A 1 346 ? 6.754 -12.890 -23.421 1.00 75.38 346 SER A N 1
ATOM 2797 C CA . SER A 1 346 ? 5.803 -13.100 -24.514 1.00 75.38 346 SER A CA 1
ATOM 2798 C C . SER A 1 346 ? 5.374 -14.571 -24.578 1.00 75.38 346 SER A C 1
ATOM 2800 O O . SER A 1 346 ? 5.965 -15.433 -23.925 1.00 75.38 346 SER A O 1
ATOM 2802 N N . MET A 1 347 ? 4.358 -14.896 -25.383 1.00 73.19 347 MET A N 1
ATOM 2803 C CA . MET A 1 347 ? 3.944 -16.295 -25.569 1.00 73.19 347 MET A CA 1
ATOM 2804 C C . MET A 1 347 ? 4.922 -17.127 -26.420 1.00 73.19 347 MET A C 1
ATOM 2806 O O . MET A 1 347 ? 4.667 -18.311 -26.633 1.00 73.19 347 MET A O 1
ATOM 2810 N N . MET A 1 348 ? 6.040 -16.555 -26.892 1.00 77.94 348 MET A N 1
ATOM 2811 C CA . MET A 1 348 ? 7.100 -17.323 -27.561 1.00 77.94 348 MET A CA 1
ATOM 2812 C C . MET A 1 348 ? 7.930 -18.184 -26.593 1.00 77.94 348 MET A C 1
ATOM 2814 O O . MET A 1 348 ? 8.646 -19.074 -27.049 1.00 77.94 348 MET A O 1
ATOM 2818 N N . ASP A 1 349 ? 7.838 -17.930 -25.282 1.00 82.69 349 ASP A N 1
ATOM 2819 C CA . ASP A 1 349 ? 8.502 -18.693 -24.215 1.00 82.69 349 ASP A CA 1
ATOM 2820 C C . ASP A 1 349 ? 10.027 -18.822 -24.393 1.00 82.69 349 ASP A C 1
ATOM 2822 O O . ASP A 1 349 ? 10.633 -19.876 -24.161 1.00 82.69 349 ASP A O 1
ATOM 2826 N N . LYS A 1 350 ? 10.677 -17.736 -24.824 1.00 88.94 350 LYS A N 1
ATOM 2827 C CA . LYS A 1 350 ? 12.134 -17.714 -24.958 1.00 88.94 350 LYS A CA 1
ATOM 2828 C C . LYS A 1 350 ? 12.770 -17.639 -23.582 1.00 88.94 350 LYS A C 1
ATOM 2830 O O . LYS A 1 350 ? 12.374 -16.836 -22.737 1.00 88.94 350 LYS A O 1
ATOM 2835 N N . ARG A 1 351 ? 13.782 -18.479 -23.359 1.00 92.50 351 ARG A N 1
ATOM 2836 C CA . ARG A 1 351 ? 14.476 -18.574 -22.075 1.00 92.50 351 ARG A CA 1
ATOM 2837 C C . ARG A 1 351 ? 15.976 -18.670 -22.285 1.00 92.50 351 ARG A C 1
ATOM 2839 O O . ARG A 1 351 ? 16.450 -19.560 -22.988 1.00 92.50 351 ARG A O 1
ATOM 2846 N N . LEU A 1 352 ? 16.713 -17.809 -21.596 1.00 95.75 352 LEU A N 1
ATOM 2847 C CA . LEU A 1 352 ? 18.163 -17.895 -21.459 1.00 95.75 352 LEU A CA 1
ATOM 2848 C C . LEU A 1 352 ? 18.495 -18.111 -19.984 1.00 95.75 352 LEU A C 1
ATOM 2850 O O . LEU A 1 352 ? 18.050 -17.344 -19.137 1.00 95.75 352 LEU A O 1
ATOM 2854 N N . MET A 1 353 ? 19.286 -19.138 -19.682 1.00 96.38 353 MET A N 1
ATOM 2855 C CA . MET A 1 353 ? 19.767 -19.425 -18.331 1.00 96.38 353 MET A CA 1
ATOM 2856 C C . MET A 1 353 ? 21.283 -19.255 -18.281 1.00 96.38 353 MET A C 1
ATOM 2858 O O . MET A 1 353 ? 22.002 -19.906 -19.037 1.00 96.38 353 MET A O 1
ATOM 2862 N N . LEU A 1 354 ? 21.755 -18.419 -17.362 1.00 96.25 354 LEU A N 1
ATOM 2863 C CA . LEU A 1 354 ? 23.163 -18.243 -17.031 1.00 96.25 354 LEU A CA 1
ATOM 2864 C C . LEU A 1 354 ? 23.425 -18.848 -15.653 1.00 96.25 354 LEU A C 1
ATOM 2866 O O . LEU A 1 354 ? 22.714 -18.559 -14.691 1.00 96.25 354 LEU A O 1
ATOM 2870 N N . SER A 1 355 ? 24.443 -19.697 -15.546 1.00 94.56 355 SER A N 1
ATOM 2871 C CA . SER A 1 355 ? 24.863 -20.305 -14.269 1.00 94.56 355 SER A CA 1
ATOM 2872 C C . SER A 1 355 ? 26.380 -20.286 -14.073 1.00 94.56 355 SER A C 1
ATOM 2874 O O . SER A 1 355 ? 26.874 -20.727 -13.037 1.00 94.56 355 SER A O 1
ATOM 2876 N N . ASP A 1 356 ? 27.130 -19.780 -15.057 1.00 96.25 356 ASP A N 1
ATOM 2877 C CA . ASP A 1 356 ? 28.559 -19.539 -14.901 1.00 96.25 356 ASP A CA 1
ATOM 2878 C C . ASP A 1 356 ? 28.785 -18.348 -13.963 1.00 96.25 356 ASP A C 1
ATOM 2880 O O . ASP A 1 356 ? 28.206 -17.278 -14.138 1.00 96.25 356 ASP A O 1
ATOM 2884 N N . LYS A 1 357 ? 29.631 -18.531 -12.946 1.00 94.31 357 LYS A N 1
ATOM 2885 C CA . LYS A 1 357 ? 29.820 -17.527 -11.892 1.00 94.31 357 LYS A CA 1
ATOM 2886 C C . LYS A 1 357 ? 30.482 -16.240 -12.390 1.00 94.31 357 LYS A C 1
ATOM 2888 O O . LYS A 1 357 ? 30.204 -15.189 -11.818 1.00 94.31 357 LYS A O 1
ATOM 2893 N N . ALA A 1 358 ? 31.329 -16.300 -13.420 1.00 95.69 358 ALA A N 1
ATOM 2894 C CA . ALA A 1 358 ? 31.932 -15.099 -13.989 1.00 95.69 358 ALA A CA 1
ATOM 2895 C C . ALA A 1 358 ? 30.893 -14.317 -14.803 1.00 95.69 358 ALA A C 1
ATOM 2897 O O . ALA A 1 358 ? 30.758 -13.113 -14.615 1.00 95.69 358 ALA A O 1
ATOM 2898 N N . GLU A 1 359 ? 30.094 -15.006 -15.623 1.00 96.19 359 GLU A N 1
ATOM 2899 C CA . GLU A 1 359 ? 29.016 -14.370 -16.393 1.00 96.19 359 GLU A CA 1
ATOM 2900 C C . GLU A 1 359 ? 27.932 -13.764 -15.494 1.00 96.19 359 GLU A C 1
ATOM 2902 O O . GLU A 1 359 ? 27.477 -12.649 -15.740 1.00 96.19 359 GLU A O 1
ATOM 2907 N N . VAL A 1 360 ? 27.547 -14.464 -14.423 1.00 96.12 360 VAL A N 1
ATOM 2908 C CA . VAL A 1 360 ? 26.598 -13.954 -13.422 1.00 96.12 360 VAL A CA 1
ATOM 2909 C C . VAL A 1 360 ? 27.128 -12.672 -12.775 1.00 96.12 360 VAL A C 1
ATOM 2911 O O . VAL A 1 360 ? 26.385 -11.699 -12.663 1.00 96.12 360 VAL A O 1
ATOM 2914 N N . ALA A 1 361 ? 28.406 -12.645 -12.385 1.00 96.25 361 ALA A N 1
ATOM 2915 C CA . ALA A 1 361 ? 29.018 -11.456 -11.798 1.00 96.25 361 ALA A CA 1
ATOM 2916 C C . ALA A 1 361 ? 29.070 -10.280 -12.787 1.00 96.25 361 ALA A C 1
ATOM 2918 O O . ALA A 1 361 ? 28.667 -9.176 -12.429 1.00 96.25 361 ALA A O 1
ATOM 2919 N N . GLU A 1 362 ? 29.475 -10.523 -14.039 1.00 96.94 362 GLU A N 1
ATOM 2920 C CA . GLU A 1 362 ? 29.489 -9.499 -15.092 1.00 96.94 362 GLU A CA 1
ATOM 2921 C C . GLU A 1 362 ? 28.096 -8.895 -15.319 1.00 96.94 362 GLU A C 1
ATOM 2923 O O . GLU A 1 362 ? 27.951 -7.675 -15.359 1.00 96.94 362 GLU A O 1
ATOM 2928 N N . VAL A 1 363 ? 27.054 -9.729 -15.422 1.00 96.62 363 VAL A N 1
ATOM 2929 C CA . VAL A 1 363 ? 25.675 -9.257 -15.624 1.00 96.62 363 VAL A CA 1
ATOM 2930 C C . VAL A 1 363 ? 25.184 -8.431 -14.436 1.00 96.62 363 VAL A C 1
ATOM 2932 O O . VAL A 1 363 ? 24.541 -7.403 -14.642 1.00 96.62 363 VAL A O 1
ATOM 2935 N N . ILE A 1 364 ? 25.490 -8.838 -13.201 1.00 96.19 364 ILE A N 1
ATOM 2936 C CA . ILE A 1 364 ? 25.115 -8.081 -11.998 1.00 96.19 364 ILE A CA 1
ATOM 2937 C C . ILE A 1 364 ? 25.809 -6.717 -11.970 1.00 96.19 364 ILE A C 1
ATOM 2939 O O . ILE A 1 364 ? 25.156 -5.716 -11.670 1.00 96.19 364 ILE A O 1
ATOM 2943 N N . ASP A 1 365 ? 27.097 -6.658 -12.307 1.00 96.69 365 ASP A N 1
ATOM 2944 C CA . ASP A 1 365 ? 27.853 -5.403 -12.349 1.00 96.69 365 ASP A CA 1
ATOM 2945 C C . ASP A 1 365 ? 27.315 -4.457 -13.429 1.00 96.69 365 ASP A C 1
ATOM 2947 O O . ASP A 1 365 ? 27.100 -3.268 -13.163 1.00 96.69 365 ASP A O 1
ATOM 2951 N N . ILE A 1 366 ? 27.018 -4.987 -14.621 1.00 97.38 366 ILE A N 1
ATOM 2952 C CA . ILE A 1 366 ? 26.384 -4.223 -15.700 1.00 97.38 366 ILE A CA 1
ATOM 2953 C C . ILE A 1 366 ? 25.018 -3.698 -15.243 1.00 97.38 366 ILE A C 1
ATOM 2955 O O . ILE A 1 366 ? 24.749 -2.507 -15.381 1.00 97.38 366 ILE A O 1
ATOM 2959 N N . LEU A 1 367 ? 24.169 -4.544 -14.652 1.00 96.06 367 LEU A N 1
ATOM 2960 C CA . LEU A 1 367 ? 22.841 -4.145 -14.172 1.00 96.06 367 LEU A CA 1
ATOM 2961 C C . LEU A 1 367 ? 22.911 -3.051 -13.104 1.00 96.06 367 LEU A C 1
ATOM 2963 O O . LEU A 1 367 ? 22.161 -2.080 -13.176 1.00 96.06 367 LEU A O 1
ATOM 2967 N N . LYS A 1 368 ? 23.816 -3.174 -12.127 1.00 96.38 368 LYS A N 1
ATOM 2968 C CA . LYS A 1 368 ? 24.015 -2.148 -11.091 1.00 96.38 368 LYS A CA 1
ATOM 2969 C C . LYS A 1 368 ? 24.392 -0.807 -11.723 1.00 96.38 368 LYS A C 1
ATOM 2971 O O . LYS A 1 368 ? 23.778 0.209 -11.400 1.00 96.38 368 LYS A O 1
ATOM 2976 N N . LYS A 1 369 ? 25.336 -0.807 -12.667 1.00 96.75 369 LYS A N 1
ATOM 2977 C CA . LYS A 1 369 ? 25.773 0.398 -13.385 1.00 96.75 369 LYS A CA 1
ATOM 2978 C C . LYS A 1 369 ? 24.664 1.003 -14.250 1.00 96.75 369 LYS A C 1
ATOM 2980 O O . LYS A 1 369 ? 24.517 2.223 -14.286 1.00 96.75 369 LYS A O 1
ATOM 2985 N N . GLU A 1 370 ? 23.881 0.180 -14.935 1.00 96.12 370 GLU A N 1
ATOM 2986 C CA . GLU A 1 370 ? 22.736 0.625 -15.736 1.00 96.12 370 GLU A CA 1
ATOM 2987 C C . GLU A 1 370 ? 21.674 1.297 -14.853 1.00 96.12 370 GLU A C 1
ATOM 2989 O O . GLU A 1 370 ? 21.261 2.421 -15.135 1.00 96.12 370 GLU A O 1
ATOM 2994 N N . ILE A 1 371 ? 21.316 0.687 -13.716 1.00 94.81 371 ILE A N 1
ATOM 2995 C CA . ILE A 1 371 ? 20.373 1.274 -12.751 1.00 94.81 371 ILE A CA 1
ATOM 2996 C C . ILE A 1 371 ? 20.902 2.614 -12.219 1.00 94.81 371 ILE A C 1
ATOM 2998 O O . ILE A 1 371 ? 20.170 3.605 -12.189 1.00 94.81 371 ILE A O 1
ATOM 3002 N N . GLU A 1 372 ? 22.180 2.693 -11.836 1.00 96.06 372 GLU A N 1
ATOM 3003 C CA . GLU A 1 372 ? 22.807 3.934 -11.357 1.00 96.06 372 GLU A CA 1
ATOM 3004 C C . GLU A 1 372 ? 22.752 5.077 -12.377 1.00 96.06 372 GLU A C 1
ATOM 3006 O O . GLU A 1 372 ? 22.572 6.230 -11.977 1.00 96.06 372 GLU A O 1
ATOM 3011 N N . ASN A 1 373 ? 22.819 4.770 -13.674 1.00 95.12 373 ASN A N 1
ATOM 3012 C CA . ASN A 1 373 ? 22.771 5.753 -14.761 1.00 95.12 373 ASN A CA 1
ATOM 3013 C C . ASN A 1 373 ? 21.365 5.985 -15.334 1.00 95.12 373 ASN A C 1
ATOM 3015 O O . ASN A 1 373 ? 21.179 6.883 -16.152 1.00 95.12 373 ASN A O 1
ATOM 3019 N N . GLU A 1 374 ? 20.372 5.211 -14.898 1.00 91.19 374 GLU A N 1
ATOM 3020 C CA . GLU A 1 374 ? 19.006 5.309 -15.402 1.00 91.19 374 GLU A CA 1
ATOM 3021 C C . GLU A 1 374 ? 18.379 6.687 -15.112 1.00 91.19 374 GLU A C 1
ATOM 3023 O O . GLU A 1 374 ? 18.360 7.148 -13.970 1.00 91.19 374 GLU A O 1
ATOM 3028 N N . SER A 1 375 ? 17.857 7.356 -16.138 1.00 91.00 375 SER A N 1
ATOM 3029 C CA . SER A 1 375 ? 17.087 8.590 -15.963 1.00 91.00 375 SER A CA 1
ATOM 3030 C C . SER A 1 375 ? 15.688 8.288 -15.444 1.00 91.00 375 SER A C 1
ATOM 3032 O O . SER A 1 375 ? 15.128 7.230 -15.733 1.00 91.00 375 SER A O 1
ATOM 3034 N N . TYR A 1 376 ? 15.087 9.242 -14.744 1.00 88.94 376 TYR A N 1
ATOM 3035 C CA . TYR A 1 376 ? 13.685 9.132 -14.366 1.00 88.94 376 TYR A CA 1
ATOM 3036 C C . TYR A 1 376 ? 12.776 9.067 -15.605 1.00 88.94 376 TYR A C 1
ATOM 3038 O O . TYR A 1 376 ? 12.848 9.949 -16.462 1.00 88.94 376 TYR A O 1
ATOM 3046 N N . ASP A 1 377 ? 11.925 8.040 -15.687 1.00 82.38 377 ASP A N 1
ATOM 3047 C CA . ASP A 1 377 ? 10.840 7.961 -16.671 1.00 82.38 377 ASP A CA 1
ATOM 3048 C C . ASP A 1 377 ? 9.511 8.288 -15.964 1.00 82.38 377 ASP A C 1
ATOM 3050 O O . ASP A 1 377 ? 9.107 7.538 -15.067 1.00 82.38 377 ASP A O 1
ATOM 3054 N N . PRO A 1 378 ? 8.853 9.413 -16.300 1.00 71.88 378 PRO A N 1
ATOM 3055 C CA . PRO A 1 378 ? 7.551 9.763 -15.740 1.00 71.88 378 PRO A CA 1
ATOM 3056 C C . PRO A 1 378 ? 6.416 8.906 -16.304 1.00 71.88 378 PRO A C 1
ATOM 3058 O O . PRO A 1 378 ? 5.342 8.844 -15.704 1.00 71.88 378 PRO A O 1
ATOM 3061 N N . ASP A 1 379 ? 6.637 8.256 -17.450 1.00 68.06 379 ASP A N 1
ATOM 3062 C CA . ASP A 1 379 ? 5.620 7.462 -18.110 1.00 68.06 379 ASP A CA 1
ATOM 3063 C C . ASP A 1 379 ? 5.528 6.099 -17.393 1.00 68.06 379 ASP A C 1
ATOM 3065 O O . ASP A 1 379 ? 6.388 5.231 -17.530 1.00 68.06 379 ASP A O 1
ATOM 3069 N N . PHE A 1 380 ? 4.445 5.874 -16.643 1.00 61.09 380 PHE A N 1
ATOM 3070 C CA . PHE A 1 380 ? 4.126 4.558 -16.057 1.00 61.09 380 PHE A CA 1
ATOM 3071 C C . PHE A 1 380 ? 3.874 3.475 -17.101 1.00 61.09 380 PHE A C 1
ATOM 3073 O O . PHE A 1 380 ? 3.884 2.275 -16.805 1.00 61.09 380 PHE A O 1
ATOM 3080 N N . TYR A 1 381 ? 3.638 3.913 -18.334 1.00 65.69 381 TYR A N 1
ATOM 3081 C CA . TYR A 1 381 ? 3.450 3.045 -19.465 1.00 65.69 381 TYR A CA 1
ATOM 3082 C C . TYR A 1 381 ? 4.751 2.318 -19.770 1.00 65.69 381 TYR A C 1
ATOM 3084 O O . TYR A 1 381 ? 5.680 2.863 -20.371 1.00 65.69 381 TYR A O 1
ATOM 3092 N N . ARG A 1 382 ? 4.808 1.046 -19.377 1.00 75.69 382 ARG A N 1
ATOM 3093 C CA . ARG A 1 382 ? 5.910 0.184 -19.781 1.00 75.69 382 ARG A CA 1
ATOM 3094 C C . ARG A 1 382 ? 5.899 0.065 -21.303 1.00 75.69 382 ARG A C 1
ATOM 3096 O O . ARG A 1 382 ? 4.920 -0.381 -21.908 1.00 75.69 382 ARG A O 1
ATOM 3103 N N . ARG A 1 383 ? 6.998 0.495 -21.910 1.00 85.00 383 ARG A N 1
ATOM 3104 C CA . ARG A 1 383 ? 7.239 0.445 -23.351 1.00 85.00 383 ARG A CA 1
ATOM 3105 C C . ARG A 1 383 ? 8.394 -0.495 -23.636 1.00 85.00 383 ARG A C 1
ATOM 3107 O O . ARG A 1 383 ? 9.246 -0.716 -22.775 1.00 85.00 383 ARG A O 1
ATOM 3114 N N . GLY A 1 384 ? 8.453 -1.013 -24.856 1.00 86.62 384 GLY A N 1
ATOM 3115 C CA . GLY A 1 384 ? 9.613 -1.776 -25.298 1.00 86.62 384 GLY A CA 1
ATOM 3116 C C . GLY A 1 384 ? 9.443 -3.284 -25.292 1.00 86.62 384 GLY A C 1
ATOM 3117 O O . GLY A 1 384 ? 8.400 -3.808 -25.664 1.00 86.62 384 GLY A O 1
ATOM 3118 N N . ASN A 1 385 ? 10.474 -4.017 -24.894 1.00 84.62 385 ASN A N 1
ATOM 3119 C CA . ASN A 1 385 ? 10.340 -5.457 -24.703 1.00 84.62 385 ASN A CA 1
ATOM 3120 C C . ASN A 1 385 ? 9.773 -5.781 -23.311 1.00 84.62 385 ASN A C 1
ATOM 3122 O O . ASN A 1 385 ? 10.067 -5.072 -22.353 1.00 84.62 385 ASN A O 1
ATOM 3126 N N . ARG A 1 386 ? 8.997 -6.865 -23.195 1.00 84.06 386 ARG A N 1
ATOM 3127 C CA . ARG A 1 386 ? 8.480 -7.384 -21.913 1.00 84.06 386 ARG A CA 1
ATOM 3128 C C . ARG A 1 386 ? 9.485 -8.283 -21.193 1.00 84.06 386 ARG A C 1
ATOM 3130 O O . ARG A 1 386 ? 9.141 -8.889 -20.181 1.00 84.06 386 ARG A O 1
ATOM 3137 N N . SER A 1 387 ? 10.703 -8.385 -21.718 1.00 90.06 387 SER A N 1
ATOM 3138 C CA . SER A 1 387 ? 11.733 -9.243 -21.164 1.00 90.06 387 SER A CA 1
ATOM 3139 C C . SER A 1 387 ? 11.994 -8.976 -19.686 1.00 90.06 387 SER A C 1
ATOM 3141 O O . SER A 1 387 ? 12.232 -7.841 -19.270 1.00 90.06 387 SER A O 1
ATOM 3143 N N . THR A 1 388 ? 12.021 -10.050 -18.905 1.00 92.25 388 THR A N 1
ATOM 3144 C CA . THR A 1 388 ? 12.319 -10.017 -17.473 1.00 92.25 388 THR A CA 1
ATOM 3145 C C . THR A 1 388 ? 13.583 -10.804 -17.169 1.00 92.25 388 THR A C 1
ATOM 3147 O O . THR A 1 388 ? 13.958 -11.736 -17.884 1.00 92.25 388 THR A O 1
ATOM 3150 N N . ILE A 1 389 ? 14.242 -10.405 -16.092 1.00 94.75 389 ILE A N 1
ATOM 3151 C CA . ILE A 1 389 ? 15.449 -10.998 -15.541 1.00 94.75 389 ILE A CA 1
ATOM 3152 C C . ILE A 1 389 ? 15.089 -11.494 -14.148 1.00 94.75 389 ILE A C 1
ATOM 3154 O O . ILE A 1 389 ? 14.702 -10.714 -13.280 1.00 94.75 389 ILE A O 1
ATOM 3158 N N . GLU A 1 390 ? 15.235 -12.788 -13.930 1.00 94.62 390 GLU A N 1
ATOM 3159 C CA . GLU A 1 390 ? 15.031 -13.438 -12.648 1.00 94.62 390 GLU A CA 1
ATOM 3160 C C . GLU A 1 390 ? 16.377 -13.964 -12.140 1.00 94.62 390 GLU A C 1
ATOM 3162 O O . GLU A 1 390 ? 17.077 -14.698 -12.833 1.00 94.62 390 GLU A O 1
ATOM 3167 N N . MET A 1 391 ? 16.759 -13.583 -10.927 1.00 94.38 391 MET A N 1
ATOM 3168 C CA . MET A 1 391 ? 18.008 -13.993 -10.294 1.00 94.38 391 MET A CA 1
ATOM 3169 C C . MET A 1 391 ? 17.680 -14.874 -9.095 1.00 94.38 391 MET A C 1
ATOM 3171 O O . MET A 1 391 ? 16.987 -14.435 -8.178 1.00 94.38 391 MET A O 1
ATOM 3175 N N . LYS A 1 392 ? 18.188 -16.106 -9.089 1.00 93.69 392 LYS A N 1
ATOM 3176 C CA . LYS A 1 392 ? 18.008 -17.036 -7.972 1.00 93.69 392 LYS A CA 1
ATOM 3177 C C . LYS A 1 392 ? 19.070 -16.781 -6.902 1.00 93.69 392 LYS A C 1
ATOM 3179 O O . LYS A 1 392 ? 20.262 -16.917 -7.185 1.00 93.69 392 LYS A O 1
ATOM 3184 N N . VAL A 1 393 ? 18.634 -16.445 -5.693 1.00 89.19 393 VAL A N 1
ATOM 3185 C CA . VAL A 1 393 ? 19.473 -16.156 -4.524 1.00 89.19 393 VAL A CA 1
ATOM 3186 C C . VAL A 1 393 ? 19.205 -17.244 -3.476 1.00 89.19 393 VAL A C 1
ATOM 3188 O O . VAL A 1 393 ? 18.134 -17.310 -2.880 1.00 89.19 393 VAL A O 1
ATOM 3191 N N . GLY A 1 394 ? 20.147 -18.171 -3.293 1.00 80.50 394 GLY A N 1
ATOM 3192 C CA . GLY A 1 394 ? 19.959 -19.333 -2.410 1.00 80.50 394 GLY A CA 1
ATOM 3193 C C . GLY A 1 394 ? 18.802 -20.274 -2.805 1.00 80.50 394 GLY A C 1
ATOM 3194 O O . GLY A 1 394 ? 18.421 -20.380 -3.972 1.00 80.50 394 GLY A O 1
ATOM 3195 N N . GLU A 1 395 ? 18.239 -21.001 -1.828 1.00 69.56 395 GLU A N 1
ATOM 3196 C CA . GLU A 1 395 ? 17.293 -22.098 -2.108 1.00 69.56 395 GLU A CA 1
ATOM 3197 C C . GLU A 1 395 ? 15.879 -21.645 -2.517 1.00 69.56 395 GLU A C 1
ATOM 3199 O O . GLU A 1 395 ? 15.244 -22.338 -3.317 1.00 69.56 395 GLU A O 1
ATOM 3204 N N . GLN A 1 396 ? 15.372 -20.517 -2.000 1.00 68.25 396 GLN A N 1
ATOM 3205 C CA . GLN A 1 396 ? 13.976 -20.085 -2.210 1.00 68.25 396 GLN A CA 1
ATOM 3206 C C . GLN A 1 396 ? 13.783 -18.578 -2.454 1.00 68.25 396 GLN A C 1
ATOM 3208 O O . GLN A 1 396 ? 12.638 -18.132 -2.535 1.00 68.25 396 GLN A O 1
ATOM 3213 N N . GLU A 1 397 ? 14.848 -17.786 -2.607 1.00 82.88 397 GLU A N 1
ATOM 3214 C CA . GLU A 1 397 ? 14.712 -16.349 -2.871 1.00 82.88 397 GLU A CA 1
ATOM 3215 C C . GLU A 1 397 ? 14.975 -16.036 -4.347 1.00 82.88 397 GLU A C 1
ATOM 3217 O O . GLU A 1 397 ? 15.916 -16.537 -4.964 1.00 82.88 397 GLU A O 1
ATOM 3222 N N . TYR A 1 398 ? 14.118 -15.197 -4.926 1.00 87.44 398 TYR A N 1
ATOM 3223 C CA . TYR A 1 398 ? 14.236 -14.745 -6.308 1.00 87.44 398 TYR A CA 1
ATOM 3224 C C . TYR A 1 398 ? 14.155 -13.225 -6.351 1.00 87.44 398 TYR A C 1
ATOM 3226 O O . TYR A 1 398 ? 13.293 -12.618 -5.712 1.00 87.44 398 TYR A O 1
ATOM 3234 N N . LEU A 1 399 ? 15.043 -12.617 -7.131 1.00 89.81 399 LEU A N 1
ATOM 3235 C CA . LEU A 1 399 ? 14.994 -11.203 -7.467 1.00 89.81 399 LEU A CA 1
ATOM 3236 C C . LEU A 1 399 ? 14.547 -11.023 -8.906 1.00 89.81 399 LEU A C 1
ATOM 3238 O O . LEU A 1 399 ? 14.993 -11.748 -9.788 1.00 89.81 399 LEU A O 1
ATOM 3242 N N . TYR A 1 400 ? 13.724 -10.009 -9.137 1.00 89.38 400 TYR A N 1
ATOM 3243 C CA . TYR A 1 400 ? 13.194 -9.694 -10.456 1.00 89.38 400 TYR A CA 1
ATOM 3244 C C . TYR A 1 400 ? 13.654 -8.302 -10.886 1.00 89.38 400 TYR A C 1
ATOM 3246 O O . TYR A 1 400 ? 13.667 -7.366 -10.083 1.00 89.38 400 TYR A O 1
ATOM 3254 N N . ALA A 1 401 ? 14.021 -8.177 -12.155 1.00 89.44 401 ALA A N 1
ATOM 3255 C CA . ALA A 1 401 ? 14.303 -6.919 -12.829 1.00 89.44 401 ALA A CA 1
ATOM 3256 C C . ALA A 1 401 ? 13.761 -6.971 -14.264 1.00 89.44 401 ALA A C 1
ATOM 3258 O O . ALA A 1 401 ? 13.601 -8.047 -14.835 1.00 89.44 401 ALA A O 1
ATOM 3259 N N . ASP A 1 402 ? 13.499 -5.814 -14.862 1.00 88.25 402 ASP A N 1
ATOM 3260 C CA . ASP A 1 402 ? 13.114 -5.726 -16.272 1.00 88.25 402 ASP A CA 1
ATOM 3261 C C . ASP A 1 402 ? 14.376 -5.567 -17.144 1.00 88.25 402 ASP A C 1
ATOM 3263 O O . ASP A 1 402 ? 15.291 -4.815 -16.794 1.00 88.25 402 ASP A O 1
ATOM 3267 N N . LEU A 1 403 ? 14.428 -6.227 -18.306 1.00 89.94 403 LEU A N 1
ATOM 3268 C CA . LEU A 1 403 ? 15.434 -5.941 -19.335 1.00 89.94 403 LEU A CA 1
ATOM 3269 C C . LEU A 1 403 ? 14.973 -4.717 -20.134 1.00 89.94 403 LEU A C 1
ATOM 3271 O O . LEU A 1 403 ? 14.326 -4.828 -21.177 1.00 89.94 403 LEU A O 1
ATOM 3275 N N . LYS A 1 404 ? 15.283 -3.529 -19.613 1.00 88.12 404 LYS A N 1
ATOM 3276 C CA . LYS A 1 404 ? 14.825 -2.264 -20.192 1.00 88.12 404 LYS A CA 1
ATOM 3277 C C . LYS A 1 404 ? 15.526 -1.956 -21.512 1.00 88.12 404 LYS A C 1
ATOM 3279 O O . LYS A 1 404 ? 16.704 -2.248 -21.712 1.00 88.12 404 LYS A O 1
ATOM 3284 N N . ASN A 1 405 ? 14.827 -1.248 -22.398 1.00 85.25 405 ASN A N 1
ATOM 3285 C CA . ASN A 1 405 ? 15.404 -0.788 -23.664 1.00 85.25 405 ASN A CA 1
ATOM 3286 C C . ASN A 1 405 ? 16.603 0.151 -23.490 1.00 85.25 405 ASN A C 1
ATOM 3288 O O . ASN A 1 405 ? 17.470 0.192 -24.374 1.00 85.25 405 ASN A O 1
ATOM 3292 N N . SER A 1 406 ? 16.631 0.889 -22.377 1.00 87.50 406 SER A N 1
ATOM 3293 C CA . SER A 1 406 ? 17.713 1.787 -21.977 1.00 87.50 406 SER A CA 1
ATOM 3294 C C . SER A 1 406 ? 18.999 1.049 -21.601 1.00 87.50 406 SER A C 1
ATOM 3296 O O . SER A 1 406 ? 20.055 1.667 -21.684 1.00 87.50 406 SER A O 1
ATOM 3298 N N . TYR A 1 407 ? 18.944 -0.252 -21.280 1.00 92.44 407 TYR A N 1
ATOM 3299 C CA . TYR A 1 407 ? 20.103 -1.027 -20.822 1.00 92.44 407 TYR A CA 1
ATOM 3300 C C . TYR A 1 407 ? 20.994 -1.479 -21.988 1.00 92.44 407 TYR A C 1
ATOM 3302 O O . TYR A 1 407 ? 21.035 -2.653 -22.372 1.00 92.44 407 TYR A O 1
ATOM 3310 N N . LYS A 1 408 ? 21.660 -0.511 -22.627 1.00 93.31 408 LYS A N 1
ATOM 3311 C CA . LYS A 1 408 ? 22.447 -0.714 -23.852 1.00 93.31 408 LYS A CA 1
ATOM 3312 C C . LYS A 1 408 ? 23.708 -1.551 -23.608 1.00 93.31 408 LYS A C 1
ATOM 3314 O O . LYS A 1 408 ? 24.063 -2.337 -24.484 1.00 93.31 408 LYS A O 1
ATOM 3319 N N . GLU A 1 409 ? 24.357 -1.440 -22.449 1.00 96.56 409 GLU A N 1
ATOM 3320 C CA . GLU A 1 409 ? 25.545 -2.233 -22.105 1.00 96.56 409 GLU A CA 1
ATOM 3321 C C . GLU A 1 409 ? 25.179 -3.709 -21.915 1.00 96.56 409 GLU A C 1
ATOM 3323 O O . GLU A 1 409 ? 25.853 -4.585 -22.458 1.00 96.56 409 GLU A O 1
ATOM 3328 N N . LEU A 1 410 ? 24.056 -3.990 -21.245 1.00 96.31 410 LEU A N 1
ATOM 3329 C CA . LEU A 1 410 ? 23.567 -5.359 -21.063 1.00 96.31 410 LEU A CA 1
ATOM 3330 C C . LEU A 1 410 ? 23.139 -5.998 -22.387 1.00 96.31 410 LEU A C 1
ATOM 3332 O O . LEU A 1 410 ? 23.509 -7.139 -22.671 1.00 96.31 410 LEU A O 1
ATOM 3336 N N . LYS A 1 411 ? 22.400 -5.260 -23.225 1.00 94.44 411 LYS A N 1
ATOM 3337 C CA . LYS A 1 411 ? 22.036 -5.739 -24.566 1.00 94.44 411 LYS A CA 1
ATOM 3338 C C . LYS A 1 411 ? 23.277 -6.003 -25.419 1.00 94.44 411 LYS A C 1
ATOM 3340 O O . LYS A 1 411 ? 23.381 -7.081 -25.995 1.00 94.44 411 LYS A O 1
ATOM 3345 N N . GLY A 1 412 ? 24.258 -5.099 -25.413 1.00 96.50 412 GLY A N 1
ATOM 3346 C CA . GLY A 1 412 ? 25.527 -5.295 -26.119 1.00 96.50 412 GLY A CA 1
ATOM 3347 C C . GLY A 1 412 ? 26.324 -6.504 -25.611 1.00 96.50 412 GLY A C 1
ATOM 3348 O O . GLY A 1 412 ? 26.896 -7.250 -26.406 1.00 96.50 412 GLY A O 1
ATOM 3349 N N . TRP A 1 413 ? 26.331 -6.760 -24.299 1.00 97.62 413 TRP A N 1
ATOM 3350 C CA . TRP A 1 413 ? 26.951 -7.959 -23.719 1.00 97.62 413 TRP A CA 1
ATOM 3351 C C . TRP A 1 413 ? 26.275 -9.248 -24.218 1.00 97.62 413 TRP A C 1
ATOM 3353 O O . TRP A 1 413 ? 26.958 -10.182 -24.648 1.00 97.62 413 TRP A O 1
ATOM 3363 N N . LEU A 1 414 ? 24.936 -9.273 -24.244 1.00 96.62 414 LEU A N 1
ATOM 3364 C CA . LEU A 1 414 ? 24.152 -10.394 -24.773 1.00 96.62 414 LEU A CA 1
ATOM 3365 C C . LEU A 1 414 ? 24.374 -10.594 -26.281 1.00 96.62 414 LEU A C 1
ATOM 3367 O O . LEU A 1 414 ? 24.477 -11.733 -26.737 1.00 96.62 414 LEU A O 1
ATOM 3371 N N . GLU A 1 415 ? 24.466 -9.518 -27.061 1.00 95.75 415 GLU A N 1
ATOM 3372 C CA . GLU A 1 415 ? 24.751 -9.565 -28.502 1.00 95.75 415 GLU A CA 1
ATOM 3373 C C . GLU A 1 415 ? 26.138 -10.138 -28.792 1.00 95.75 415 GLU A C 1
ATOM 3375 O O . GLU A 1 415 ? 26.260 -11.070 -29.587 1.00 95.75 415 GLU A O 1
ATOM 3380 N N . ASN A 1 416 ? 27.172 -9.655 -28.095 1.00 97.06 416 ASN A N 1
ATOM 3381 C CA . ASN A 1 416 ? 28.555 -10.108 -28.272 1.00 97.06 416 ASN A CA 1
ATOM 3382 C C . ASN A 1 416 ? 28.727 -11.611 -28.004 1.00 97.06 416 ASN A C 1
ATOM 3384 O O . ASN A 1 416 ? 29.576 -12.264 -28.614 1.00 97.06 416 ASN A O 1
ATOM 3388 N N . LYS A 1 417 ? 27.907 -12.174 -27.110 1.00 96.25 417 LYS A N 1
ATOM 3389 C CA . LYS A 1 417 ? 27.874 -13.611 -26.802 1.00 96.25 417 LYS A CA 1
ATOM 3390 C C . LYS A 1 417 ? 26.872 -14.404 -27.651 1.00 96.25 417 LYS A C 1
ATOM 3392 O O . LYS A 1 417 ? 26.776 -15.616 -27.489 1.00 96.25 417 LYS A O 1
ATOM 3397 N N . ASN A 1 418 ? 26.166 -13.765 -28.588 1.00 95.94 418 ASN A N 1
ATOM 3398 C CA . ASN A 1 418 ? 25.090 -14.353 -29.400 1.00 95.94 418 ASN A CA 1
ATOM 3399 C C . ASN A 1 418 ? 23.907 -14.904 -28.572 1.00 95.94 418 ASN A C 1
ATOM 3401 O O . ASN A 1 418 ? 23.244 -15.863 -28.973 1.00 95.94 418 ASN A O 1
ATOM 3405 N N . LEU A 1 419 ? 23.631 -14.297 -27.417 1.00 96.06 419 LEU A N 1
ATOM 3406 C CA . LEU A 1 419 ? 22.591 -14.714 -26.471 1.00 96.06 419 LEU A CA 1
ATOM 3407 C C . LEU A 1 419 ? 21.318 -13.857 -26.552 1.00 96.06 419 LEU A C 1
ATOM 3409 O O . LEU A 1 419 ? 20.264 -14.308 -26.107 1.00 96.06 419 LEU A O 1
ATOM 3413 N N . LEU A 1 420 ? 21.371 -12.664 -27.163 1.00 93.31 420 LEU A N 1
ATOM 3414 C CA . LEU A 1 420 ? 20.240 -11.720 -27.195 1.00 93.31 420 LEU A CA 1
ATOM 3415 C C . LEU A 1 420 ? 18.943 -12.352 -27.734 1.00 93.31 420 LEU A C 1
ATOM 3417 O O . LEU A 1 420 ? 17.885 -12.207 -27.129 1.00 93.31 420 LEU A O 1
ATOM 3421 N N . LYS A 1 421 ? 19.033 -13.132 -28.820 1.00 91.62 421 LYS A N 1
ATOM 3422 C CA . LYS A 1 421 ? 17.876 -13.803 -29.447 1.00 91.62 421 LYS A CA 1
ATOM 3423 C C . LYS A 1 421 ? 17.159 -14.803 -28.532 1.00 91.62 421 LYS A C 1
ATOM 3425 O O . LYS A 1 421 ? 16.006 -15.129 -28.805 1.00 91.62 421 LYS A O 1
ATOM 3430 N N . GLN A 1 422 ? 17.836 -15.308 -27.498 1.00 91.88 422 GLN A N 1
ATOM 3431 C CA . GLN A 1 422 ? 17.273 -16.222 -26.496 1.00 91.88 422 GLN A CA 1
ATOM 3432 C C . GLN A 1 422 ? 16.711 -15.475 -25.278 1.00 91.88 422 GLN A C 1
ATOM 3434 O O . GLN A 1 422 ? 15.880 -16.025 -24.564 1.00 91.88 422 GLN A O 1
ATOM 3439 N N . ALA A 1 423 ? 17.162 -14.241 -25.036 1.00 91.69 423 ALA A N 1
ATOM 3440 C CA . ALA A 1 423 ? 16.756 -13.428 -23.891 1.00 91.69 423 ALA A CA 1
ATOM 3441 C C . ALA A 1 423 ? 15.522 -12.550 -24.170 1.00 91.69 423 ALA A C 1
ATOM 3443 O O . ALA A 1 423 ? 14.829 -12.154 -23.233 1.00 91.69 423 ALA A O 1
ATOM 3444 N N . MET A 1 424 ? 15.260 -12.209 -25.438 1.00 91.81 424 MET A N 1
ATOM 3445 C CA . MET A 1 424 ? 14.189 -11.280 -25.802 1.00 91.81 424 MET A CA 1
ATOM 3446 C C . MET A 1 424 ? 13.620 -11.501 -27.209 1.00 91.81 424 MET A C 1
ATOM 3448 O O . MET A 1 424 ? 14.243 -12.132 -28.070 1.00 91.81 424 MET A O 1
ATOM 3452 N N . VAL A 1 425 ? 12.435 -10.934 -27.452 1.00 90.94 425 VAL A N 1
ATOM 3453 C CA . VAL A 1 425 ? 11.885 -10.756 -28.806 1.00 90.94 425 VAL A CA 1
ATOM 3454 C C . VAL A 1 425 ? 12.763 -9.789 -29.608 1.00 90.94 425 VAL A C 1
ATOM 3456 O O . VAL A 1 425 ? 13.115 -8.709 -29.137 1.00 90.94 425 VAL A O 1
ATOM 3459 N N . THR A 1 426 ? 13.082 -10.163 -30.841 1.00 91.75 426 THR A N 1
ATOM 3460 C CA . THR A 1 426 ? 13.869 -9.383 -31.800 1.00 91.75 426 THR A CA 1
ATOM 3461 C C . THR A 1 426 ? 13.078 -9.177 -33.096 1.00 91.75 426 THR A C 1
ATOM 3463 O O . THR A 1 426 ? 12.100 -9.891 -33.338 1.00 91.75 426 THR A O 1
ATOM 3466 N N . PRO A 1 427 ? 13.499 -8.264 -33.990 1.00 93.00 427 PRO A N 1
ATOM 3467 C CA . PRO A 1 427 ? 12.844 -8.095 -35.288 1.00 93.00 427 PRO A CA 1
ATOM 3468 C C . PRO A 1 427 ? 12.792 -9.381 -36.121 1.00 93.00 427 PRO A C 1
ATOM 3470 O O . PRO A 1 427 ? 11.903 -9.548 -36.954 1.00 93.00 427 PRO A O 1
ATOM 3473 N N . ASP A 1 428 ? 13.715 -10.320 -35.896 1.00 91.44 428 ASP A N 1
ATOM 3474 C CA . ASP A 1 428 ? 13.728 -11.621 -36.566 1.00 91.44 428 ASP A CA 1
ATOM 3475 C C . ASP A 1 428 ? 12.569 -12.534 -36.158 1.00 91.44 428 ASP A C 1
ATOM 3477 O O . ASP A 1 428 ? 12.290 -13.484 -36.884 1.00 91.44 428 ASP A O 1
ATOM 3481 N N . ASP A 1 429 ? 11.890 -12.258 -35.050 1.00 91.19 429 ASP A N 1
ATOM 3482 C CA . ASP A 1 429 ? 10.776 -13.063 -34.541 1.00 91.19 429 ASP A CA 1
ATOM 3483 C C . ASP A 1 429 ? 9.413 -12.565 -35.036 1.00 91.19 429 ASP A C 1
ATOM 3485 O O . ASP A 1 429 ? 8.451 -13.330 -35.110 1.00 91.19 429 ASP A O 1
ATOM 3489 N N . VAL A 1 430 ? 9.348 -11.286 -35.408 1.00 92.62 430 VAL A N 1
ATOM 3490 C CA . VAL A 1 430 ? 8.143 -10.617 -35.905 1.00 92.62 430 VAL A CA 1
ATOM 3491 C C . VAL A 1 430 ? 8.063 -10.792 -37.421 1.00 92.62 430 VAL A C 1
ATOM 3493 O O . VAL A 1 430 ? 9.033 -10.535 -38.139 1.00 92.62 430 VAL A O 1
ATOM 3496 N N . ASP A 1 431 ? 6.918 -11.246 -37.919 1.00 93.50 431 ASP A N 1
ATOM 3497 C CA . ASP A 1 431 ? 6.632 -11.325 -39.351 1.00 93.50 431 ASP A CA 1
ATOM 3498 C C . ASP A 1 431 ? 6.254 -9.940 -39.890 1.00 93.50 431 ASP A C 1
ATOM 3500 O O . ASP A 1 431 ? 6.937 -9.390 -40.756 1.00 93.50 431 ASP A O 1
ATOM 3504 N N . TYR A 1 432 ? 5.223 -9.332 -39.301 1.00 94.38 432 TYR A N 1
ATOM 3505 C CA . TYR A 1 432 ? 4.787 -7.970 -39.597 1.00 94.38 432 TYR A CA 1
ATOM 3506 C C . TYR A 1 432 ? 4.019 -7.358 -38.422 1.00 94.38 432 TYR A C 1
ATOM 3508 O O . TYR A 1 432 ? 3.586 -8.059 -37.506 1.00 94.38 432 TYR A O 1
ATOM 3516 N N . ILE A 1 433 ? 3.824 -6.041 -38.471 1.00 95.12 433 ILE A N 1
ATOM 3517 C CA . ILE A 1 433 ? 2.988 -5.301 -37.522 1.00 95.12 433 ILE A CA 1
ATOM 3518 C C . ILE A 1 433 ? 1.864 -4.623 -38.302 1.00 95.12 433 ILE A C 1
ATOM 3520 O O . ILE A 1 433 ? 2.115 -4.034 -39.353 1.00 95.12 433 ILE A O 1
ATOM 3524 N N . LEU A 1 434 ? 0.634 -4.719 -37.808 1.00 94.62 434 LEU A N 1
ATOM 3525 C CA . LEU A 1 434 ? -0.501 -3.930 -38.290 1.00 94.62 434 LEU A CA 1
ATOM 3526 C C . LEU A 1 434 ? -0.777 -2.822 -37.291 1.00 94.62 434 LEU A C 1
ATOM 3528 O O . LEU A 1 434 ? -0.815 -3.107 -36.100 1.00 94.62 434 LEU A O 1
ATOM 3532 N N . VAL A 1 435 ? -0.968 -1.590 -37.748 1.00 93.81 435 VAL A N 1
ATOM 3533 C CA . VAL A 1 435 ? -1.305 -0.466 -36.868 1.00 93.81 435 VAL A CA 1
ATOM 3534 C C . VAL A 1 435 ? -2.490 0.292 -37.447 1.00 93.81 435 VAL A C 1
ATOM 3536 O O . VAL A 1 435 ? -2.491 0.583 -38.639 1.00 93.81 435 VAL A O 1
ATOM 3539 N N . THR A 1 436 ? -3.462 0.624 -36.604 1.00 91.69 436 THR A N 1
ATOM 3540 C CA . THR A 1 436 ? -4.584 1.525 -36.905 1.00 91.69 436 THR A CA 1
ATOM 3541 C C . THR A 1 436 ? -4.535 2.742 -35.975 1.00 91.69 436 THR A C 1
ATOM 3543 O O . THR A 1 436 ? -3.893 2.696 -34.923 1.00 91.69 436 THR A O 1
ATOM 3546 N N . ASN A 1 437 ? -5.186 3.836 -36.371 1.00 87.94 437 ASN A N 1
ATOM 3547 C CA . ASN A 1 437 ? -5.422 5.015 -35.536 1.00 87.94 437 ASN A CA 1
ATOM 3548 C C . ASN A 1 437 ? -6.795 4.987 -34.831 1.00 87.94 437 ASN A C 1
ATOM 3550 O O . ASN A 1 437 ? -7.242 6.010 -34.307 1.00 87.94 437 ASN A O 1
ATOM 3554 N N . GLU A 1 438 ? -7.481 3.842 -34.845 1.00 82.00 438 GLU A N 1
ATOM 3555 C CA . GLU A 1 438 ? -8.627 3.597 -33.975 1.00 82.00 438 GLU A CA 1
ATOM 3556 C C . GLU A 1 438 ? -8.158 3.188 -32.571 1.00 82.00 438 GLU A C 1
ATOM 3558 O O . GLU A 1 438 ? -7.290 2.325 -32.410 1.00 82.00 438 GLU A O 1
ATOM 3563 N N . SER A 1 439 ? -8.748 3.807 -31.545 1.00 76.19 439 SER A N 1
ATOM 3564 C CA . SER A 1 439 ? -8.515 3.475 -30.140 1.00 76.19 439 SER A CA 1
ATOM 3565 C C . SER A 1 439 ? -9.728 2.784 -29.526 1.00 76.19 439 SER A C 1
ATOM 3567 O O . SER A 1 439 ? -10.877 3.060 -29.882 1.00 76.19 439 SER A O 1
ATOM 3569 N N . ILE A 1 440 ? -9.471 1.888 -28.575 1.00 75.38 440 ILE A N 1
ATOM 3570 C CA . ILE A 1 440 ? -10.518 1.257 -27.771 1.00 75.38 440 ILE A CA 1
ATOM 3571 C C . ILE A 1 440 ? -10.727 2.136 -26.543 1.00 75.38 440 ILE A C 1
ATOM 3573 O O . ILE A 1 440 ? -9.784 2.366 -25.787 1.00 75.38 440 ILE A O 1
ATOM 3577 N N . LYS A 1 441 ? -11.948 2.639 -26.360 1.00 76.00 441 LYS A N 1
ATOM 3578 C CA . LYS A 1 441 ? -12.297 3.452 -25.188 1.00 76.00 441 LYS A CA 1
ATOM 3579 C C . LYS A 1 441 ? -12.447 2.592 -23.944 1.00 76.00 441 LYS A C 1
ATOM 3581 O O . LYS A 1 441 ? -12.795 1.413 -24.052 1.00 76.00 441 LYS A O 1
ATOM 3586 N N . GLU A 1 442 ? -12.311 3.205 -22.772 1.00 68.56 442 GLU A N 1
ATOM 3587 C CA . GLU A 1 442 ? -12.341 2.483 -21.502 1.00 68.56 442 GLU A CA 1
ATOM 3588 C C . GLU A 1 442 ? -13.623 1.656 -21.313 1.00 68.56 442 GLU A C 1
ATOM 3590 O O . GLU A 1 442 ? -13.590 0.475 -20.955 1.00 68.56 442 GLU A O 1
ATOM 3595 N N . GLU A 1 443 ? -14.764 2.254 -21.659 1.00 69.62 443 GLU A N 1
ATOM 3596 C CA . GLU A 1 443 ? -16.092 1.633 -21.599 1.00 69.62 443 GLU A CA 1
ATOM 3597 C C . GLU A 1 443 ? -16.195 0.362 -22.459 1.00 69.62 443 GLU A C 1
ATOM 3599 O O . GLU A 1 443 ? -16.934 -0.565 -22.125 1.00 69.62 443 GLU A O 1
ATOM 3604 N N . GLN A 1 444 ? -15.417 0.300 -23.540 1.00 69.19 444 GLN A N 1
ATOM 3605 C CA . GLN A 1 444 ? -15.426 -0.784 -24.515 1.00 69.19 444 GLN A CA 1
ATOM 3606 C C . GLN A 1 444 ? -14.436 -1.901 -24.159 1.00 69.19 444 GLN A C 1
ATOM 3608 O O . GLN A 1 444 ? -14.524 -2.993 -24.722 1.00 69.19 444 GLN A O 1
ATOM 3613 N N . HIS A 1 445 ? -13.527 -1.696 -23.193 1.00 69.25 445 HIS A N 1
ATOM 3614 C CA . HIS A 1 445 ? -12.544 -2.724 -22.826 1.00 69.25 445 HIS A CA 1
ATOM 3615 C C . HIS A 1 445 ? -13.169 -4.023 -22.309 1.00 69.25 445 HIS A C 1
ATOM 3617 O O . HIS A 1 445 ? -12.566 -5.085 -22.413 1.00 69.25 445 HIS A O 1
ATOM 3623 N N . LYS A 1 446 ? -14.377 -3.965 -21.740 1.00 66.94 446 LYS A N 1
ATOM 3624 C CA . LYS A 1 446 ? -15.092 -5.161 -21.260 1.00 66.94 446 LYS A CA 1
ATOM 3625 C C . LYS A 1 446 ? -15.895 -5.858 -22.355 1.00 66.94 446 LYS A C 1
ATOM 3627 O O . LYS A 1 446 ? -16.335 -6.986 -22.140 1.00 66.94 446 LYS A O 1
ATOM 3632 N N . GLU A 1 447 ? -16.129 -5.174 -23.470 1.00 66.69 447 GLU A N 1
ATOM 3633 C CA . GLU A 1 447 ? -16.936 -5.672 -24.581 1.00 66.69 447 GLU A CA 1
ATOM 3634 C C . GLU A 1 447 ? -16.083 -6.440 -25.587 1.00 66.69 447 GLU A C 1
ATOM 3636 O O . GLU A 1 447 ? -16.549 -7.449 -26.107 1.00 66.69 447 GLU A O 1
ATOM 3641 N N . PHE A 1 448 ? -14.837 -6.008 -25.803 1.00 65.75 448 PHE A N 1
ATOM 3642 C CA . PHE A 1 448 ? -13.955 -6.612 -26.794 1.00 65.75 448 PHE A CA 1
ATOM 3643 C C . PHE A 1 448 ? -13.158 -7.806 -26.262 1.00 65.75 448 PHE A C 1
ATOM 3645 O O . PHE A 1 448 ? -12.401 -7.703 -25.293 1.00 65.75 448 PHE A O 1
ATOM 3652 N N . PHE A 1 449 ? -13.247 -8.932 -26.969 1.00 76.75 449 PHE A N 1
ATOM 3653 C CA . PHE A 1 449 ? -12.264 -10.013 -26.864 1.00 76.75 449 PHE A CA 1
ATOM 3654 C C . PHE A 1 449 ? -11.064 -9.749 -27.786 1.00 76.75 449 PHE A C 1
ATOM 3656 O O . PHE A 1 449 ? -11.212 -9.137 -28.841 1.00 76.75 449 PHE A O 1
ATOM 3663 N N . GLU A 1 450 ? -9.877 -10.276 -27.454 1.00 82.62 450 GLU A N 1
ATOM 3664 C CA . GLU A 1 450 ? -8.658 -10.100 -28.277 1.00 82.62 450 GLU A CA 1
ATOM 3665 C C . GLU A 1 450 ? -8.876 -10.462 -29.756 1.00 82.62 450 GLU A C 1
ATOM 3667 O O . GLU A 1 450 ? -8.374 -9.788 -30.651 1.00 82.62 450 GLU A O 1
ATOM 3672 N N . GLN A 1 451 ? -9.688 -11.489 -30.018 1.00 84.25 451 GLN A N 1
ATOM 3673 C CA . GLN A 1 451 ? -10.034 -11.924 -31.368 1.00 84.25 451 GLN A CA 1
ATOM 3674 C C . GLN A 1 451 ? -10.832 -10.873 -32.158 1.00 84.25 451 GLN A C 1
ATOM 3676 O O . GLN A 1 451 ? -10.581 -10.687 -33.344 1.00 84.25 451 GLN A O 1
ATOM 3681 N N . GLU A 1 452 ? -11.758 -10.166 -31.513 1.00 84.50 452 GLU A N 1
ATOM 3682 C CA . GLU A 1 452 ? -12.555 -9.112 -32.153 1.00 84.50 452 GLU A CA 1
ATOM 3683 C C . GLU A 1 452 ? -11.686 -7.893 -32.467 1.00 84.50 452 GLU A C 1
ATOM 3685 O O . GLU A 1 452 ? -11.838 -7.273 -33.516 1.00 84.50 452 GLU A O 1
ATOM 3690 N N . ILE A 1 453 ? -10.711 -7.603 -31.599 1.00 85.38 453 ILE A N 1
ATOM 3691 C CA . ILE A 1 453 ? -9.702 -6.568 -31.839 1.00 85.38 453 ILE A CA 1
ATOM 3692 C C . ILE A 1 453 ? -8.846 -6.938 -33.055 1.00 85.38 453 ILE A C 1
ATOM 3694 O O . ILE A 1 453 ? -8.583 -6.090 -33.908 1.00 85.38 453 ILE A O 1
ATOM 3698 N N . PHE A 1 454 ? -8.441 -8.207 -33.176 1.00 87.94 454 PHE A N 1
ATOM 3699 C CA . PHE A 1 454 ? -7.723 -8.675 -34.360 1.00 87.94 454 PHE A CA 1
ATOM 3700 C C . PHE A 1 454 ? -8.543 -8.491 -35.638 1.00 87.94 454 PHE A C 1
ATOM 3702 O O . PHE A 1 454 ? -8.025 -7.950 -36.612 1.00 87.94 454 PHE A O 1
ATOM 3709 N N . GLU A 1 455 ? -9.814 -8.890 -35.628 1.00 87.56 455 GLU A N 1
ATOM 3710 C CA . GLU A 1 455 ? -10.710 -8.761 -36.783 1.00 87.56 455 GLU A CA 1
ATOM 3711 C C . GLU A 1 455 ? -10.974 -7.299 -37.162 1.00 87.56 455 GLU A C 1
ATOM 3713 O O . GLU A 1 455 ? -11.002 -6.972 -38.348 1.00 87.56 455 GLU A O 1
ATOM 3718 N N . MET A 1 456 ? -11.109 -6.413 -36.173 1.00 86.69 456 MET A N 1
ATOM 3719 C CA . MET A 1 456 ? -11.285 -4.975 -36.375 1.00 86.69 456 MET A CA 1
ATOM 3720 C C . MET A 1 456 ? -10.088 -4.360 -37.109 1.00 86.69 456 MET A C 1
ATOM 3722 O O . MET A 1 456 ? -10.262 -3.753 -38.162 1.00 86.69 456 MET A O 1
ATOM 3726 N N . VAL A 1 457 ? -8.865 -4.562 -36.608 1.00 87.25 457 VAL A N 1
ATOM 3727 C CA . VAL A 1 457 ? -7.653 -3.985 -37.220 1.00 87.25 457 VAL A CA 1
ATOM 3728 C C . VAL A 1 457 ? -7.332 -4.634 -38.572 1.00 87.25 457 VAL A C 1
ATOM 3730 O O . VAL A 1 457 ? -6.857 -3.962 -39.487 1.00 87.25 457 VAL A O 1
ATOM 3733 N N . GLU A 1 458 ? -7.577 -5.939 -38.728 1.00 86.62 458 GLU A N 1
ATOM 3734 C CA . GLU A 1 458 ? -7.380 -6.640 -40.006 1.00 86.62 458 GLU A CA 1
ATOM 3735 C C . GLU A 1 458 ? -8.420 -6.246 -41.065 1.00 86.62 458 GLU A C 1
ATOM 3737 O O . GLU A 1 458 ? -8.118 -6.282 -42.260 1.00 86.62 458 GLU A O 1
ATOM 3742 N N . GLY A 1 459 ? -9.633 -5.881 -40.638 1.00 82.69 459 GLY A N 1
ATOM 3743 C CA . GLY A 1 459 ? -10.714 -5.401 -41.496 1.00 82.69 459 GLY A CA 1
ATOM 3744 C C . GLY A 1 459 ? -10.641 -3.909 -41.831 1.00 82.69 459 GLY A C 1
ATOM 3745 O O . GLY A 1 459 ? -11.261 -3.484 -42.808 1.00 82.69 459 GLY A O 1
ATOM 3746 N N . ASP A 1 460 ? -9.888 -3.124 -41.059 1.00 82.00 460 ASP A N 1
ATOM 3747 C CA . ASP A 1 460 ? -9.725 -1.689 -41.274 1.00 82.00 460 ASP A CA 1
ATOM 3748 C C . ASP A 1 460 ? -8.918 -1.397 -42.555 1.00 82.00 460 ASP A C 1
ATOM 3750 O O . ASP A 1 460 ? -7.792 -1.855 -42.769 1.00 82.00 460 ASP A O 1
ATOM 3754 N N . HIS A 1 461 ? -9.524 -0.607 -43.443 1.00 75.75 461 HIS A N 1
ATOM 3755 C CA . HIS A 1 461 ? -8.931 -0.193 -44.712 1.00 75.75 461 HIS A CA 1
ATOM 3756 C C . HIS A 1 461 ? -7.834 0.869 -44.556 1.00 75.75 461 HIS A C 1
ATOM 3758 O O . HIS A 1 461 ? -7.112 1.120 -45.522 1.00 75.75 461 HIS A O 1
ATOM 3764 N N . ASN A 1 462 ? -7.717 1.485 -43.379 1.00 85.56 462 ASN A N 1
ATOM 3765 C CA . ASN A 1 462 ? -6.732 2.513 -43.063 1.00 85.56 462 ASN A CA 1
ATOM 3766 C C . ASN A 1 462 ? -5.529 1.972 -42.265 1.00 85.56 462 ASN A C 1
ATOM 3768 O O . ASN A 1 462 ? -4.743 2.745 -41.732 1.00 85.56 462 ASN A O 1
ATOM 3772 N N . THR A 1 463 ? -5.356 0.653 -42.178 1.00 90.75 463 THR A N 1
ATOM 3773 C CA . THR A 1 463 ? -4.260 0.031 -41.424 1.00 90.75 463 THR A CA 1
ATOM 3774 C C . THR A 1 463 ? -2.911 0.141 -42.146 1.00 90.75 463 THR A C 1
ATOM 3776 O O . THR A 1 463 ? -2.775 -0.240 -43.313 1.00 90.75 463 THR A O 1
ATOM 3779 N N . VAL A 1 464 ? -1.859 0.549 -41.426 1.00 93.50 464 VAL A N 1
ATOM 3780 C CA . VAL A 1 464 ? -0.472 0.475 -41.910 1.00 93.50 464 VAL A CA 1
ATOM 3781 C C . VAL A 1 464 ? 0.131 -0.890 -41.590 1.00 93.50 464 VAL A C 1
ATOM 3783 O O . VAL A 1 464 ? 0.096 -1.359 -40.452 1.00 93.50 464 VAL A O 1
ATOM 3786 N N . LYS A 1 465 ? 0.718 -1.530 -42.605 1.00 95.06 465 LYS A N 1
ATOM 3787 C CA . LYS A 1 465 ? 1.453 -2.788 -42.458 1.00 95.06 465 LYS A CA 1
ATOM 3788 C C . LYS A 1 465 ? 2.958 -2.537 -42.492 1.00 95.06 465 LYS A C 1
ATOM 3790 O O . LYS A 1 465 ? 3.499 -2.152 -43.524 1.00 95.06 465 LYS A O 1
ATOM 3795 N N . VAL A 1 466 ? 3.626 -2.819 -41.380 1.00 95.88 466 VAL A N 1
ATOM 3796 C CA . VAL A 1 466 ? 5.071 -2.657 -41.192 1.00 95.88 466 VAL A CA 1
ATOM 3797 C C . VAL A 1 466 ? 5.756 -4.006 -41.387 1.00 95.88 466 VAL A C 1
ATOM 3799 O O . VAL A 1 466 ? 5.454 -4.968 -40.678 1.00 95.88 466 VAL A O 1
ATOM 3802 N N . THR A 1 467 ? 6.674 -4.088 -42.348 1.00 95.25 467 THR A N 1
ATOM 3803 C CA . THR A 1 467 ? 7.437 -5.316 -42.655 1.00 95.25 467 THR A CA 1
ATOM 3804 C C . THR A 1 467 ? 8.948 -5.104 -42.653 1.00 95.25 467 THR A C 1
ATOM 3806 O O . THR A 1 467 ? 9.701 -6.079 -42.626 1.00 95.25 467 THR A O 1
ATOM 3809 N N . ASP A 1 468 ? 9.405 -3.852 -42.725 1.00 96.75 468 ASP A N 1
ATOM 3810 C CA . ASP A 1 468 ? 10.827 -3.535 -42.671 1.00 96.75 468 ASP A CA 1
ATOM 3811 C C . ASP A 1 468 ? 11.395 -3.845 -41.279 1.00 96.75 468 ASP A C 1
ATOM 3813 O O . ASP A 1 468 ? 10.7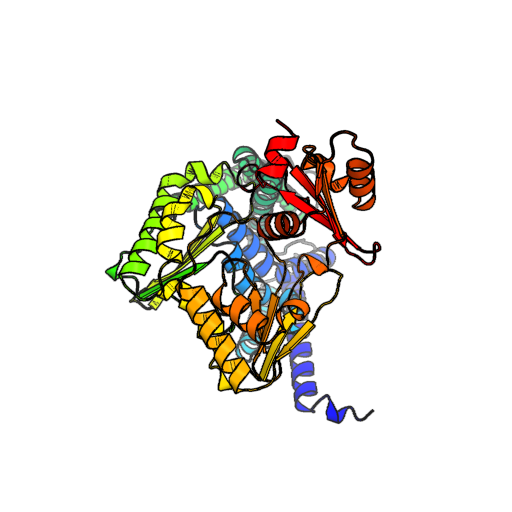68 -3.580 -40.254 1.00 96.75 468 ASP A O 1
ATOM 3817 N N . LYS A 1 469 ? 12.590 -4.441 -41.228 1.00 94.62 469 LYS A N 1
ATOM 3818 C CA . LYS A 1 469 ? 13.170 -4.908 -39.963 1.00 94.62 469 LYS A CA 1
ATOM 3819 C C . LYS A 1 469 ? 13.630 -3.770 -39.057 1.00 94.62 469 LYS A C 1
ATOM 3821 O O . LYS A 1 469 ? 13.535 -3.929 -37.843 1.00 94.62 469 LYS A O 1
ATOM 3826 N N . GLN A 1 470 ? 14.081 -2.650 -39.617 1.00 95.38 470 GLN A N 1
ATOM 3827 C CA . GLN A 1 470 ? 14.465 -1.475 -38.834 1.00 95.38 470 GLN A CA 1
ATOM 3828 C C . GLN A 1 470 ? 13.215 -0.781 -38.284 1.00 95.38 470 GLN A C 1
ATOM 3830 O O . GLN A 1 470 ? 13.181 -0.406 -37.115 1.00 95.38 470 GLN A O 1
ATOM 3835 N N . GLU A 1 471 ? 12.152 -0.684 -39.084 1.00 96.06 471 GLU A N 1
ATOM 3836 C CA . GLU A 1 471 ? 10.865 -0.151 -38.620 1.00 96.06 471 GLU A CA 1
ATOM 3837 C C . GLU A 1 471 ? 10.232 -1.031 -37.530 1.00 96.06 471 GLU A C 1
ATOM 3839 O O . GLU A 1 471 ? 9.736 -0.510 -36.531 1.00 96.06 471 GLU A O 1
ATOM 3844 N N . ILE A 1 472 ? 10.300 -2.361 -37.670 1.00 95.56 472 ILE A N 1
ATOM 3845 C CA . ILE A 1 472 ? 9.858 -3.315 -36.640 1.00 95.56 472 ILE A CA 1
ATOM 3846 C C . ILE A 1 472 ? 10.656 -3.139 -35.345 1.00 95.56 472 ILE A C 1
ATOM 3848 O O . ILE A 1 472 ? 10.073 -3.192 -34.264 1.00 95.56 472 ILE A O 1
ATOM 3852 N N . GLU A 1 473 ? 11.971 -2.933 -35.426 1.00 93.50 473 GLU A N 1
ATOM 3853 C CA . GLU A 1 473 ? 12.806 -2.682 -34.248 1.00 93.50 473 GLU A CA 1
ATOM 3854 C C . GLU A 1 473 ? 12.363 -1.416 -33.512 1.00 93.50 473 GLU A C 1
ATOM 3856 O O . GLU A 1 473 ? 12.088 -1.457 -32.312 1.00 93.50 473 GLU A O 1
ATOM 3861 N N . VAL A 1 474 ? 12.189 -0.313 -34.244 1.00 93.44 474 VAL A N 1
ATOM 3862 C CA . VAL A 1 474 ? 11.702 0.955 -33.684 1.00 93.44 474 VAL A CA 1
ATOM 3863 C C . VAL A 1 474 ? 10.302 0.790 -33.084 1.00 93.44 474 VAL A C 1
ATOM 3865 O O . VAL A 1 474 ? 10.029 1.317 -32.003 1.00 93.44 474 VAL A O 1
ATOM 3868 N N . ALA A 1 475 ? 9.416 0.038 -33.739 1.00 93.75 475 ALA A N 1
ATOM 3869 C CA . ALA A 1 475 ? 8.082 -0.261 -33.230 1.00 93.75 475 ALA A CA 1
ATOM 3870 C C . ALA A 1 475 ? 8.130 -1.089 -31.935 1.00 93.75 475 ALA A C 1
ATOM 3872 O O . ALA A 1 475 ? 7.449 -0.742 -30.971 1.00 93.75 475 ALA A O 1
ATOM 3873 N N . LEU A 1 476 ? 8.964 -2.133 -31.870 1.00 91.44 476 LEU A N 1
ATOM 3874 C CA . LEU A 1 476 ? 9.183 -2.923 -30.654 1.00 91.44 476 LEU A CA 1
ATOM 3875 C C . LEU A 1 476 ? 9.712 -2.059 -29.508 1.00 91.44 476 LEU A C 1
ATOM 3877 O O . LEU A 1 476 ? 9.297 -2.266 -28.370 1.00 91.44 476 LEU A O 1
ATOM 3881 N N . GLU A 1 477 ? 10.605 -1.103 -29.789 1.00 89.81 477 GLU A N 1
ATOM 3882 C CA . GLU A 1 477 ? 11.198 -0.241 -28.764 1.00 89.81 477 GLU A CA 1
ATOM 3883 C C . GLU A 1 477 ? 10.220 0.799 -28.188 1.00 89.81 477 GLU A C 1
ATOM 3885 O O . GLU A 1 477 ? 10.346 1.164 -27.017 1.00 89.81 477 GLU A O 1
ATOM 3890 N N . ASN A 1 478 ? 9.245 1.259 -28.977 1.00 90.25 478 ASN A N 1
ATOM 3891 C CA . ASN A 1 478 ? 8.361 2.369 -28.601 1.00 90.25 478 ASN A CA 1
ATOM 3892 C C . ASN A 1 478 ? 6.931 1.951 -28.249 1.00 90.25 478 ASN A C 1
ATOM 3894 O O . ASN A 1 478 ? 6.219 2.718 -27.598 1.00 90.25 478 ASN A O 1
ATOM 3898 N N . ALA A 1 479 ? 6.507 0.754 -28.654 1.00 89.81 479 ALA A N 1
ATOM 3899 C CA . ALA A 1 479 ? 5.178 0.256 -28.342 1.00 89.81 479 ALA A CA 1
ATOM 3900 C C . ALA A 1 479 ? 5.000 0.099 -26.832 1.00 89.81 479 ALA A C 1
ATOM 3902 O O . ALA A 1 479 ? 5.884 -0.377 -26.117 1.00 89.81 479 ALA A O 1
ATOM 3903 N N . GLY A 1 480 ? 3.821 0.445 -26.349 1.00 86.62 480 GLY A N 1
ATOM 3904 C CA . GLY A 1 480 ? 3.355 0.141 -25.014 1.00 86.62 480 GLY A CA 1
ATOM 3905 C C . GLY A 1 480 ? 2.899 -1.316 -24.866 1.00 86.62 480 GLY A C 1
ATOM 3906 O O . GLY A 1 480 ? 2.732 -2.038 -25.852 1.00 86.62 480 GLY A O 1
ATOM 3907 N N . PHE A 1 481 ? 2.734 -1.791 -23.633 1.00 80.75 481 PHE A N 1
ATOM 3908 C CA . PHE A 1 481 ? 2.113 -3.087 -23.346 1.00 80.75 481 PHE A CA 1
ATOM 3909 C C . PHE A 1 481 ? 0.579 -3.003 -23.326 1.00 80.75 481 PHE A C 1
ATOM 3911 O O . PHE A 1 481 ? 0.012 -2.093 -22.728 1.00 80.75 481 PHE A O 1
ATOM 3918 N N . GLY A 1 482 ? -0.080 -4.001 -23.924 1.00 74.06 482 GLY A N 1
ATOM 3919 C CA . GLY A 1 482 ? -1.533 -4.188 -23.856 1.00 74.06 482 GLY A CA 1
ATOM 3920 C C . GLY A 1 482 ? -2.348 -3.149 -24.630 1.00 74.06 482 GLY A C 1
ATOM 3921 O O . GLY A 1 482 ? -1.797 -2.346 -25.376 1.00 74.06 482 GLY A O 1
ATOM 3922 N N . TRP A 1 483 ? -3.668 -3.209 -24.444 1.00 65.81 483 TRP A N 1
ATOM 3923 C CA . TRP A 1 483 ? -4.680 -2.410 -25.153 1.00 65.81 483 TRP A CA 1
ATOM 3924 C C . TRP A 1 483 ? -5.688 -1.732 -24.219 1.00 65.81 483 TRP A C 1
ATOM 3926 O O . TRP A 1 483 ? -6.639 -1.123 -24.689 1.00 65.81 483 TRP A O 1
ATOM 3936 N N . PHE A 1 484 ? -5.478 -1.837 -22.905 1.00 61.59 484 PHE A N 1
ATOM 3937 C CA . PHE A 1 484 ? -6.354 -1.306 -21.849 1.00 61.59 484 PHE A CA 1
ATOM 3938 C C . PHE A 1 484 ? -6.196 0.194 -21.602 1.00 61.59 484 PHE A C 1
ATOM 3940 O O . PHE A 1 484 ? -6.617 0.701 -20.570 1.00 61.59 484 PHE A O 1
ATOM 3947 N N . ASN A 1 485 ? -5.499 0.880 -22.494 1.00 60.31 485 ASN A N 1
ATOM 3948 C CA . ASN A 1 485 ? -5.216 2.288 -22.348 1.00 60.31 485 ASN A CA 1
ATOM 3949 C C . ASN A 1 485 ? -5.749 2.984 -23.589 1.00 60.31 485 ASN A C 1
ATOM 3951 O O . ASN A 1 485 ? -5.573 2.463 -24.694 1.00 60.31 485 ASN A O 1
ATOM 3955 N N . GLU A 1 486 ? -6.385 4.138 -23.395 1.00 61.00 486 GLU A N 1
ATOM 3956 C CA . GLU A 1 486 ? -7.044 4.944 -24.434 1.00 61.00 486 GLU A CA 1
ATOM 3957 C C . GLU A 1 486 ? -6.039 5.630 -25.379 1.00 61.00 486 GLU A C 1
ATOM 3959 O O . GLU A 1 486 ? -6.138 6.812 -25.706 1.00 61.00 486 GLU A O 1
ATOM 3964 N N . GLU A 1 487 ? -5.025 4.889 -25.806 1.00 76.12 487 GLU A N 1
ATOM 3965 C CA . GLU A 1 487 ? -3.980 5.370 -26.684 1.00 76.12 487 GLU A CA 1
ATOM 3966 C C . GLU A 1 487 ? -4.488 5.413 -28.131 1.00 76.12 487 GLU A C 1
ATOM 3968 O O . GLU A 1 487 ? -5.182 4.494 -28.574 1.00 76.12 487 GLU A O 1
ATOM 3973 N N . PRO A 1 488 ? -4.131 6.450 -28.903 1.00 78.94 488 PRO A N 1
ATOM 3974 C CA . PRO A 1 488 ? -4.731 6.713 -30.209 1.00 78.94 488 PRO A CA 1
ATOM 3975 C C . PRO A 1 488 ? -4.308 5.741 -31.310 1.00 78.94 488 PRO A C 1
ATOM 3977 O O . PRO A 1 488 ? -4.860 5.809 -32.402 1.00 78.94 488 PRO A O 1
ATOM 3980 N N . TYR A 1 489 ? -3.322 4.875 -31.064 1.00 88.56 489 TYR A N 1
ATOM 3981 C CA . TYR A 1 489 ? -2.867 3.901 -32.049 1.00 88.56 489 TYR A CA 1
ATOM 3982 C C . TYR A 1 489 ? -2.844 2.505 -31.451 1.00 88.56 489 TYR A C 1
ATOM 3984 O O . TYR A 1 489 ? -2.125 2.238 -30.482 1.00 88.56 489 TYR A O 1
ATOM 3992 N N . LEU A 1 490 ? -3.569 1.599 -32.092 1.00 90.56 490 LEU A N 1
ATOM 3993 C CA . LEU A 1 490 ? -3.611 0.189 -31.754 1.00 90.56 490 LEU A CA 1
ATOM 3994 C C . LEU A 1 490 ? -2.754 -0.604 -32.740 1.00 90.56 490 LEU A C 1
ATOM 3996 O O . LEU A 1 490 ? -2.815 -0.380 -33.948 1.00 90.56 490 LEU A O 1
ATOM 4000 N N . ALA A 1 491 ? -1.963 -1.543 -32.229 1.00 91.88 491 ALA A N 1
ATOM 4001 C CA . ALA A 1 491 ? -1.021 -2.324 -33.011 1.00 91.88 491 ALA A CA 1
ATOM 4002 C C . ALA A 1 491 ? -1.129 -3.826 -32.735 1.00 91.88 491 ALA A C 1
ATOM 4004 O O . ALA A 1 491 ? -1.197 -4.259 -31.586 1.00 91.88 491 ALA A O 1
ATOM 4005 N N . ILE A 1 492 ? -1.064 -4.630 -33.794 1.00 92.81 492 ILE A N 1
ATOM 4006 C CA . ILE A 1 492 ? -0.995 -6.090 -33.734 1.00 92.81 492 ILE A CA 1
ATOM 4007 C C . ILE A 1 492 ? 0.378 -6.528 -34.215 1.00 92.81 492 ILE A C 1
ATOM 4009 O O . ILE A 1 492 ? 0.717 -6.379 -35.390 1.00 92.81 492 ILE A O 1
ATOM 4013 N N . PHE A 1 493 ? 1.148 -7.111 -33.307 1.00 92.50 493 PHE A N 1
ATOM 4014 C CA . PHE A 1 493 ? 2.436 -7.719 -33.598 1.00 92.50 493 PHE A CA 1
ATOM 4015 C C . PHE A 1 493 ? 2.198 -9.181 -33.967 1.00 92.50 493 PHE A C 1
ATOM 4017 O O . PHE A 1 493 ? 1.753 -9.968 -33.131 1.00 92.50 493 PHE A O 1
ATOM 4024 N N . VAL A 1 494 ? 2.470 -9.540 -35.221 1.00 92.06 494 VAL A N 1
ATOM 4025 C CA . VAL A 1 494 ? 2.313 -10.906 -35.728 1.00 92.06 494 VAL A CA 1
ATOM 4026 C C . VAL A 1 494 ? 3.680 -11.570 -35.782 1.00 92.06 494 VAL A C 1
ATOM 4028 O O . VAL A 1 494 ? 4.601 -11.062 -36.421 1.00 92.06 494 VAL A O 1
ATOM 4031 N N . TYR A 1 495 ? 3.818 -12.712 -35.117 1.00 90.56 495 TYR A N 1
ATOM 4032 C CA . TYR A 1 495 ? 5.079 -13.449 -35.020 1.00 90.56 495 TYR A CA 1
ATOM 4033 C C . TYR A 1 495 ? 5.178 -14.526 -36.108 1.00 90.56 495 TYR A C 1
ATOM 4035 O O . TYR A 1 495 ? 4.160 -14.986 -36.619 1.00 90.56 495 TYR A O 1
ATOM 4043 N N . LYS A 1 496 ? 6.398 -14.938 -36.479 1.00 85.00 496 LYS A N 1
ATOM 4044 C CA . LYS A 1 496 ? 6.666 -15.791 -37.662 1.00 85.00 496 LYS A CA 1
ATOM 4045 C C . LYS A 1 496 ? 5.970 -17.155 -37.699 1.00 85.00 496 LYS A C 1
ATOM 4047 O O . LYS A 1 496 ? 5.775 -17.684 -38.789 1.00 85.00 496 LYS A O 1
ATOM 4052 N N . ASP A 1 497 ? 5.556 -17.700 -36.559 1.00 71.69 497 ASP A N 1
ATOM 4053 C CA . ASP A 1 497 ? 4.785 -18.951 -36.522 1.00 71.69 497 ASP A CA 1
ATOM 4054 C C . ASP A 1 497 ? 3.278 -18.729 -36.789 1.00 71.69 497 ASP A C 1
ATOM 4056 O O . ASP A 1 497 ? 2.512 -19.686 -36.890 1.00 71.69 497 ASP A O 1
ATOM 4060 N N . GLY A 1 498 ? 2.840 -17.467 -36.923 1.00 61.59 498 GLY A N 1
ATOM 4061 C CA . GLY A 1 498 ? 1.488 -17.024 -37.299 1.00 61.59 498 GLY A CA 1
ATOM 4062 C C . GLY A 1 498 ? 0.389 -17.300 -36.266 1.00 61.59 498 GLY A C 1
ATOM 4063 O O . GLY A 1 498 ? -0.695 -16.726 -36.342 1.00 61.59 498 GLY A O 1
ATOM 4064 N N . THR A 1 499 ? 0.661 -18.169 -35.296 1.00 68.75 499 THR A N 1
ATOM 4065 C CA . THR A 1 499 ? -0.247 -18.600 -34.226 1.00 68.75 499 THR A CA 1
ATOM 4066 C C . THR A 1 499 ? -0.321 -17.622 -33.064 1.00 68.75 499 THR A C 1
ATOM 4068 O O . THR A 1 499 ? -1.323 -17.618 -32.354 1.00 68.75 499 THR A O 1
ATOM 4071 N N . TYR A 1 500 ? 0.706 -16.792 -32.871 1.00 82.31 500 TYR A N 1
ATOM 4072 C CA . TYR A 1 500 ? 0.738 -15.783 -31.819 1.00 82.31 500 TYR A CA 1
ATOM 4073 C C . TYR A 1 500 ? 0.640 -14.378 -32.413 1.00 82.31 500 TYR A C 1
ATOM 4075 O O . TYR A 1 500 ? 1.422 -13.993 -33.289 1.00 82.31 500 TYR A O 1
ATOM 4083 N N . LYS A 1 501 ? -0.336 -13.623 -31.910 1.00 88.69 501 LYS A N 1
ATOM 4084 C CA . LYS A 1 501 ? -0.531 -12.202 -32.170 1.00 88.69 501 LYS A CA 1
ATOM 4085 C C . LYS A 1 501 ? -0.555 -11.490 -30.826 1.00 88.69 501 LYS A C 1
ATOM 4087 O O . LYS A 1 501 ? -1.251 -11.932 -29.916 1.00 88.69 501 LYS A O 1
ATOM 4092 N N . GLU A 1 502 ? 0.191 -10.403 -30.703 1.00 88.81 502 GLU A N 1
ATOM 4093 C CA . GLU A 1 502 ? 0.195 -9.578 -29.496 1.00 88.81 502 GLU A CA 1
ATOM 4094 C C . GLU A 1 502 ? -0.429 -8.220 -29.793 1.00 88.81 502 GLU A C 1
ATOM 4096 O O . GLU A 1 502 ? -0.032 -7.544 -30.745 1.00 88.81 502 GLU A O 1
ATOM 4101 N N . ILE A 1 503 ? -1.375 -7.807 -28.950 1.00 89.19 503 ILE A N 1
ATOM 4102 C CA . ILE A 1 503 ? -1.948 -6.466 -29.008 1.00 89.19 503 ILE A CA 1
ATOM 4103 C C . ILE A 1 503 ? -1.094 -5.517 -28.168 1.00 89.19 503 ILE A C 1
ATOM 4105 O O . ILE A 1 503 ? -0.799 -5.770 -26.992 1.00 89.19 503 ILE A O 1
ATOM 4109 N N . ARG A 1 504 ? -0.706 -4.412 -28.793 1.00 90.00 504 ARG A N 1
ATOM 4110 C CA . ARG A 1 504 ? 0.086 -3.329 -28.217 1.00 90.00 504 ARG A CA 1
ATOM 4111 C C . ARG A 1 504 ? -0.495 -1.989 -28.653 1.00 90.00 504 ARG A C 1
ATOM 4113 O O . ARG A 1 504 ? -1.334 -1.937 -29.547 1.00 90.00 504 ARG A O 1
ATOM 4120 N N . THR A 1 505 ? -0.020 -0.903 -28.065 1.00 89.88 505 THR A N 1
ATOM 4121 C CA . THR A 1 505 ? -0.464 0.453 -28.410 1.00 89.88 505 THR A CA 1
ATOM 4122 C C . THR A 1 505 ? 0.713 1.398 -28.600 1.00 89.88 505 THR A C 1
ATOM 4124 O O . THR A 1 505 ? 1.826 1.126 -28.142 1.00 89.88 505 THR A O 1
ATOM 4127 N N . PHE A 1 506 ? 0.475 2.528 -29.260 1.00 89.62 506 PHE A N 1
ATOM 4128 C CA . PHE A 1 506 ? 1.398 3.657 -29.267 1.00 89.62 506 PHE A CA 1
ATOM 4129 C C . PHE A 1 506 ? 0.691 4.921 -28.799 1.00 89.62 506 PHE A C 1
ATOM 4131 O O . PHE A 1 506 ? -0.386 5.253 -29.291 1.00 89.62 506 PHE A O 1
ATOM 4138 N N . SER A 1 507 ? 1.346 5.662 -27.910 1.00 86.88 507 SER A N 1
ATOM 4139 C CA . SER A 1 507 ? 0.877 6.987 -27.520 1.00 86.88 507 SER A CA 1
ATOM 4140 C C . SER A 1 507 ? 1.240 8.052 -28.543 1.00 86.88 507 SER A C 1
ATOM 4142 O O . SER A 1 507 ? 2.171 7.882 -29.333 1.00 86.88 507 SER A O 1
ATOM 4144 N N . GLU A 1 508 ? 0.567 9.206 -28.509 1.00 85.62 508 GLU A N 1
ATOM 4145 C CA . GLU A 1 508 ? 0.890 10.324 -29.415 1.00 85.62 508 GLU A CA 1
ATOM 4146 C C . GLU A 1 508 ? 2.351 10.785 -29.326 1.00 85.62 508 GLU A C 1
ATOM 4148 O O . GLU A 1 508 ? 2.917 11.272 -30.316 1.00 85.62 508 GLU A O 1
ATOM 4153 N N . LYS A 1 509 ? 2.933 10.658 -28.127 1.00 85.19 509 LYS A N 1
ATOM 4154 C CA . LYS A 1 509 ? 4.305 11.050 -27.790 1.00 85.19 509 LYS A CA 1
ATOM 4155 C C . LYS A 1 509 ? 5.329 10.062 -28.351 1.00 85.19 509 LYS A C 1
ATOM 4157 O O . LYS A 1 509 ? 6.404 10.490 -28.761 1.00 85.19 509 LYS A O 1
ATOM 4162 N N . HIS A 1 510 ? 4.986 8.773 -28.384 1.00 86.75 510 HIS A N 1
ATOM 4163 C CA . HIS A 1 510 ? 5.927 7.684 -28.676 1.00 86.75 510 HIS A CA 1
ATOM 4164 C C . HIS A 1 510 ? 5.645 6.945 -29.985 1.00 86.75 510 HIS A C 1
ATOM 4166 O O . HIS A 1 510 ? 6.423 6.077 -30.370 1.00 86.75 510 HIS A O 1
ATOM 4172 N N . VAL A 1 511 ? 4.568 7.279 -30.700 1.00 91.00 511 VAL A N 1
ATOM 4173 C CA . VAL A 1 511 ? 4.286 6.702 -32.017 1.00 91.00 511 VAL A CA 1
ATOM 4174 C C . VAL A 1 511 ? 5.432 7.009 -32.999 1.00 91.00 511 VAL A C 1
ATOM 4176 O O . VAL A 1 511 ? 5.794 8.177 -33.185 1.00 91.00 511 VAL A O 1
ATOM 4179 N N . PRO A 1 512 ? 6.023 5.985 -33.645 1.00 94.06 512 PRO A N 1
ATOM 4180 C CA . PRO A 1 512 ? 7.064 6.184 -34.646 1.00 94.06 512 PRO A CA 1
ATOM 4181 C C . PRO A 1 512 ? 6.627 7.098 -35.798 1.00 94.06 512 PRO A C 1
ATOM 4183 O O . PRO A 1 512 ? 5.474 7.075 -36.233 1.00 94.06 512 PRO A O 1
ATOM 4186 N N . SER A 1 513 ? 7.562 7.883 -36.342 1.00 93.25 513 SER A N 1
ATOM 4187 C CA . SER A 1 513 ? 7.262 8.874 -37.387 1.00 93.25 513 SER A CA 1
ATOM 4188 C C . SER A 1 513 ? 6.656 8.255 -38.646 1.00 93.25 513 SER A C 1
ATOM 4190 O O . SER A 1 513 ? 5.722 8.826 -39.194 1.00 93.25 513 SER A O 1
ATOM 4192 N N . PHE A 1 514 ? 7.122 7.073 -39.060 1.00 93.06 514 PHE A N 1
ATOM 4193 C CA . PHE A 1 514 ? 6.607 6.369 -40.240 1.00 93.06 514 PHE A CA 1
ATOM 4194 C C . PHE A 1 514 ? 5.143 5.923 -40.077 1.00 93.06 514 PHE A C 1
ATOM 4196 O O . PHE A 1 514 ? 4.392 5.919 -41.048 1.00 93.06 514 PHE A O 1
ATOM 4203 N N . ILE A 1 515 ? 4.706 5.624 -38.847 1.00 92.19 515 ILE A N 1
ATOM 4204 C CA . ILE A 1 515 ? 3.293 5.363 -38.534 1.00 92.19 515 ILE A CA 1
ATOM 4205 C C . ILE A 1 515 ? 2.528 6.687 -38.564 1.00 92.19 515 ILE A C 1
ATOM 4207 O O . ILE A 1 515 ? 1.517 6.806 -39.248 1.00 92.19 515 ILE A O 1
ATOM 4211 N N . LYS A 1 516 ? 3.039 7.722 -37.887 1.00 90.12 516 LYS A N 1
ATOM 4212 C CA . LYS A 1 516 ? 2.381 9.036 -37.808 1.00 90.12 516 LYS A CA 1
ATOM 4213 C C . LYS A 1 516 ? 2.191 9.701 -39.174 1.00 90.12 516 LYS A C 1
ATOM 4215 O O . LYS A 1 516 ? 1.213 10.411 -39.376 1.00 90.12 516 LYS A O 1
ATOM 4220 N N . GLU A 1 517 ? 3.125 9.506 -40.099 1.00 90.06 517 GLU A N 1
ATOM 4221 C CA . GLU A 1 517 ? 3.054 10.027 -41.467 1.00 90.06 517 GLU A CA 1
ATOM 4222 C C . GLU A 1 517 ? 2.017 9.308 -42.330 1.00 90.06 517 GLU A C 1
ATOM 4224 O O . GLU A 1 517 ? 1.447 9.940 -43.215 1.00 90.06 517 GLU A O 1
ATOM 4229 N N . HIS A 1 518 ? 1.729 8.033 -42.059 1.00 89.38 518 HIS A N 1
ATOM 4230 C CA . HIS A 1 518 ? 0.694 7.285 -42.772 1.00 89.38 518 HIS A CA 1
ATOM 4231 C C . HIS A 1 518 ? -0.715 7.836 -42.504 1.00 89.38 518 HIS A C 1
ATOM 4233 O O . HIS A 1 518 ? -1.540 7.887 -43.410 1.00 89.38 518 HIS A O 1
ATOM 4239 N N . PHE A 1 519 ? -0.970 8.282 -41.271 1.00 87.31 519 PHE A N 1
ATOM 4240 C CA . PHE A 1 519 ? -2.283 8.741 -40.798 1.00 87.31 519 PHE A CA 1
ATOM 4241 C C . PHE A 1 519 ? -2.499 10.261 -40.881 1.00 87.31 519 PHE A C 1
ATOM 4243 O O . PHE A 1 519 ? -3.451 10.778 -40.293 1.00 87.31 519 PHE A O 1
ATOM 4250 N N . ARG A 1 520 ? -1.595 10.988 -41.545 1.00 80.75 520 ARG A N 1
ATOM 4251 C CA . ARG A 1 520 ? -1.603 12.457 -41.618 1.00 80.75 520 ARG A CA 1
ATOM 4252 C C . ARG A 1 520 ? -2.444 13.039 -42.744 1.00 80.75 520 ARG A C 1
ATOM 4254 O O . ARG A 1 520 ? -2.489 12.437 -43.837 1.00 80.75 520 ARG A O 1
#